Protein AF-A0A1L6TB14-F1 (afdb_monomer_lite)

Structure (mmCIF, N/CA/C/O backbone):
data_AF-A0A1L6TB14-F1
#
_entry.id   AF-A0A1L6TB14-F1
#
loop_
_atom_site.group_PDB
_atom_site.id
_atom_site.type_symbol
_atom_site.label_atom_id
_atom_site.label_alt_id
_atom_site.label_comp_id
_atom_site.label_asym_id
_atom_site.label_entity_id
_atom_site.label_seq_id
_atom_site.pdbx_PDB_ins_code
_atom_site.Cartn_x
_atom_site.Cartn_y
_atom_site.Cartn_z
_atom_site.occupancy
_atom_site.B_iso_or_equiv
_atom_site.auth_seq_id
_atom_site.auth_comp_id
_atom_site.auth_asym_id
_atom_site.auth_atom_id
_atom_site.pdbx_PDB_model_num
ATOM 1 N N . MET A 1 1 ? 2.881 3.444 49.995 1.00 65.38 1 MET A N 1
ATOM 2 C CA . MET A 1 1 ? 2.809 1.960 49.900 1.00 65.38 1 MET A CA 1
ATOM 3 C C . MET A 1 1 ? 4.145 1.421 49.376 1.00 65.38 1 MET A C 1
ATOM 5 O O . MET A 1 1 ? 4.765 2.136 48.607 1.00 65.38 1 MET A O 1
ATOM 9 N N . LYS A 1 2 ? 4.619 0.229 49.791 1.00 73.81 2 LYS A N 1
ATOM 10 C CA . LYS A 1 2 ? 5.858 -0.377 49.241 1.00 73.81 2 LYS A CA 1
ATOM 11 C C . LYS A 1 2 ? 5.620 -0.924 47.826 1.00 73.81 2 LYS A C 1
ATOM 13 O O . LYS A 1 2 ? 4.546 -1.474 47.579 1.00 73.81 2 LYS A O 1
ATOM 18 N N . PHE A 1 3 ? 6.618 -0.850 46.944 1.00 70.94 3 PHE A N 1
ATOM 19 C CA . PHE A 1 3 ? 6.507 -1.281 45.542 1.00 70.94 3 PHE A CA 1
ATOM 20 C C . PHE A 1 3 ? 6.114 -2.765 45.387 1.00 70.94 3 PHE A C 1
ATOM 22 O O . PHE A 1 3 ? 5.211 -3.090 44.623 1.00 70.94 3 PHE A O 1
ATOM 29 N N . ILE A 1 4 ? 6.669 -3.662 46.214 1.00 74.88 4 ILE A N 1
ATOM 30 C CA . ILE A 1 4 ? 6.297 -5.095 46.236 1.00 74.88 4 ILE A CA 1
ATOM 31 C C . ILE A 1 4 ? 4.784 -5.290 46.461 1.00 74.88 4 ILE A C 1
ATOM 33 O O . ILE A 1 4 ? 4.154 -6.141 45.834 1.00 74.88 4 ILE A O 1
ATOM 37 N N . LYS A 1 5 ? 4.174 -4.460 47.318 1.00 75.50 5 LYS A N 1
ATOM 38 C CA . LYS A 1 5 ? 2.733 -4.508 47.599 1.00 75.50 5 LYS A CA 1
ATOM 39 C C . LYS A 1 5 ? 1.904 -3.957 46.431 1.00 75.50 5 LYS A C 1
ATOM 41 O O . LYS A 1 5 ? 0.820 -4.475 46.185 1.00 75.50 5 LYS A O 1
ATOM 46 N N . LEU A 1 6 ? 2.408 -2.952 45.701 1.00 76.25 6 LEU A N 1
ATOM 47 C CA . LEU A 1 6 ? 1.787 -2.457 44.459 1.00 76.25 6 LEU A CA 1
ATOM 48 C C . LEU A 1 6 ? 1.705 -3.575 43.417 1.00 76.25 6 LEU A C 1
ATOM 50 O O . LEU A 1 6 ? 0.637 -3.854 42.880 1.00 76.25 6 LEU A O 1
ATOM 54 N N . LYS A 1 7 ? 2.836 -4.243 43.193 1.00 78.25 7 LYS A N 1
ATOM 55 C CA . LYS A 1 7 ? 2.983 -5.344 42.245 1.00 78.25 7 LYS A CA 1
ATOM 56 C C . LYS A 1 7 ? 2.022 -6.498 42.528 1.00 78.25 7 LYS A C 1
ATOM 58 O O . LYS A 1 7 ? 1.292 -6.922 41.637 1.00 78.25 7 LYS A O 1
ATOM 63 N N . GLN A 1 8 ? 1.972 -6.976 43.772 1.00 77.38 8 GLN A N 1
ATOM 64 C CA . GLN A 1 8 ? 1.064 -8.064 44.157 1.00 77.38 8 GLN A CA 1
ATOM 65 C C . GLN A 1 8 ? -0.407 -7.692 43.934 1.00 77.38 8 GLN A C 1
ATOM 67 O O . GLN A 1 8 ? -1.170 -8.489 43.393 1.00 77.38 8 GLN A O 1
ATOM 72 N N . LYS A 1 9 ? -0.796 -6.461 44.292 1.00 80.06 9 LYS A N 1
ATOM 73 C CA . LYS A 1 9 ? -2.147 -5.947 44.042 1.00 80.06 9 LYS A CA 1
ATOM 74 C C . LYS A 1 9 ? -2.476 -5.889 42.550 1.00 80.06 9 LYS A C 1
ATOM 76 O O . LYS A 1 9 ? -3.563 -6.304 42.167 1.00 80.06 9 LYS A O 1
ATOM 81 N N . PHE A 1 10 ? -1.546 -5.427 41.715 1.00 78.88 10 PHE A N 1
ATOM 82 C CA . PHE A 1 10 ? -1.749 -5.364 40.267 1.00 78.88 10 PHE A CA 1
ATOM 83 C C . PHE A 1 10 ? -1.995 -6.750 39.661 1.00 78.88 10 PHE A C 1
ATOM 85 O O . PHE A 1 10 ? -2.951 -6.949 38.919 1.00 78.88 10 PHE A O 1
ATOM 92 N N . ILE A 1 11 ? -1.181 -7.737 40.044 1.00 74.88 11 ILE A N 1
ATOM 93 C CA . ILE A 1 11 ? -1.331 -9.126 39.594 1.00 74.88 11 ILE A CA 1
ATOM 94 C C . ILE A 1 11 ? -2.706 -9.689 39.977 1.00 74.88 11 ILE A C 1
ATOM 96 O O . ILE A 1 11 ? -3.360 -10.319 39.148 1.00 74.88 11 ILE A O 1
ATOM 100 N N . LEU A 1 12 ? -3.156 -9.451 41.213 1.00 73.88 12 LEU A N 1
ATOM 101 C CA . LEU A 1 12 ? -4.466 -9.907 41.684 1.00 73.88 12 LEU A CA 1
ATOM 102 C C . LEU A 1 12 ? -5.612 -9.261 40.899 1.00 73.88 12 LEU A C 1
ATOM 104 O O . LEU A 1 12 ? -6.550 -9.949 40.507 1.00 73.88 12 LEU A O 1
ATOM 108 N N . VAL A 1 13 ? -5.522 -7.958 40.625 1.00 74.81 13 VAL A N 1
ATOM 109 C CA . VAL A 1 13 ? -6.502 -7.247 39.794 1.00 74.81 13 VAL A CA 1
ATOM 110 C C . VAL A 1 13 ? -6.588 -7.864 38.400 1.00 74.81 13 VAL A C 1
ATOM 112 O O . VAL A 1 13 ? -7.686 -8.153 37.931 1.00 74.81 13 VAL A O 1
ATOM 115 N N . LEU A 1 14 ? -5.449 -8.119 37.754 1.00 72.25 14 LEU A N 1
ATOM 116 C CA . LEU A 1 14 ? -5.418 -8.731 36.425 1.00 72.25 14 LEU A CA 1
ATOM 117 C C . LEU A 1 14 ? -6.070 -10.119 36.414 1.00 72.25 14 LEU A C 1
ATOM 119 O O . LEU A 1 14 ? -6.822 -10.433 35.496 1.00 72.25 14 LEU A O 1
ATOM 123 N N . GLN A 1 15 ? -5.828 -10.933 37.444 1.00 72.31 15 GLN A N 1
ATOM 124 C CA . GLN A 1 15 ? -6.454 -12.251 37.587 1.00 72.31 15 GLN A CA 1
ATOM 125 C C . GLN A 1 15 ? -7.972 -12.161 37.777 1.00 72.31 15 GLN A C 1
ATOM 127 O O . GLN A 1 15 ? -8.712 -12.952 37.194 1.00 72.31 15 GLN A O 1
ATOM 132 N N . LEU A 1 16 ? -8.445 -11.198 38.574 1.00 69.12 16 LEU A N 1
ATOM 133 C CA . LEU A 1 16 ? -9.876 -10.974 38.781 1.00 69.12 16 LEU A CA 1
ATOM 134 C C . LEU A 1 16 ? -10.562 -10.543 37.482 1.00 69.12 16 LEU A C 1
ATOM 136 O O . LEU A 1 16 ? -11.607 -11.088 37.143 1.00 69.12 16 LEU A O 1
ATOM 140 N N . VAL A 1 17 ? -9.945 -9.629 36.731 1.00 68.94 17 VAL A N 1
ATOM 141 C CA . VAL A 1 17 ? -10.445 -9.158 35.431 1.00 68.94 17 VAL A CA 1
ATOM 142 C C . VAL A 1 17 ? -10.472 -10.287 34.393 1.00 68.94 17 VAL A C 1
ATOM 144 O O . VAL A 1 17 ? -11.453 -10.420 33.666 1.00 68.94 17 VAL A O 1
ATOM 147 N N . ASP A 1 18 ? -9.454 -11.153 34.354 1.00 67.31 18 ASP A N 1
ATOM 148 C CA . ASP A 1 18 ? -9.436 -12.326 33.463 1.00 67.31 18 ASP A CA 1
ATOM 149 C C . ASP A 1 18 ? -10.591 -13.295 33.778 1.00 67.31 18 ASP A C 1
ATOM 151 O O . ASP A 1 18 ? -11.229 -13.847 32.879 1.00 67.31 18 ASP A O 1
ATOM 155 N N . GLY A 1 19 ? -10.930 -13.434 35.064 1.00 65.12 19 GLY A N 1
ATOM 156 C CA . GLY A 1 19 ? -12.082 -14.204 35.531 1.00 65.12 19 GLY A CA 1
ATOM 157 C C . GLY A 1 19 ? -13.446 -13.657 35.085 1.00 65.12 19 GLY A C 1
ATOM 158 O O . GLY A 1 19 ? -14.401 -14.436 35.040 1.00 65.12 19 GLY A O 1
ATOM 159 N N . LEU A 1 20 ? -13.530 -12.365 34.735 1.00 61.69 20 LEU A N 1
ATOM 160 C CA . LEU A 1 20 ? -14.721 -11.715 34.165 1.00 61.69 20 LEU A CA 1
ATOM 161 C C . LEU A 1 20 ? -14.805 -11.873 32.638 1.00 61.69 20 LEU A C 1
ATOM 163 O O . LEU A 1 20 ? -15.892 -11.887 32.066 1.00 61.69 20 LEU A O 1
ATOM 167 N N . SER A 1 21 ? -13.660 -12.033 31.967 1.00 57.56 21 SER A N 1
ATOM 168 C CA . SER A 1 21 ? -13.565 -12.110 30.500 1.00 57.56 21 SER A CA 1
AT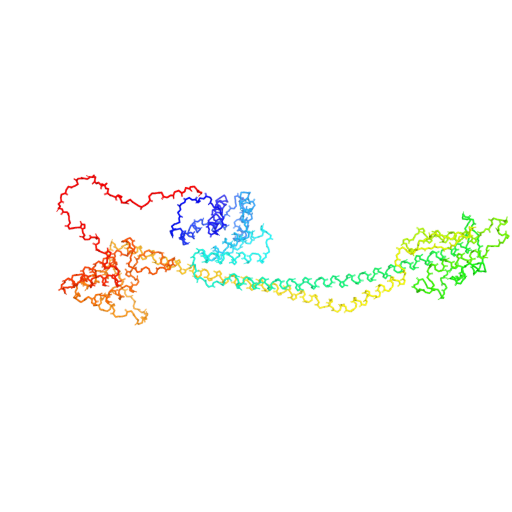OM 169 C C . SER A 1 21 ? -14.037 -13.440 29.900 1.00 57.56 21 SER A C 1
ATOM 171 O O . SER A 1 21 ? -14.177 -13.548 28.683 1.00 57.56 21 SER A O 1
ATOM 173 N N . GLY A 1 22 ? -14.292 -14.463 30.721 1.00 54.31 22 GLY A N 1
ATOM 174 C CA . GLY A 1 22 ? -15.141 -15.599 30.355 1.00 54.31 22 GLY A CA 1
ATOM 175 C C . GLY A 1 22 ? -14.805 -16.362 29.063 1.00 54.31 22 GLY A C 1
ATOM 176 O O . GLY A 1 22 ? -15.717 -16.932 28.474 1.00 54.31 22 GLY A O 1
ATOM 177 N N . ARG A 1 23 ? -13.541 -16.422 28.617 1.00 39.38 23 ARG A N 1
ATOM 178 C CA . ARG A 1 23 ? -13.020 -17.434 27.670 1.00 39.38 23 ARG A CA 1
ATOM 179 C C . ARG A 1 23 ? -11.524 -17.659 27.907 1.00 39.38 23 ARG A C 1
ATOM 181 O O . ARG A 1 23 ? -10.687 -17.042 27.260 1.00 39.38 23 ARG A O 1
ATOM 188 N N . GLY A 1 24 ? -11.180 -18.574 28.811 1.00 29.45 24 GLY A N 1
ATOM 189 C CA . GLY A 1 24 ? -9.786 -18.989 28.983 1.00 29.45 24 GLY A CA 1
ATOM 190 C C . GLY A 1 24 ? -9.519 -19.795 30.248 1.00 29.45 24 GLY A C 1
ATOM 191 O O . GLY A 1 24 ? -9.191 -19.232 31.277 1.00 29.45 24 GLY A O 1
ATOM 192 N N . ALA A 1 25 ? -9.636 -21.117 30.134 1.00 31.41 25 ALA A N 1
ATOM 193 C CA . ALA A 1 25 ? -8.889 -22.118 30.898 1.00 31.41 25 ALA A CA 1
ATOM 194 C C . ALA A 1 25 ? -8.675 -21.893 32.414 1.00 31.41 25 ALA A C 1
ATOM 196 O O . ALA A 1 25 ? -7.590 -21.531 32.857 1.00 31.41 25 ALA A O 1
ATOM 197 N N . THR A 1 26 ? -9.616 -22.370 33.228 1.00 28.86 26 THR A N 1
ATOM 198 C CA . THR A 1 26 ? -9.236 -23.132 34.426 1.00 28.86 26 THR A CA 1
ATOM 199 C C . THR A 1 26 ? -9.840 -24.530 34.328 1.00 28.86 26 THR A C 1
ATOM 201 O O . THR A 1 26 ? -11.049 -24.721 34.210 1.00 28.86 26 THR A O 1
ATOM 204 N N . LYS A 1 27 ? -8.955 -25.532 34.295 1.00 28.12 27 LYS A N 1
ATOM 205 C CA . LYS A 1 27 ? -9.246 -26.972 34.294 1.00 28.12 27 LYS A CA 1
ATOM 206 C C . LYS A 1 27 ? -9.858 -27.419 35.631 1.00 28.12 27 LYS A C 1
ATOM 208 O O . LYS A 1 27 ? -9.280 -28.242 36.327 1.00 28.12 27 LYS A O 1
ATOM 213 N N . HIS A 1 28 ? -11.041 -26.927 35.973 1.00 27.11 28 HIS A N 1
ATOM 214 C CA . HIS A 1 28 ? -11.892 -27.536 36.994 1.00 27.11 28 HIS A CA 1
ATOM 215 C C . HIS A 1 28 ? -13.314 -27.685 36.448 1.00 27.11 28 HIS A C 1
ATOM 217 O O . HIS A 1 28 ? -14.280 -27.157 36.982 1.00 27.11 28 HIS A O 1
ATOM 223 N N . GLN A 1 29 ? -13.441 -28.431 35.346 1.00 33.75 29 GLN A N 1
ATOM 224 C CA . GLN A 1 29 ? -14.707 -29.075 35.011 1.00 33.75 29 GLN A CA 1
ATOM 225 C C . GLN A 1 29 ? -14.806 -30.378 35.800 1.00 33.75 29 GLN A C 1
ATOM 227 O O . GLN A 1 29 ? -14.193 -31.385 35.461 1.00 33.75 29 GLN A O 1
ATOM 232 N N . GLY A 1 30 ? -15.601 -30.327 36.861 1.00 26.45 30 GLY A N 1
ATOM 233 C CA . GLY A 1 30 ? -16.017 -31.481 37.635 1.00 26.45 30 GLY A CA 1
ATOM 234 C C . GLY A 1 30 ? -17.237 -31.111 38.464 1.00 26.45 30 GLY A C 1
ATOM 235 O O . GLY A 1 30 ? -17.096 -30.802 39.635 1.00 26.45 30 GLY A O 1
ATOM 236 N N . LYS A 1 31 ? -18.416 -31.158 37.829 1.00 27.98 31 LYS A N 1
ATOM 237 C CA . LYS A 1 31 ? -19.756 -31.085 38.443 1.00 27.98 31 LYS A CA 1
ATOM 238 C C . LYS A 1 31 ? -20.125 -29.782 39.173 1.00 27.98 31 LYS A C 1
ATOM 240 O O . LYS A 1 31 ? -20.018 -29.692 40.385 1.00 27.98 31 LYS A O 1
ATOM 245 N N . ALA A 1 32 ? -20.742 -28.866 38.437 1.00 26.34 32 ALA A N 1
ATOM 246 C CA . ALA A 1 32 ? -22.063 -28.315 38.751 1.00 26.34 32 ALA A CA 1
ATOM 247 C C . ALA A 1 32 ? -22.487 -27.466 37.547 1.00 26.34 32 ALA A C 1
ATOM 249 O O . ALA A 1 32 ? -21.777 -26.565 37.130 1.00 26.34 32 ALA A O 1
ATOM 250 N N . ARG A 1 33 ? -23.605 -27.814 36.913 1.00 26.33 33 ARG A N 1
ATOM 251 C CA . ARG A 1 33 ? -24.391 -26.862 36.128 1.00 26.33 33 ARG A CA 1
ATOM 252 C C . ARG A 1 33 ? -25.601 -26.574 37.001 1.00 26.33 33 ARG A C 1
ATOM 254 O O . ARG A 1 33 ? -26.632 -27.216 36.822 1.00 26.33 33 ARG A O 1
ATOM 261 N N . SER A 1 34 ? -25.450 -25.701 37.993 1.00 30.11 34 SER A N 1
ATOM 262 C CA . SER A 1 34 ? -26.601 -25.072 38.637 1.00 30.11 34 SER A CA 1
ATOM 263 C C . SER A 1 34 ? -26.637 -23.613 38.197 1.00 30.11 34 SER A C 1
ATOM 265 O O . SER A 1 34 ? -25.622 -22.962 37.968 1.00 30.11 34 SER A O 1
ATOM 267 N N . THR A 1 35 ? -27.838 -23.082 38.030 1.00 32.47 35 THR A N 1
ATOM 268 C CA . THR A 1 35 ? -28.095 -21.670 37.725 1.00 32.47 35 THR A CA 1
ATOM 269 C C . THR A 1 35 ? -27.636 -20.702 38.832 1.00 32.47 35 THR A C 1
ATOM 271 O O . THR A 1 35 ? -27.817 -19.498 38.675 1.00 32.47 35 THR A O 1
ATOM 274 N N . GLU A 1 36 ? -27.030 -21.198 39.921 1.00 31.31 36 GLU A N 1
ATOM 275 C CA . GLU A 1 36 ? -26.343 -20.403 40.954 1.00 31.31 36 GLU A CA 1
ATOM 276 C C . GLU A 1 36 ? -24.936 -19.952 40.518 1.00 31.31 36 GLU A C 1
ATOM 278 O O . GLU A 1 36 ? -24.359 -19.076 41.155 1.00 31.31 36 GLU A O 1
ATOM 283 N N . ASP A 1 37 ? -24.418 -20.459 39.391 1.00 36.97 37 ASP A N 1
ATOM 284 C CA . ASP A 1 37 ? -23.128 -20.048 38.812 1.00 36.97 37 ASP A CA 1
ATOM 285 C C . ASP A 1 37 ? -23.171 -18.702 38.059 1.00 36.97 37 ASP A C 1
ATOM 287 O O . ASP A 1 37 ? -22.145 -18.242 37.546 1.00 36.97 37 ASP A O 1
ATOM 291 N N . LYS A 1 38 ? -24.329 -18.024 37.989 1.00 44.84 38 LYS A N 1
ATOM 292 C CA . LYS A 1 38 ? -24.370 -16.617 37.558 1.00 44.84 38 LYS A CA 1
ATOM 293 C C . LYS A 1 38 ? -23.786 -15.767 38.681 1.00 44.84 38 LYS A C 1
ATOM 295 O O . LYS A 1 38 ? -24.482 -15.373 39.615 1.00 44.84 38 LYS A O 1
ATOM 300 N N . LYS A 1 39 ? -22.474 -15.551 38.598 1.00 53.66 39 LYS A N 1
ATOM 301 C CA . LYS A 1 39 ? -21.708 -14.799 39.582 1.00 53.66 39 LYS A CA 1
ATOM 302 C C . LYS A 1 39 ? -22.324 -13.422 39.787 1.00 53.66 39 LYS A C 1
ATOM 304 O O . LYS A 1 39 ? -22.665 -12.700 38.853 1.00 53.66 39 LYS A O 1
ATOM 309 N N . ASP A 1 40 ? -22.483 -13.080 41.050 1.00 62.31 40 ASP A N 1
ATOM 310 C CA . ASP A 1 40 ? -22.993 -11.798 41.481 1.00 62.31 40 ASP A CA 1
ATOM 311 C C . ASP A 1 40 ? -22.023 -10.668 41.100 1.00 62.31 40 ASP A C 1
ATOM 313 O O . ASP A 1 40 ? -21.038 -10.402 41.792 1.00 62.31 40 ASP A O 1
ATOM 317 N N . LEU A 1 41 ? -22.352 -9.995 39.997 1.00 63.88 41 LEU A N 1
ATOM 318 C CA . LEU A 1 41 ? -21.627 -8.872 39.412 1.00 63.88 41 LEU A CA 1
ATOM 319 C C . LEU A 1 41 ? -21.176 -7.826 40.445 1.00 63.88 41 LEU A C 1
ATOM 321 O O . LEU A 1 41 ? -20.044 -7.349 40.394 1.00 63.88 41 LEU A O 1
ATOM 325 N N . VAL A 1 42 ? -22.047 -7.456 41.392 1.00 63.28 42 VAL A N 1
ATOM 326 C CA . VAL A 1 42 ? -21.709 -6.426 42.384 1.00 63.28 42 VAL A CA 1
ATOM 327 C C . VAL A 1 42 ? -20.692 -6.964 43.393 1.00 63.28 42 VAL A C 1
ATOM 329 O O . VAL A 1 42 ? -19.781 -6.230 43.756 1.00 63.28 42 VAL A O 1
ATOM 332 N N . SER A 1 43 ? -20.774 -8.242 43.785 1.00 65.56 43 SER A N 1
ATOM 333 C CA . SER A 1 43 ? -19.748 -8.865 44.638 1.00 65.56 43 SER A CA 1
ATOM 334 C C . SER A 1 43 ? -18.400 -8.991 43.924 1.00 65.56 43 SER A C 1
ATOM 336 O O . SER A 1 43 ? -17.356 -8.800 44.544 1.00 65.56 43 SER A O 1
ATOM 338 N N . GLU A 1 44 ? -18.384 -9.289 42.624 1.00 66.94 44 GLU A N 1
ATOM 339 C CA . GLU A 1 44 ? -17.135 -9.351 41.856 1.00 66.94 44 GLU A CA 1
ATOM 340 C C . GLU A 1 44 ? -16.477 -7.978 41.700 1.00 66.94 44 GLU A C 1
ATOM 342 O O . GLU A 1 44 ? -15.273 -7.840 41.920 1.00 66.94 44 GLU A O 1
ATOM 347 N N . VAL A 1 45 ? -17.273 -6.947 41.417 1.00 66.81 45 VAL A N 1
ATOM 348 C CA . VAL A 1 45 ? -16.827 -5.549 41.407 1.00 66.81 45 VAL A CA 1
ATOM 349 C C . VAL A 1 45 ? -16.296 -5.125 42.781 1.00 66.81 45 VAL A C 1
ATOM 351 O O . VAL A 1 45 ? -15.213 -4.545 42.868 1.00 66.81 45 VAL A O 1
ATOM 354 N N . GLU A 1 46 ? -16.996 -5.459 43.867 1.00 66.75 46 GLU A N 1
ATOM 355 C CA . GLU A 1 46 ? -16.546 -5.178 45.237 1.00 66.75 46 GLU A CA 1
ATOM 356 C C . GLU A 1 46 ? -15.222 -5.877 45.572 1.00 66.75 46 GLU A C 1
ATOM 358 O O . GLU A 1 46 ? -14.364 -5.273 46.216 1.00 66.75 46 GLU A O 1
ATOM 363 N N . LYS A 1 47 ? -14.995 -7.107 45.088 1.00 66.94 47 LYS A N 1
ATOM 364 C CA . LYS A 1 47 ? -13.701 -7.792 45.246 1.00 66.94 47 LYS A CA 1
ATOM 365 C C . LYS A 1 47 ? -12.576 -7.029 44.558 1.00 66.94 47 LYS A C 1
ATOM 367 O O . LYS A 1 47 ? -11.513 -6.884 45.155 1.00 66.94 47 LYS A O 1
ATOM 372 N N . ILE A 1 48 ? -12.799 -6.504 43.354 1.00 68.81 48 ILE A N 1
ATOM 373 C CA . ILE A 1 48 ? -11.787 -5.724 42.626 1.00 68.81 48 ILE A CA 1
ATOM 374 C C . ILE A 1 48 ? -11.503 -4.399 43.348 1.00 68.81 48 ILE A C 1
ATOM 376 O O . ILE A 1 48 ? -10.338 -4.065 43.575 1.00 68.81 48 ILE A O 1
ATOM 380 N N . LEU A 1 49 ? -12.548 -3.686 43.786 1.00 64.69 49 LEU A N 1
ATOM 381 C CA . LEU A 1 49 ? -12.409 -2.455 44.576 1.00 64.69 49 LEU A CA 1
ATOM 382 C C . LEU A 1 49 ? -11.653 -2.699 45.888 1.00 64.69 49 LEU A C 1
ATOM 384 O O . LEU A 1 49 ? -10.799 -1.896 46.261 1.00 64.69 49 LEU A O 1
ATOM 388 N N . SER A 1 50 ? -11.894 -3.836 46.552 1.00 61.34 50 SER A N 1
ATOM 389 C CA . SER A 1 50 ? -11.244 -4.187 47.823 1.00 61.34 50 SER A CA 1
ATOM 390 C C . SER A 1 50 ? -9.717 -4.294 47.721 1.00 61.34 50 SER A C 1
ATOM 392 O O . SER A 1 50 ? -9.009 -4.127 48.716 1.00 61.34 50 SER A O 1
ATOM 394 N N . VAL A 1 51 ? -9.182 -4.527 46.515 1.00 67.12 51 VAL A N 1
ATOM 395 C CA . VAL A 1 51 ? -7.734 -4.577 46.285 1.00 67.12 51 VAL A CA 1
ATOM 396 C C . VAL A 1 51 ? -7.093 -3.190 46.433 1.00 67.12 51 VAL A C 1
ATOM 398 O O . VAL A 1 51 ? -5.924 -3.111 46.823 1.00 67.12 51 VAL A O 1
ATOM 401 N N . GLY A 1 52 ? -7.820 -2.089 46.181 1.00 67.88 52 GLY A N 1
ATOM 402 C CA . GLY A 1 52 ? -7.319 -0.714 46.347 1.00 67.88 52 GLY A CA 1
ATOM 403 C C . GLY A 1 52 ? -5.997 -0.478 45.606 1.00 67.88 52 GLY A C 1
ATOM 404 O O . GLY A 1 52 ? -5.006 -0.048 46.205 1.00 67.88 52 GLY A O 1
ATOM 405 N N . PHE A 1 53 ? -5.922 -0.925 44.348 1.00 76.12 53 PHE A N 1
ATOM 406 C CA . PHE A 1 53 ? -4.707 -0.862 43.528 1.00 76.12 53 PHE A CA 1
ATOM 407 C C . PHE A 1 53 ? -4.436 0.554 43.002 1.00 76.12 53 PHE A C 1
ATOM 409 O O . PHE A 1 53 ? -3.303 1.018 43.118 1.00 76.12 53 PHE A O 1
ATOM 416 N N . LEU A 1 54 ? -5.461 1.248 42.488 1.00 71.62 54 LEU A N 1
ATOM 417 C CA . LEU A 1 54 ? -5.315 2.587 41.900 1.00 71.62 54 LEU A CA 1
ATOM 418 C C . LEU A 1 54 ? -4.853 3.632 42.925 1.00 71.62 54 LEU A C 1
ATOM 420 O O . LEU A 1 54 ? -3.900 4.355 42.659 1.00 71.62 54 LEU A O 1
ATOM 424 N N . GLU A 1 55 ? -5.408 3.617 44.141 1.00 71.31 55 GLU A N 1
ATOM 425 C CA . GLU A 1 55 ? -4.924 4.436 45.272 1.00 71.31 55 GLU A CA 1
ATOM 426 C C . GLU A 1 55 ? -3.437 4.192 45.577 1.00 71.31 55 GLU A C 1
ATOM 428 O O . GLU A 1 55 ? -2.717 5.044 46.095 1.00 71.31 55 GLU A O 1
ATOM 433 N N . GLY A 1 56 ? -2.958 2.991 45.259 1.00 70.06 56 GLY A N 1
ATOM 434 C CA . GLY A 1 56 ? -1.575 2.602 45.410 1.00 70.06 56 GLY A CA 1
ATOM 435 C C . GLY A 1 56 ? -0.632 3.188 44.360 1.00 70.06 56 GLY A C 1
ATOM 436 O O . GLY A 1 56 ? 0.532 3.403 44.683 1.00 70.06 56 GLY A O 1
ATOM 437 N N . LEU A 1 57 ? -1.098 3.448 43.134 1.00 71.88 57 LEU A N 1
ATOM 438 C CA . LEU A 1 57 ? -0.262 3.940 42.028 1.00 71.88 57 LEU A CA 1
ATOM 439 C C . LEU A 1 57 ? 0.285 5.346 42.291 1.00 71.88 57 LEU A C 1
ATOM 441 O O . LEU A 1 57 ? 1.463 5.604 42.040 1.00 71.88 57 LEU A O 1
ATOM 445 N N . SER A 1 58 ? -0.543 6.225 42.853 1.00 68.06 58 SER A N 1
ATOM 446 C CA . SER A 1 58 ? -0.180 7.604 43.198 1.00 68.06 58 SER A CA 1
ATOM 447 C C . SER A 1 58 ? 0.519 7.723 44.564 1.00 68.06 58 SER A C 1
ATOM 449 O O . SER A 1 58 ? 1.245 8.687 44.814 1.00 68.06 58 SER A O 1
ATOM 451 N N . ALA A 1 59 ? 0.358 6.727 45.447 1.00 63.38 59 ALA A N 1
ATOM 452 C CA . ALA A 1 59 ? 0.856 6.741 46.829 1.00 63.38 59 ALA A CA 1
ATOM 453 C C . ALA A 1 59 ? 2.135 5.907 47.080 1.00 63.38 59 ALA A C 1
ATOM 455 O O . ALA A 1 59 ? 2.560 5.736 48.236 1.00 63.38 59 ALA A O 1
ATOM 456 N N . VAL A 1 60 ? 2.745 5.317 46.047 1.00 61.59 60 VAL A N 1
ATOM 457 C CA . VAL A 1 60 ? 4.029 4.606 46.180 1.00 61.59 60 VAL A CA 1
ATOM 458 C C . VAL A 1 60 ? 5.170 5.617 46.172 1.00 61.59 60 VAL A C 1
ATOM 460 O O . VAL A 1 60 ? 5.397 6.332 45.201 1.00 61.59 60 VAL A O 1
ATOM 463 N N . VAL A 1 61 ? 5.871 5.673 47.305 1.00 54.06 61 VAL A N 1
ATOM 464 C CA . VAL A 1 61 ? 7.176 6.317 47.439 1.00 54.06 61 VAL A CA 1
ATOM 465 C C . VAL A 1 61 ? 8.169 5.268 46.968 1.00 54.06 61 VAL A C 1
ATOM 467 O O . VAL A 1 61 ? 8.214 4.182 47.547 1.00 54.06 61 VAL A O 1
ATOM 470 N N . THR A 1 62 ? 8.902 5.548 45.894 1.00 51.03 62 THR A N 1
ATOM 471 C CA . THR A 1 62 ? 9.984 4.675 45.447 1.00 51.03 62 THR A CA 1
ATOM 472 C C . THR A 1 62 ? 10.948 4.461 46.616 1.00 51.03 62 THR A C 1
ATOM 474 O O . THR A 1 62 ? 11.304 5.413 47.315 1.00 51.03 62 THR A O 1
ATOM 477 N N . ASP A 1 63 ? 11.416 3.229 46.829 1.00 45.88 63 ASP A N 1
ATOM 478 C CA . ASP A 1 63 ? 12.412 2.901 47.868 1.00 45.88 63 ASP A CA 1
ATOM 479 C C . ASP A 1 63 ? 13.760 3.657 47.666 1.00 45.88 63 ASP A C 1
ATOM 481 O O . ASP A 1 63 ? 14.702 3.486 48.432 1.00 45.88 63 ASP A O 1
ATOM 485 N N . SER A 1 64 ? 13.854 4.529 46.649 1.00 45.38 64 SER A N 1
ATOM 486 C CA . SER A 1 64 ? 15.015 5.328 46.248 1.00 45.38 64 SER A CA 1
ATOM 487 C C . SER A 1 64 ? 15.133 6.719 46.894 1.00 45.38 64 SER A C 1
ATOM 489 O O . SER A 1 64 ? 16.082 7.437 46.588 1.00 45.38 64 SER A O 1
ATOM 491 N N . GLY A 1 65 ? 14.208 7.140 47.765 1.00 46.44 65 GLY A N 1
ATOM 492 C CA . GLY A 1 65 ? 14.374 8.375 48.551 1.00 46.44 65 GLY A CA 1
ATOM 493 C C . GLY A 1 65 ? 14.471 9.684 47.742 1.00 46.44 65 GLY A C 1
ATOM 494 O O . GLY A 1 65 ? 15.035 10.660 48.237 1.00 46.44 65 GLY A O 1
ATOM 495 N N . ARG A 1 66 ? 13.939 9.741 46.510 1.00 45.78 66 ARG A N 1
ATOM 496 C CA . ARG A 1 66 ? 13.875 10.987 45.715 1.00 45.78 66 ARG A CA 1
ATOM 497 C C . ARG A 1 66 ? 12.663 11.860 46.073 1.00 45.78 66 ARG A C 1
ATOM 499 O O . ARG A 1 66 ? 11.673 11.390 46.628 1.00 45.78 66 ARG A O 1
ATOM 506 N N . SER A 1 67 ? 12.821 13.167 45.842 1.00 42.16 67 SER A N 1
ATOM 507 C CA . SER A 1 67 ? 12.146 14.246 46.576 1.00 42.16 67 SER A CA 1
ATOM 508 C C . SER A 1 67 ? 10.622 14.322 46.394 1.00 42.16 67 SER A C 1
ATOM 510 O O . SER A 1 67 ? 10.056 14.063 45.335 1.00 42.16 67 SER A O 1
ATOM 512 N N . LYS A 1 68 ? 9.957 14.777 47.462 1.00 49.75 68 LYS A N 1
ATOM 513 C CA . LYS A 1 68 ? 8.506 14.987 47.612 1.00 49.75 68 LYS A CA 1
ATOM 514 C C . LYS A 1 68 ? 7.902 16.088 46.705 1.00 49.75 68 LYS A C 1
ATOM 516 O O . LYS A 1 68 ? 6.792 16.530 46.992 1.00 49.75 68 LYS A O 1
ATOM 521 N N . GLN A 1 69 ? 8.587 16.539 45.649 1.00 46.38 69 GLN A N 1
ATOM 522 C CA . GLN A 1 69 ? 8.215 17.727 44.854 1.00 46.38 69 GLN A CA 1
ATOM 523 C C . GLN A 1 69 ? 7.666 17.455 43.442 1.00 46.38 69 GLN A C 1
ATOM 525 O O . GLN A 1 69 ? 7.197 18.393 42.810 1.00 46.38 69 GLN A O 1
ATOM 530 N N . ALA A 1 70 ? 7.663 16.216 42.940 1.00 52.91 70 ALA A N 1
ATOM 531 C CA . ALA A 1 70 ? 7.058 15.924 41.634 1.00 52.91 70 ALA A CA 1
ATOM 532 C C . ALA A 1 70 ? 5.518 15.986 41.698 1.00 52.91 70 ALA A C 1
ATOM 534 O O . ALA A 1 70 ? 4.940 15.512 42.680 1.00 52.91 70 ALA A O 1
ATOM 535 N N . GLU A 1 71 ? 4.855 16.524 40.670 1.00 67.69 71 GLU A N 1
ATOM 536 C CA . GLU A 1 71 ? 3.395 16.439 40.512 1.00 67.69 71 GLU A CA 1
ATOM 537 C C . GLU A 1 71 ? 2.920 14.975 40.572 1.00 67.69 71 GLU A C 1
ATOM 539 O O . GLU A 1 71 ? 3.640 14.055 40.173 1.00 67.69 71 GLU A O 1
ATOM 544 N N . VAL A 1 72 ? 1.713 14.748 41.101 1.00 69.88 72 VAL A N 1
ATOM 545 C CA . VAL A 1 72 ? 1.151 13.408 41.368 1.00 69.88 72 VAL A CA 1
ATOM 546 C C . VAL A 1 72 ? 1.193 12.511 40.122 1.00 69.88 72 VAL A C 1
ATOM 548 O O . VAL A 1 72 ? 1.615 11.361 40.211 1.00 69.88 72 VAL A O 1
ATOM 551 N N . LEU A 1 73 ? 0.873 13.059 38.948 1.00 71.88 73 LEU A N 1
ATOM 552 C CA . LEU A 1 73 ? 0.927 12.363 37.658 1.00 71.88 73 LEU A CA 1
ATOM 553 C C . LEU A 1 73 ? 2.322 11.896 37.253 1.00 71.88 73 LEU A C 1
ATOM 555 O O . LEU A 1 73 ? 2.476 10.792 36.731 1.00 71.88 73 LEU A O 1
ATOM 559 N N . THR A 1 74 ? 3.345 12.711 37.501 1.00 76.25 74 THR A N 1
ATOM 560 C CA . THR A 1 74 ? 4.734 12.356 37.192 1.00 76.25 74 THR A CA 1
ATOM 561 C C . THR A 1 74 ? 5.166 11.153 38.023 1.00 76.25 74 THR A C 1
ATOM 563 O O . THR A 1 74 ? 5.711 10.197 37.476 1.00 76.25 74 THR A O 1
ATOM 566 N N . ARG A 1 75 ? 4.813 11.131 39.316 1.00 75.12 75 ARG A N 1
ATOM 567 C CA . ARG A 1 75 ? 5.075 9.972 40.189 1.00 75.12 75 ARG A CA 1
ATOM 568 C C . ARG A 1 75 ? 4.298 8.740 39.748 1.00 75.12 75 ARG A C 1
ATOM 570 O O . ARG A 1 75 ? 4.853 7.647 39.724 1.00 75.12 75 ARG A O 1
ATOM 577 N N . THR A 1 76 ? 3.032 8.905 39.366 1.00 78.38 76 THR A N 1
ATOM 578 C CA . THR A 1 76 ? 2.227 7.800 38.836 1.00 78.38 76 THR A CA 1
ATOM 579 C C . THR A 1 76 ? 2.876 7.198 37.589 1.00 78.38 76 THR A C 1
ATOM 581 O O . THR A 1 76 ? 3.014 5.981 37.509 1.00 78.38 76 THR A O 1
ATOM 584 N N . ARG A 1 77 ? 3.363 8.020 36.650 1.00 82.38 77 ARG A N 1
ATOM 585 C CA . ARG A 1 77 ? 4.073 7.546 35.448 1.00 82.38 77 ARG A CA 1
ATOM 586 C C . ARG A 1 77 ? 5.382 6.824 35.775 1.00 82.38 77 ARG A C 1
ATOM 588 O O . ARG A 1 77 ? 5.641 5.774 35.195 1.00 82.38 77 ARG A O 1
ATOM 595 N N . GLU A 1 78 ? 6.176 7.331 36.716 1.00 81.62 78 GLU A N 1
ATOM 596 C CA . GLU A 1 78 ? 7.408 6.672 37.184 1.00 81.62 78 GLU A CA 1
ATOM 597 C C . GLU A 1 78 ? 7.126 5.319 37.854 1.00 81.62 78 GLU A C 1
ATOM 599 O O . GLU A 1 78 ? 7.827 4.332 37.606 1.00 81.62 78 GLU A O 1
ATOM 604 N N . ASN A 1 79 ? 6.066 5.246 38.663 1.00 81.75 79 ASN A N 1
ATOM 605 C CA . ASN A 1 79 ? 5.619 4.009 39.294 1.00 81.75 79 ASN A CA 1
ATOM 606 C C . ASN A 1 79 ? 5.099 3.002 38.259 1.00 81.75 79 ASN A C 1
ATOM 608 O O . ASN A 1 79 ? 5.416 1.820 38.370 1.00 81.75 79 ASN A O 1
ATOM 612 N N . ILE A 1 80 ? 4.357 3.455 37.240 1.00 85.19 80 ILE A N 1
ATOM 613 C CA . ILE A 1 80 ? 3.923 2.616 36.112 1.00 85.19 80 ILE A CA 1
ATOM 614 C C . ILE A 1 80 ? 5.145 2.080 35.365 1.00 85.19 80 ILE A C 1
ATOM 616 O O . ILE A 1 80 ? 5.254 0.873 35.192 1.00 85.19 80 ILE A O 1
ATOM 620 N N . ALA A 1 81 ? 6.093 2.935 34.976 1.00 84.94 81 ALA A N 1
ATOM 621 C CA . ALA A 1 81 ? 7.298 2.502 34.268 1.00 84.94 81 ALA A CA 1
ATOM 622 C C . ALA A 1 81 ? 8.087 1.459 35.076 1.00 84.94 81 ALA A C 1
ATOM 624 O O . ALA A 1 81 ? 8.454 0.411 34.551 1.00 84.94 81 ALA A O 1
ATOM 625 N N . SER A 1 82 ? 8.259 1.702 36.378 1.00 83.38 82 SER A N 1
ATOM 626 C CA . SER A 1 82 ? 8.923 0.761 37.285 1.00 83.38 82 SER A CA 1
ATOM 627 C C . SER A 1 82 ? 8.169 -0.571 37.381 1.00 83.38 82 SER A C 1
ATOM 629 O O . SER A 1 82 ? 8.786 -1.632 37.378 1.00 83.38 82 SER A O 1
ATOM 631 N N . LEU A 1 83 ? 6.831 -0.529 37.441 1.00 83.88 83 LEU A N 1
ATOM 632 C CA . LEU A 1 83 ? 5.965 -1.710 37.475 1.00 83.88 83 LEU A CA 1
ATOM 633 C C . LEU A 1 83 ? 6.075 -2.537 36.190 1.00 83.88 83 LEU A C 1
ATOM 635 O O . LEU A 1 83 ? 6.120 -3.759 36.273 1.00 83.88 83 LEU A O 1
ATOM 639 N N . LEU A 1 84 ? 6.128 -1.890 35.024 1.00 84.56 84 LEU A N 1
ATOM 640 C CA . L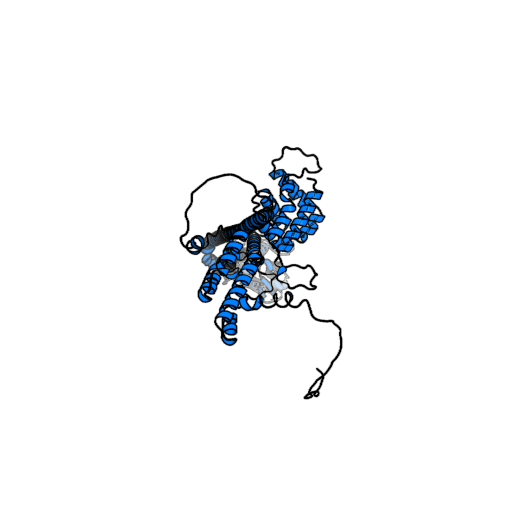EU A 1 84 ? 6.204 -2.569 33.728 1.00 84.56 84 LEU A CA 1
ATOM 641 C C . LEU A 1 84 ? 7.596 -3.167 33.436 1.00 84.56 84 LEU A C 1
ATOM 643 O O . LEU A 1 84 ? 7.683 -4.120 32.662 1.00 84.56 84 LEU A O 1
ATOM 647 N N . GLU A 1 85 ? 8.666 -2.654 34.056 1.00 84.81 85 GLU A N 1
ATOM 648 C CA . GLU A 1 85 ? 10.030 -3.201 33.921 1.00 84.81 85 GLU A CA 1
ATOM 649 C C . GLU A 1 85 ? 10.374 -4.309 34.932 1.00 84.81 85 GLU A C 1
ATOM 651 O O . GLU A 1 85 ? 11.368 -5.015 34.753 1.00 84.81 85 GLU A O 1
ATOM 656 N N . ASP A 1 86 ? 9.563 -4.509 35.976 1.00 85.62 86 ASP A N 1
ATOM 657 C CA . ASP A 1 86 ? 9.742 -5.626 36.911 1.00 85.62 86 ASP A CA 1
ATOM 658 C C . ASP A 1 86 ? 9.599 -6.971 36.180 1.00 85.62 86 ASP A C 1
ATOM 660 O O . ASP A 1 86 ? 8.619 -7.206 35.476 1.00 85.62 86 ASP A O 1
ATOM 664 N N . SER A 1 87 ? 10.561 -7.878 36.360 1.00 80.88 87 SER A N 1
ATOM 665 C CA . SER A 1 87 ? 10.655 -9.126 35.592 1.00 80.88 87 SER A CA 1
ATOM 666 C C . SER A 1 87 ? 9.448 -10.059 35.752 1.00 80.88 87 SER A C 1
ATOM 668 O O . SER A 1 87 ? 8.995 -10.639 34.768 1.00 80.88 87 SER A O 1
ATOM 670 N N . GLU A 1 88 ? 8.885 -10.174 36.956 1.00 78.56 88 GLU A N 1
ATOM 671 C CA . GLU A 1 88 ? 7.716 -11.027 37.223 1.00 78.56 88 GLU A CA 1
ATOM 672 C C . GLU A 1 88 ? 6.433 -10.391 36.671 1.00 78.56 88 GLU A C 1
ATOM 674 O O . GLU A 1 88 ? 5.531 -11.084 36.193 1.00 78.56 88 GLU A O 1
ATOM 679 N N . VAL A 1 89 ? 6.340 -9.057 36.716 1.00 77.69 89 VAL A N 1
ATOM 680 C CA . VAL A 1 89 ? 5.239 -8.334 36.072 1.00 77.69 89 VAL A CA 1
ATOM 681 C C . VAL A 1 89 ? 5.352 -8.471 34.559 1.00 77.69 89 VAL A C 1
ATOM 683 O O . VAL A 1 89 ? 4.360 -8.800 33.922 1.00 77.69 89 VAL A O 1
ATOM 686 N N . LYS A 1 90 ? 6.544 -8.309 33.983 1.00 78.69 90 LYS A N 1
ATOM 687 C CA . LYS A 1 90 ? 6.818 -8.434 32.546 1.00 78.69 90 LYS A CA 1
ATOM 688 C C . LYS A 1 90 ? 6.472 -9.822 32.008 1.00 78.69 90 LYS A C 1
ATOM 690 O O . LYS A 1 90 ? 5.844 -9.923 30.956 1.00 78.69 90 LYS A O 1
ATOM 695 N N . GLU A 1 91 ? 6.782 -10.881 32.757 1.00 77.62 91 GLU A N 1
ATOM 696 C CA . GLU A 1 91 ? 6.369 -12.253 32.434 1.00 77.62 91 GLU A CA 1
ATOM 697 C C . GLU A 1 91 ? 4.836 -12.380 32.366 1.00 77.62 91 GLU A C 1
ATOM 699 O O . GLU A 1 91 ? 4.286 -12.881 31.383 1.00 77.62 91 GLU A O 1
ATOM 704 N N . LYS A 1 92 ? 4.118 -11.837 33.359 1.00 72.38 92 LYS A N 1
ATOM 705 C CA . LYS A 1 92 ? 2.643 -11.849 33.381 1.00 72.38 92 LYS A CA 1
ATOM 706 C C . LYS A 1 92 ? 2.012 -10.913 32.348 1.00 72.38 92 LYS A C 1
ATOM 708 O O . LYS A 1 92 ? 0.967 -11.239 31.788 1.00 72.38 92 LYS A O 1
ATOM 713 N N . LEU A 1 93 ? 2.651 -9.787 32.041 1.00 70.94 93 LEU A N 1
ATOM 714 C CA . LEU A 1 93 ? 2.274 -8.874 30.960 1.00 70.94 93 LEU A CA 1
ATOM 715 C C . LEU A 1 93 ? 2.467 -9.515 29.586 1.00 70.94 93 LEU A C 1
ATOM 717 O O . LEU A 1 93 ? 1.703 -9.216 28.668 1.00 70.94 93 LEU A O 1
ATOM 721 N N . GLY A 1 94 ? 3.430 -10.428 29.434 1.00 67.50 94 GLY A N 1
ATOM 722 C CA . GLY A 1 94 ? 3.580 -11.255 28.236 1.00 67.50 94 GLY A CA 1
ATOM 723 C C . GLY A 1 94 ? 2.287 -11.993 27.869 1.00 67.50 94 GLY A C 1
ATOM 724 O O . GLY A 1 94 ? 1.962 -12.109 26.691 1.00 67.50 94 GLY A O 1
ATOM 725 N N . LEU A 1 95 ? 1.491 -12.376 28.873 1.00 70.56 95 LEU A N 1
ATOM 726 C CA . LEU A 1 95 ? 0.217 -13.089 28.721 1.00 70.56 95 LEU A CA 1
ATOM 727 C C . LEU A 1 95 ? -1.007 -12.170 28.524 1.00 70.56 95 LEU A C 1
ATOM 729 O O . LEU A 1 95 ? -2.102 -12.658 28.234 1.00 70.56 95 LEU A O 1
ATOM 733 N N . LEU A 1 96 ? -0.857 -10.849 28.679 1.00 76.00 96 LEU A N 1
ATOM 734 C CA . LEU A 1 96 ? -1.926 -9.876 28.437 1.00 76.00 96 LEU A CA 1
ATOM 735 C C . LEU A 1 96 ? -2.053 -9.579 26.941 1.00 76.00 96 LEU A C 1
ATOM 737 O O . LEU A 1 96 ? -1.143 -9.030 26.326 1.00 76.00 96 LEU A O 1
ATOM 741 N N . THR A 1 97 ? -3.186 -9.930 26.342 1.00 85.25 97 THR A N 1
ATOM 742 C CA . THR A 1 97 ? -3.526 -9.539 24.966 1.00 85.25 97 THR A CA 1
ATOM 743 C C . THR A 1 97 ? -4.143 -8.137 24.941 1.00 85.25 97 THR A C 1
ATOM 745 O O . THR A 1 97 ? -4.620 -7.656 25.973 1.00 85.25 97 THR A O 1
ATOM 748 N N . THR A 1 98 ? -4.208 -7.500 23.764 1.00 87.31 98 THR A N 1
ATOM 749 C CA . THR A 1 98 ? -4.954 -6.241 23.550 1.00 87.31 98 THR A CA 1
ATOM 750 C C . THR A 1 98 ? -6.372 -6.330 24.124 1.00 87.31 98 THR A C 1
ATOM 752 O O . THR A 1 98 ? -6.823 -5.429 24.828 1.00 87.31 98 THR A O 1
ATOM 755 N N . ALA A 1 99 ? -7.043 -7.465 23.903 1.00 86.50 99 ALA A N 1
ATOM 756 C CA . ALA A 1 99 ? -8.388 -7.728 24.404 1.00 86.50 99 ALA A CA 1
ATOM 757 C C . ALA A 1 99 ? -8.470 -7.699 25.937 1.00 86.50 99 ALA A C 1
ATOM 759 O O . ALA A 1 99 ? -9.381 -7.088 26.488 1.00 86.50 99 ALA A O 1
ATOM 760 N N . LYS A 1 100 ? -7.502 -8.305 26.638 1.00 85.06 100 LYS A N 1
ATOM 761 C CA . LYS A 1 100 ? -7.467 -8.300 28.109 1.00 85.06 100 LYS A CA 1
ATOM 762 C C . LYS A 1 100 ? -7.207 -6.901 28.675 1.00 85.06 100 LYS A C 1
ATOM 764 O O . LYS A 1 100 ? -7.798 -6.541 29.689 1.00 85.06 100 LYS A O 1
ATOM 769 N N . ILE A 1 101 ? -6.366 -6.101 28.014 1.00 87.69 101 ILE A N 1
ATOM 770 C CA . ILE A 1 101 ? -6.103 -4.706 28.408 1.00 87.69 101 ILE A CA 1
ATOM 771 C C . ILE A 1 101 ? -7.361 -3.850 28.208 1.00 87.69 101 ILE A C 1
ATOM 773 O O . ILE A 1 101 ? -7.743 -3.106 29.107 1.00 87.69 101 ILE A O 1
ATOM 777 N N . ALA A 1 102 ? -8.050 -3.999 27.074 1.00 89.94 102 ALA A N 1
ATOM 778 C CA . ALA A 1 102 ? -9.311 -3.306 26.824 1.00 89.94 102 ALA A CA 1
ATOM 779 C C . ALA A 1 102 ? -10.405 -3.722 27.821 1.00 89.94 102 ALA A C 1
ATOM 781 O O . ALA A 1 102 ? -11.160 -2.885 28.305 1.00 89.94 102 ALA A O 1
ATOM 782 N N . HIS A 1 103 ? -10.468 -5.005 28.184 1.00 86.06 103 HIS A N 1
ATOM 783 C CA . HIS A 1 103 ? -11.399 -5.485 29.202 1.00 86.06 103 HIS A CA 1
ATOM 784 C C . HIS A 1 103 ? -11.098 -4.889 30.582 1.00 86.06 103 HIS A C 1
ATOM 786 O O . HIS A 1 103 ? -12.011 -4.422 31.260 1.00 86.06 103 HIS A O 1
ATOM 792 N N . PHE A 1 104 ? -9.819 -4.834 30.966 1.00 86.06 104 PHE A N 1
ATOM 793 C CA . PHE A 1 104 ? -9.362 -4.138 32.168 1.00 86.06 104 PHE A CA 1
ATOM 794 C C . PHE A 1 104 ? -9.802 -2.666 32.174 1.00 86.06 104 PHE A C 1
ATOM 796 O O . PHE A 1 104 ? -10.420 -2.224 33.142 1.00 86.06 104 PHE A O 1
ATOM 803 N N . GLU A 1 105 ? -9.552 -1.932 31.086 1.00 89.38 105 GLU A N 1
ATOM 804 C CA . GLU A 1 105 ? -9.968 -0.531 30.931 1.00 89.38 105 GLU A CA 1
ATOM 805 C C . GLU A 1 105 ? -11.483 -0.375 31.116 1.00 89.38 105 GLU A C 1
ATOM 807 O O . GLU A 1 105 ? -11.926 0.444 31.920 1.00 89.38 105 GLU A O 1
ATOM 812 N N . VAL A 1 106 ? -12.287 -1.183 30.418 1.00 88.88 106 VAL A N 1
ATOM 813 C CA . VAL A 1 106 ? -13.753 -1.077 30.435 1.00 88.88 106 VAL A CA 1
ATOM 814 C C . VAL A 1 106 ? -14.331 -1.395 31.818 1.00 88.88 106 VAL A C 1
ATOM 816 O O . VAL A 1 106 ? -15.227 -0.681 32.273 1.00 88.88 106 VAL A O 1
ATOM 819 N N . VAL A 1 107 ? -13.815 -2.412 32.520 1.00 84.56 107 VAL A N 1
ATOM 820 C CA . VAL A 1 107 ? -14.250 -2.740 33.890 1.00 84.56 107 VAL A CA 1
ATOM 821 C C . VAL A 1 107 ? -13.992 -1.562 34.827 1.00 84.56 107 VAL A C 1
ATOM 823 O O . VAL A 1 107 ? -14.910 -1.109 35.511 1.00 84.56 107 VAL A O 1
ATOM 826 N N . TYR A 1 108 ? -12.769 -1.032 34.838 1.00 83.06 108 TYR A N 1
ATOM 827 C CA . TYR A 1 108 ? -12.411 0.073 35.724 1.00 83.06 108 TYR A CA 1
ATOM 828 C C . TYR A 1 108 ? -13.185 1.354 35.396 1.00 83.06 108 TYR A C 1
ATOM 830 O O . TYR A 1 108 ? -13.783 1.972 36.278 1.00 83.06 108 TYR A O 1
ATOM 838 N N . LYS A 1 109 ? -13.258 1.712 34.116 1.00 86.62 109 LYS A N 1
ATOM 839 C CA . LYS A 1 109 ? -13.877 2.965 33.680 1.00 86.62 109 LYS A CA 1
ATOM 840 C C . LYS A 1 109 ? -15.395 2.960 33.846 1.00 86.62 109 LYS A C 1
ATOM 842 O O . LYS A 1 109 ? -15.979 3.932 34.329 1.00 86.62 109 LYS A O 1
ATOM 847 N N . TYR A 1 110 ? -16.052 1.858 33.480 1.00 85.19 110 TYR A N 1
ATOM 848 C CA . TYR A 1 110 ? -17.512 1.817 33.379 1.00 85.19 110 TYR A CA 1
ATOM 849 C C . TYR A 1 110 ? -18.207 1.047 34.501 1.00 85.19 110 TYR A C 1
ATOM 851 O O . TYR A 1 110 ? -19.287 1.466 34.909 1.00 85.19 110 TYR A O 1
ATOM 859 N N . LEU A 1 111 ? -17.620 -0.024 35.044 1.00 78.50 111 LEU A N 1
ATOM 860 C CA . LEU A 1 111 ? -18.226 -0.744 36.175 1.00 78.50 111 LEU A CA 1
ATOM 861 C C . LEU A 1 111 ? -17.777 -0.167 37.519 1.00 78.50 111 LEU A C 1
ATOM 863 O O . LEU A 1 111 ? -18.596 0.025 38.413 1.00 78.50 111 LEU A O 1
ATOM 867 N N . LEU A 1 112 ? -16.490 0.151 37.672 1.00 73.81 112 LEU A N 1
ATOM 868 C CA . LEU A 1 112 ? -15.993 0.740 38.923 1.00 73.81 112 LEU A CA 1
ATOM 869 C C . LEU A 1 112 ? -16.246 2.249 38.992 1.00 73.81 112 LEU A C 1
ATOM 871 O O . LEU A 1 112 ? -16.414 2.789 40.083 1.00 73.81 112 LEU A O 1
ATOM 875 N N . GLY A 1 113 ? -16.367 2.902 37.833 1.00 70.88 113 GLY A N 1
ATOM 876 C CA . GLY A 1 113 ? -16.607 4.338 37.733 1.00 70.88 113 GLY A CA 1
ATOM 877 C C . GLY A 1 113 ? -15.352 5.182 37.953 1.00 70.88 113 GLY A C 1
ATOM 878 O O . GLY A 1 113 ? -15.484 6.364 38.256 1.00 70.88 113 GLY A O 1
ATOM 879 N N . GLU A 1 114 ? -14.172 4.584 37.793 1.00 73.75 114 GLU A N 1
ATOM 880 C CA . GLU A 1 114 ? -12.872 5.239 37.920 1.00 73.75 114 GLU A CA 1
ATOM 881 C C . GLU A 1 114 ? -12.579 6.046 36.648 1.00 73.75 114 GLU A C 1
ATOM 883 O O . GLU A 1 114 ? -12.371 5.484 35.574 1.00 73.75 114 GLU A O 1
ATOM 888 N N . GLU A 1 115 ? -12.583 7.374 36.758 1.00 66.69 115 GLU A N 1
ATOM 889 C CA . GLU A 1 115 ? -12.321 8.305 35.644 1.00 66.69 115 GLU A CA 1
ATOM 890 C C . GLU A 1 115 ? -11.036 9.128 35.870 1.00 66.69 115 GLU A C 1
ATOM 892 O O . GLU A 1 115 ? -10.861 10.192 35.284 1.00 66.69 115 GLU A O 1
ATOM 897 N N . GLY A 1 116 ? -10.140 8.648 36.742 1.00 74.38 116 GLY A N 1
ATOM 898 C CA . GLY A 1 116 ? -8.881 9.318 37.074 1.00 74.38 116 GLY A CA 1
ATOM 899 C C . GLY A 1 116 ? -7.816 9.209 35.978 1.00 74.38 116 GLY A C 1
ATOM 900 O O . GLY A 1 116 ? -7.709 8.191 35.286 1.00 74.38 116 GLY A O 1
ATOM 901 N N . GLU A 1 117 ? -6.977 10.241 35.862 1.00 78.19 117 GLU A N 1
ATOM 902 C CA . GLU A 1 117 ? -5.874 10.297 34.892 1.00 78.19 117 GLU A CA 1
ATOM 903 C C . GLU A 1 117 ? -4.825 9.189 35.119 1.00 78.19 117 GLU A C 1
ATOM 905 O O . GLU A 1 117 ? -4.096 8.808 34.201 1.00 78.19 117 GLU A O 1
ATOM 910 N N . GLU A 1 118 ? -4.760 8.621 36.328 1.00 78.94 118 GLU A N 1
ATOM 911 C CA . GLU A 1 118 ? -3.897 7.490 36.666 1.00 78.94 118 GLU A CA 1
ATOM 912 C C . GLU A 1 118 ? -4.274 6.209 35.911 1.00 78.94 118 GLU A C 1
ATOM 914 O O . GLU A 1 118 ? -3.387 5.474 35.465 1.00 78.94 118 GLU A O 1
ATOM 919 N N . LEU A 1 119 ? -5.576 5.940 35.754 1.00 82.69 119 LEU A N 1
ATOM 920 C CA . LEU A 1 119 ? -6.067 4.781 35.008 1.00 82.69 119 LEU A CA 1
ATOM 921 C C . LEU A 1 119 ? -5.757 4.942 33.520 1.00 82.69 119 LEU A C 1
ATOM 923 O O . LEU A 1 119 ? -5.227 4.016 32.906 1.00 82.69 119 LEU A O 1
ATOM 927 N N . ASP A 1 120 ? -6.039 6.120 32.961 1.00 84.62 120 ASP A N 1
ATOM 928 C CA . ASP A 1 120 ? -5.770 6.409 31.553 1.00 84.62 120 ASP A CA 1
ATOM 929 C C . ASP A 1 120 ? -4.259 6.304 31.256 1.00 84.62 120 ASP A C 1
ATOM 931 O O . ASP A 1 120 ? -3.869 5.678 30.268 1.00 84.62 120 ASP A O 1
ATOM 935 N N . ALA A 1 121 ? -3.390 6.811 32.144 1.00 84.38 121 ALA A N 1
ATOM 936 C CA . ALA A 1 121 ? -1.937 6.677 32.011 1.00 84.38 121 ALA A CA 1
ATOM 937 C C . ALA A 1 121 ? -1.464 5.211 32.054 1.00 84.38 121 ALA A C 1
ATOM 939 O O . ALA A 1 121 ? -0.605 4.816 31.260 1.00 84.38 121 ALA A O 1
ATOM 940 N N . LEU A 1 122 ? -2.022 4.390 32.952 1.00 86.75 122 LEU A N 1
ATOM 941 C CA . LEU A 1 122 ? -1.700 2.963 33.031 1.00 86.75 122 LEU A CA 1
ATOM 942 C C . LEU A 1 122 ? -2.149 2.220 31.769 1.00 86.75 122 LEU A C 1
ATOM 944 O O . LEU A 1 122 ? -1.365 1.471 31.190 1.00 86.75 122 LEU A O 1
ATOM 948 N N . VAL A 1 123 ? -3.392 2.424 31.333 1.00 89.06 123 VAL A N 1
ATOM 949 C CA . VAL A 1 123 ? -3.955 1.765 30.147 1.00 89.06 123 VAL A CA 1
ATOM 950 C C . VAL A 1 123 ? -3.162 2.134 28.892 1.00 89.06 123 VAL A C 1
ATOM 952 O O . VAL A 1 123 ? -2.810 1.251 28.109 1.00 89.06 123 VAL A O 1
ATOM 955 N N . GLN A 1 124 ? -2.805 3.412 28.725 1.00 88.69 124 GLN A N 1
ATOM 956 C CA . GLN A 1 124 ? -1.943 3.860 27.628 1.00 88.69 124 GLN A CA 1
ATOM 957 C C . GLN A 1 124 ? -0.578 3.165 27.654 1.00 88.69 124 GLN A C 1
ATOM 959 O O . GLN A 1 124 ? -0.120 2.674 26.621 1.00 88.69 124 GLN A O 1
ATOM 964 N N . ALA A 1 125 ? 0.055 3.070 28.826 1.00 87.81 125 ALA A N 1
ATOM 965 C CA . ALA A 1 125 ? 1.335 2.385 28.967 1.00 87.81 125 ALA A CA 1
ATOM 966 C C . ALA A 1 125 ? 1.227 0.880 28.653 1.00 87.81 125 ALA A C 1
ATOM 968 O O . ALA A 1 125 ? 2.117 0.320 28.016 1.00 87.81 125 ALA A O 1
ATOM 969 N N . LEU A 1 126 ? 0.122 0.230 29.033 1.00 87.94 126 LEU A N 1
ATOM 970 C CA . LEU A 1 126 ? -0.139 -1.177 28.718 1.00 87.94 126 LEU A CA 1
ATOM 971 C C . LEU A 1 126 ? -0.343 -1.413 27.214 1.00 87.94 126 LEU A C 1
ATOM 973 O O . LEU A 1 126 ? 0.224 -2.363 26.674 1.00 87.94 126 LEU A O 1
ATOM 977 N N . PHE A 1 127 ? -1.099 -0.559 26.516 1.00 89.06 127 PHE A N 1
ATOM 978 C CA . PHE A 1 127 ? -1.252 -0.669 25.059 1.00 89.06 127 PHE A CA 1
ATOM 979 C C . PHE A 1 127 ? 0.057 -0.390 24.313 1.00 89.06 127 PHE A C 1
ATOM 981 O O . PHE A 1 127 ? 0.367 -1.085 23.343 1.00 89.06 127 PHE A O 1
ATOM 988 N N . ALA A 1 128 ? 0.868 0.560 24.790 1.00 87.00 128 ALA A N 1
ATOM 989 C CA . ALA A 1 128 ? 2.174 0.857 24.201 1.00 87.00 128 ALA A CA 1
ATOM 990 C C . ALA A 1 128 ? 3.111 -0.367 24.205 1.00 87.00 128 ALA A C 1
ATOM 992 O O . ALA A 1 128 ? 3.822 -0.595 23.227 1.00 87.00 128 ALA A O 1
ATOM 993 N N . GLN A 1 129 ? 3.046 -1.213 25.242 1.00 84.50 129 GLN A N 1
ATOM 994 C CA . GLN A 1 129 ? 3.814 -2.467 25.331 1.00 84.50 129 GLN A CA 1
ATOM 995 C C . GLN A 1 129 ? 3.431 -3.509 24.265 1.00 84.50 129 GLN A C 1
ATOM 997 O O . GLN A 1 129 ? 4.168 -4.471 24.059 1.00 84.50 129 GLN A O 1
ATOM 1002 N N . LYS A 1 130 ? 2.277 -3.361 23.602 1.00 83.38 130 LYS A N 1
ATOM 1003 C CA . LYS A 1 130 ? 1.778 -4.319 22.601 1.00 83.38 130 LYS A CA 1
ATOM 1004 C C . LYS A 1 130 ? 1.964 -3.859 21.159 1.00 83.38 130 LYS A C 1
ATOM 1006 O O . LYS A 1 130 ? 1.721 -4.647 20.251 1.00 83.38 130 LYS A O 1
ATOM 1011 N N . SER A 1 131 ? 2.421 -2.620 20.943 1.00 76.75 131 SER A N 1
ATOM 1012 C CA . SER A 1 131 ? 2.578 -2.018 19.605 1.00 76.75 131 SER A CA 1
ATOM 1013 C C . SER A 1 131 ? 1.311 -2.120 18.742 1.00 76.75 131 SER A C 1
ATOM 1015 O O . SER A 1 131 ? 1.375 -2.208 17.516 1.00 76.75 131 SER A O 1
ATOM 1017 N N . THR A 1 132 ? 0.148 -2.126 19.390 1.00 78.38 132 THR A N 1
ATOM 1018 C CA . THR A 1 132 ? -1.143 -2.326 18.742 1.00 78.38 132 THR A CA 1
ATOM 1019 C C . THR A 1 132 ? -1.644 -1.030 18.112 1.00 78.38 132 THR A C 1
ATOM 1021 O O . THR A 1 132 ? -1.518 0.044 18.699 1.00 78.38 132 THR A O 1
ATOM 1024 N N . ASN A 1 133 ? -2.234 -1.115 16.918 1.00 83.38 133 ASN A N 1
ATOM 1025 C CA . ASN A 1 133 ? -2.829 0.053 16.268 1.00 83.38 133 ASN A CA 1
ATOM 1026 C C . ASN A 1 133 ? -4.168 0.452 16.925 1.00 83.38 133 ASN A C 1
ATOM 1028 O O . ASN A 1 133 ? -4.839 -0.361 17.561 1.00 83.38 133 ASN A O 1
ATOM 1032 N N . SER A 1 134 ? -4.577 1.710 16.745 1.00 80.50 134 SER A N 1
ATOM 1033 C CA . SER A 1 134 ? -5.806 2.257 17.340 1.00 80.50 134 SER A CA 1
ATOM 1034 C C . SER A 1 134 ? -7.073 1.497 16.935 1.00 80.50 134 SER A C 1
ATOM 1036 O O . SER A 1 134 ? -7.950 1.290 17.767 1.00 80.50 134 SER A O 1
ATOM 1038 N N . GLN A 1 135 ? -7.146 1.008 15.694 1.00 82.88 135 GLN A N 1
ATOM 1039 C CA . GLN A 1 135 ? -8.300 0.257 15.194 1.00 82.88 135 GLN A CA 1
ATOM 1040 C C . GLN A 1 135 ? -8.535 -1.043 15.975 1.00 82.88 135 GLN A C 1
ATOM 1042 O O . GLN A 1 135 ? -9.673 -1.369 16.313 1.00 82.88 135 GLN A O 1
ATOM 1047 N N . GLU A 1 136 ? -7.473 -1.803 16.244 1.00 85.12 136 GLU A N 1
ATOM 1048 C CA . GLU A 1 136 ? -7.556 -3.039 17.023 1.00 85.12 136 GLU A CA 1
ATOM 1049 C C . GLU A 1 136 ? -7.898 -2.741 18.488 1.00 85.12 136 GLU A C 1
ATOM 1051 O O . GLU A 1 136 ? -8.733 -3.433 19.070 1.00 85.12 136 GLU A O 1
ATOM 1056 N N . ILE A 1 137 ? -7.329 -1.675 19.062 1.00 88.62 137 ILE A N 1
ATOM 1057 C CA . ILE A 1 137 ? -7.652 -1.232 20.426 1.00 88.62 137 ILE A CA 1
ATOM 1058 C C . ILE A 1 137 ? -9.149 -0.924 20.554 1.00 88.62 137 ILE A C 1
ATOM 1060 O O . ILE A 1 137 ? -9.815 -1.459 21.443 1.00 88.62 137 ILE A O 1
ATOM 1064 N N . ASP A 1 138 ? -9.702 -0.107 19.658 1.00 86.50 138 ASP A N 1
ATOM 1065 C CA . ASP A 1 138 ? -11.113 0.284 19.723 1.00 86.50 138 ASP A CA 1
ATOM 1066 C C . ASP A 1 138 ? -12.051 -0.896 19.474 1.00 86.50 138 ASP A C 1
ATOM 1068 O O . ASP A 1 138 ? -13.119 -0.995 20.084 1.00 86.50 138 ASP A O 1
ATOM 1072 N N . PHE A 1 139 ? -11.641 -1.836 18.624 1.00 86.50 139 PHE A N 1
ATOM 1073 C CA . PHE A 1 139 ? -12.368 -3.082 18.442 1.00 86.50 139 PHE A CA 1
ATOM 1074 C C . PHE A 1 139 ? -12.398 -3.924 19.723 1.00 86.50 139 PHE A C 1
ATOM 1076 O O . PHE A 1 139 ? -13.468 -4.362 20.146 1.00 86.50 139 PHE A O 1
ATOM 1083 N N . CYS A 1 140 ? -11.252 -4.105 20.380 1.00 89.06 140 CYS A N 1
ATOM 1084 C CA . CYS A 1 140 ? -11.175 -4.816 21.651 1.00 89.06 140 CYS A CA 1
ATOM 1085 C C . CYS A 1 140 ? -12.003 -4.132 22.750 1.00 89.06 140 CYS A C 1
ATOM 1087 O O . CYS A 1 140 ? -12.641 -4.817 23.549 1.00 89.06 140 CYS A O 1
ATOM 1089 N N . ARG A 1 141 ? -12.051 -2.794 22.777 1.00 90.75 141 ARG A N 1
ATOM 1090 C CA . ARG A 1 141 ? -12.923 -2.034 23.692 1.00 90.75 141 ARG A CA 1
ATOM 1091 C C . ARG A 1 141 ? -14.397 -2.316 23.434 1.00 90.75 141 ARG A C 1
ATOM 1093 O O . ARG A 1 141 ? -15.145 -2.550 24.379 1.00 90.75 141 ARG A O 1
ATOM 1100 N N . TYR A 1 142 ? -14.811 -2.337 22.168 1.00 90.31 142 TYR A N 1
ATOM 1101 C CA . TYR A 1 142 ? -16.177 -2.699 21.800 1.00 90.31 142 TYR A CA 1
ATOM 1102 C C . TYR A 1 142 ? -16.528 -4.127 22.241 1.00 90.31 142 TYR A C 1
ATOM 1104 O O . TYR A 1 142 ? -17.558 -4.322 22.886 1.00 90.31 142 TYR A O 1
ATOM 1112 N N . GLU A 1 143 ? -15.666 -5.111 21.953 1.00 88.44 143 GLU A N 1
ATOM 1113 C CA . GLU A 1 143 ? -15.882 -6.503 22.375 1.00 88.44 143 GLU A CA 1
ATOM 1114 C C . GLU A 1 143 ? -15.948 -6.638 23.901 1.00 88.44 143 GLU A C 1
ATOM 1116 O O . GLU A 1 143 ? -16.757 -7.409 24.414 1.00 88.44 143 GLU A O 1
ATOM 1121 N N . ALA A 1 144 ? -15.143 -5.870 24.639 1.00 88.94 144 ALA A N 1
ATOM 1122 C CA . ALA A 1 144 ? -15.213 -5.838 26.094 1.00 88.94 144 ALA A CA 1
ATOM 1123 C C . ALA A 1 144 ? -16.552 -5.273 26.594 1.00 88.94 144 ALA A C 1
ATOM 1125 O O . ALA A 1 144 ? -17.170 -5.874 27.471 1.00 88.94 144 ALA A O 1
ATOM 1126 N N . VAL A 1 145 ? -17.032 -4.164 26.021 1.00 90.00 145 VAL A N 1
ATOM 1127 C CA . VAL A 1 145 ? -18.328 -3.560 26.375 1.00 90.00 145 VAL A CA 1
ATOM 1128 C C . VAL A 1 145 ? -19.493 -4.508 26.060 1.00 90.00 145 VAL A C 1
ATOM 1130 O O . VAL A 1 145 ? -20.321 -4.769 26.932 1.00 90.00 145 VAL A O 1
ATOM 1133 N N . GLU A 1 146 ? -19.546 -5.071 24.849 1.00 87.12 146 GLU A N 1
ATOM 1134 C CA . GLU A 1 146 ? -20.579 -6.037 24.431 1.00 87.12 146 GLU A CA 1
ATOM 1135 C C . GLU A 1 146 ? -20.520 -7.326 25.271 1.00 87.12 146 GLU A C 1
ATOM 1137 O O . GLU A 1 146 ? -21.553 -7.851 25.705 1.00 87.12 146 GLU A O 1
ATOM 1142 N N . GLY A 1 147 ? -19.307 -7.815 25.541 1.00 83.81 147 GLY A N 1
ATOM 1143 C CA . GLY A 1 147 ? -19.047 -9.013 26.329 1.00 83.81 147 GLY A CA 1
ATOM 1144 C C . GLY A 1 147 ? -19.493 -8.870 27.779 1.00 83.81 147 GLY A C 1
ATOM 1145 O O . GLY A 1 147 ? -20.201 -9.742 28.271 1.00 83.81 147 GLY A O 1
ATOM 1146 N N . LEU A 1 148 ? -19.156 -7.760 28.443 1.00 81.88 148 LEU A N 1
ATOM 1147 C CA . LEU A 1 148 ? -19.600 -7.474 29.813 1.00 81.88 148 LEU A CA 1
ATOM 1148 C C . LEU A 1 148 ? -21.115 -7.286 29.881 1.00 81.88 148 LEU A C 1
ATOM 1150 O O . LEU A 1 148 ? -21.757 -7.826 30.780 1.00 81.88 148 LEU A O 1
ATOM 1154 N N . ASN A 1 149 ? -21.699 -6.580 28.909 1.00 83.94 149 ASN A N 1
ATOM 1155 C CA . ASN A 1 149 ? -23.147 -6.418 28.828 1.00 83.94 149 ASN A CA 1
ATOM 1156 C C . ASN A 1 149 ? -23.865 -7.771 28.762 1.00 83.94 149 ASN A C 1
ATOM 1158 O O . ASN A 1 149 ? -24.826 -8.009 29.487 1.00 83.94 149 ASN A O 1
ATOM 1162 N N . SER A 1 150 ? -23.354 -8.676 27.926 1.00 79.62 150 SER A N 1
ATOM 1163 C CA . SER A 1 150 ? -23.919 -10.014 27.738 1.00 79.62 150 SER A CA 1
ATOM 1164 C C . SER A 1 150 ? -23.660 -10.930 28.936 1.00 79.62 150 SER A C 1
ATOM 1166 O O . SER A 1 150 ? -24.575 -11.609 29.389 1.00 79.62 150 SER A O 1
ATOM 1168 N N . HIS A 1 151 ? -22.430 -10.942 29.463 1.00 75.69 151 HIS A N 1
ATOM 1169 C CA . HIS A 1 151 ? -22.016 -11.796 30.581 1.00 75.69 151 HIS A CA 1
ATOM 1170 C C . HIS A 1 151 ? -22.863 -11.550 31.831 1.00 75.69 151 HIS A C 1
ATOM 1172 O O . HIS A 1 151 ? -23.252 -12.490 32.519 1.00 75.69 151 HIS A O 1
ATOM 1178 N N . PHE A 1 152 ? -23.186 -10.283 32.081 1.00 71.00 152 PHE A N 1
ATOM 1179 C CA . PHE A 1 152 ? -23.966 -9.855 33.234 1.00 71.00 152 PHE A CA 1
ATOM 1180 C C . PHE A 1 152 ? -25.454 -9.624 32.932 1.00 71.00 152 PHE A C 1
ATOM 1182 O O . PHE A 1 152 ? -26.184 -9.159 33.806 1.00 71.00 152 PHE A O 1
ATOM 1189 N N . GLU A 1 153 ? -25.901 -9.934 31.710 1.00 70.94 153 GLU A N 1
ATOM 1190 C CA . GLU A 1 153 ? -27.262 -9.684 31.201 1.00 70.94 153 GLU A CA 1
ATOM 1191 C C . GLU A 1 153 ? -27.762 -8.260 31.488 1.00 70.94 153 GLU A C 1
ATOM 1193 O O . GLU A 1 153 ? -28.926 -8.009 31.818 1.00 70.94 153 GLU A O 1
ATOM 1198 N N . LEU A 1 154 ? -26.849 -7.302 31.350 1.00 69.62 154 LEU A N 1
ATOM 1199 C CA . LEU A 1 154 ? -27.149 -5.888 31.441 1.00 69.62 154 LEU A CA 1
ATOM 1200 C C . LEU A 1 154 ? -27.993 -5.534 30.210 1.00 69.62 154 LEU A C 1
ATOM 1202 O O . LEU A 1 154 ? -27.648 -5.830 29.068 1.00 69.62 154 LEU A O 1
ATOM 1206 N N . LYS A 1 155 ? -29.155 -4.920 30.422 1.00 77.19 155 LYS A N 1
ATOM 1207 C CA . LYS A 1 155 ? -30.044 -4.494 29.328 1.00 77.19 155 LYS A CA 1
ATOM 1208 C C . LYS A 1 155 ? -29.590 -3.157 28.726 1.00 77.19 155 LYS A C 1
ATOM 1210 O O . LYS A 1 155 ? -30.433 -2.332 28.383 1.00 77.19 155 LYS A O 1
ATOM 1215 N N . ALA A 1 156 ? -28.278 -2.906 28.655 1.00 82.06 156 ALA A N 1
ATOM 1216 C CA . ALA A 1 156 ? -27.765 -1.678 28.059 1.00 82.06 156 ALA A CA 1
ATOM 1217 C C . ALA A 1 156 ? -28.001 -1.699 26.544 1.00 82.06 156 ALA A C 1
ATOM 1219 O O . ALA A 1 156 ? -27.906 -2.745 25.895 1.00 82.06 156 ALA A O 1
ATOM 1220 N N . ASN A 1 157 ? -28.314 -0.535 25.976 1.00 86.06 157 ASN A N 1
ATOM 1221 C CA . ASN A 1 157 ? -28.651 -0.397 24.563 1.00 86.06 157 ASN A CA 1
ATOM 1222 C C . ASN A 1 157 ? -27.389 -0.371 23.682 1.00 86.06 157 ASN A C 1
ATOM 1224 O O . ASN A 1 157 ? -27.008 0.658 23.119 1.00 86.06 157 ASN A O 1
ATOM 1228 N N . ILE A 1 158 ? -26.714 -1.514 23.591 1.00 85.69 158 ILE A N 1
ATOM 1229 C CA . ILE A 1 158 ? -25.500 -1.697 22.796 1.00 85.69 158 ILE A CA 1
ATOM 1230 C C . ILE A 1 158 ? -25.887 -2.398 21.500 1.00 85.69 158 ILE A C 1
ATOM 1232 O O . ILE A 1 158 ? -26.453 -3.491 21.520 1.00 85.69 158 ILE A O 1
ATOM 1236 N N . ARG A 1 159 ? -25.598 -1.770 20.353 1.00 83.50 159 ARG A N 1
ATOM 1237 C CA . ARG A 1 159 ? -25.908 -2.396 19.062 1.00 83.50 159 ARG A CA 1
ATOM 1238 C C . ARG A 1 159 ? -25.110 -3.687 18.882 1.00 83.50 159 ARG A C 1
ATOM 1240 O O . ARG A 1 159 ? -23.922 -3.678 19.212 1.00 83.50 159 ARG A O 1
ATOM 1247 N N . PRO A 1 160 ? -25.697 -4.727 18.266 1.00 77.56 160 PRO A N 1
ATOM 1248 C CA . PRO A 1 160 ? -24.995 -5.971 17.977 1.00 77.56 160 PRO A CA 1
ATOM 1249 C C . PRO A 1 160 ? -23.796 -5.777 17.047 1.00 77.56 160 PRO A C 1
ATOM 1251 O O . PRO A 1 160 ? -23.842 -4.988 16.092 1.00 77.56 160 PRO A O 1
ATOM 1254 N N . ARG A 1 161 ? -22.760 -6.600 17.243 1.00 77.25 161 ARG A N 1
ATOM 1255 C CA . ARG A 1 161 ? -21.529 -6.579 16.435 1.00 77.25 161 ARG A CA 1
ATOM 1256 C C . ARG A 1 161 ? -21.774 -6.595 14.930 1.00 77.25 161 ARG A C 1
ATOM 1258 O O . ARG A 1 161 ? -21.112 -5.872 14.184 1.00 77.25 161 ARG A O 1
ATOM 1265 N N . LYS A 1 162 ? -22.731 -7.408 14.472 1.00 73.88 162 LYS A N 1
ATOM 1266 C CA . LYS A 1 162 ? -23.056 -7.562 13.044 1.00 73.88 162 LYS A CA 1
ATOM 1267 C C . LYS A 1 162 ? -23.543 -6.270 12.387 1.00 73.88 162 LYS A C 1
ATOM 1269 O O . LYS A 1 162 ? -23.371 -6.120 11.187 1.00 73.88 162 LYS A O 1
ATOM 1274 N N . GLU A 1 163 ? -24.128 -5.349 13.143 1.00 77.00 163 GLU A N 1
ATOM 1275 C CA . GLU A 1 163 ? -24.681 -4.107 12.595 1.00 77.00 163 GLU A CA 1
ATOM 1276 C C . GLU A 1 163 ? -23.688 -2.951 12.681 1.00 77.00 163 GLU A C 1
ATOM 1278 O O . GLU A 1 163 ? -23.583 -2.137 11.764 1.00 77.00 163 GLU A O 1
ATOM 1283 N N . PHE A 1 164 ? -22.951 -2.870 13.788 1.00 79.88 164 PHE A N 1
ATOM 1284 C CA . PHE A 1 164 ? -22.058 -1.749 14.055 1.00 79.88 164 PHE A CA 1
ATOM 1285 C C . PHE A 1 164 ? -20.646 -1.984 13.503 1.00 79.88 164 PHE A C 1
ATOM 1287 O O . PHE A 1 164 ? -20.140 -1.180 12.719 1.00 79.88 164 PHE A O 1
ATOM 1294 N N . PHE A 1 165 ? -20.028 -3.116 13.849 1.00 78.62 165 PHE A N 1
ATOM 1295 C CA . PHE A 1 165 ? -18.638 -3.389 13.486 1.00 78.62 165 PHE A CA 1
ATOM 1296 C C . PHE A 1 165 ? -18.470 -3.730 12.004 1.00 78.62 165 PHE A C 1
ATOM 1298 O O . PHE A 1 165 ? -17.544 -3.248 11.359 1.00 78.62 165 PHE A O 1
ATOM 1305 N N . VAL A 1 166 ? -19.378 -4.531 11.439 1.00 82.25 166 VAL A N 1
ATOM 1306 C CA . VAL A 1 166 ? -19.307 -4.939 10.023 1.00 82.25 166 VAL A CA 1
ATOM 1307 C C . VAL A 1 166 ? -19.371 -3.721 9.101 1.00 82.25 166 VAL A C 1
ATOM 1309 O O . VAL A 1 166 ? -18.599 -3.630 8.148 1.00 82.25 166 VAL A O 1
ATOM 1312 N N . LYS A 1 167 ? -20.233 -2.747 9.418 1.00 85.50 167 LYS A N 1
ATOM 1313 C CA . LYS A 1 167 ? -20.332 -1.495 8.664 1.00 85.50 167 LYS A CA 1
ATOM 1314 C C . LYS A 1 167 ? -19.023 -0.701 8.715 1.00 85.50 167 LYS A C 1
ATOM 1316 O O . LYS A 1 167 ? -18.494 -0.355 7.662 1.00 85.50 167 LYS A O 1
ATOM 1321 N N . PHE A 1 168 ? -18.484 -0.478 9.915 1.00 88.12 168 PHE A N 1
ATOM 1322 C CA . PHE A 1 168 ? -17.197 0.197 10.099 1.00 88.12 168 PHE A CA 1
ATOM 1323 C C . PHE A 1 168 ? -16.072 -0.509 9.327 1.00 88.12 168 PHE A C 1
ATOM 1325 O O . PHE A 1 168 ? -15.345 0.127 8.567 1.00 88.12 168 PHE A O 1
ATOM 1332 N N . TYR A 1 169 ? -15.975 -1.836 9.446 1.00 87.56 169 TYR A N 1
ATOM 1333 C CA . TYR A 1 169 ? -14.958 -2.626 8.756 1.00 87.56 169 TYR A CA 1
ATOM 1334 C C . TYR A 1 169 ? -15.062 -2.505 7.231 1.00 87.56 169 TYR A C 1
ATOM 1336 O O . TYR A 1 169 ? -14.048 -2.326 6.558 1.00 87.56 169 TYR A O 1
ATOM 1344 N N . HIS A 1 170 ? -16.273 -2.564 6.667 1.00 90.12 170 HIS A N 1
ATOM 1345 C CA . HIS A 1 170 ? -16.472 -2.389 5.229 1.00 90.12 170 HIS A CA 1
ATOM 1346 C C . HIS A 1 170 ? -16.093 -0.988 4.746 1.00 90.12 170 HIS A C 1
ATOM 1348 O O . HIS A 1 170 ? -15.460 -0.863 3.697 1.00 90.12 170 HIS A O 1
ATOM 1354 N N . GLU A 1 171 ? -16.452 0.056 5.493 1.00 91.69 171 GLU A N 1
ATOM 1355 C CA . GLU A 1 171 ? -16.099 1.437 5.150 1.00 91.69 171 GLU A CA 1
ATOM 1356 C C . GLU A 1 171 ? -14.586 1.673 5.246 1.00 91.69 171 GLU A C 1
ATOM 1358 O O . GLU A 1 171 ? -14.000 2.258 4.332 1.00 91.69 171 GLU A O 1
ATOM 1363 N N . MET A 1 172 ? -13.938 1.135 6.283 1.00 91.69 172 MET A N 1
ATOM 1364 C CA . MET A 1 172 ? -12.486 1.193 6.458 1.00 91.69 172 MET A CA 1
ATOM 1365 C C . MET A 1 172 ? -11.752 0.424 5.351 1.00 91.69 172 MET A C 1
ATOM 1367 O O . MET A 1 172 ? -10.797 0.932 4.764 1.00 91.69 172 MET A O 1
ATOM 1371 N N . LYS A 1 173 ? -12.221 -0.785 5.009 1.00 92.06 173 LYS A N 1
ATOM 1372 C CA . LYS A 1 173 ? -11.668 -1.591 3.911 1.00 92.06 173 LYS A CA 1
ATOM 1373 C C . LYS A 1 173 ? -11.780 -0.860 2.575 1.00 92.06 173 LYS A C 1
ATOM 1375 O O . LYS A 1 173 ? -10.814 -0.860 1.820 1.00 92.06 173 LYS A O 1
ATOM 1380 N N . ARG A 1 174 ? -12.922 -0.219 2.307 1.00 93.31 174 ARG A N 1
ATOM 1381 C CA . ARG A 1 174 ? -13.136 0.574 1.090 1.00 93.31 174 ARG A CA 1
ATOM 1382 C C . ARG A 1 174 ? -12.186 1.771 1.020 1.00 93.31 174 ARG A C 1
ATOM 1384 O O . ARG A 1 174 ? -11.578 1.996 -0.016 1.00 93.31 174 ARG A O 1
ATOM 1391 N N . ALA A 1 175 ? -12.019 2.511 2.116 1.00 93.62 175 ALA A N 1
ATOM 1392 C CA . ALA A 1 175 ? -11.075 3.627 2.144 1.00 93.62 175 ALA A CA 1
ATOM 1393 C C . ALA A 1 175 ? -9.625 3.150 1.930 1.00 93.62 175 ALA A C 1
ATOM 1395 O O . ALA A 1 175 ? -8.868 3.775 1.195 1.00 93.62 175 ALA A O 1
ATOM 1396 N N . ASN A 1 176 ? -9.243 2.011 2.518 1.00 93.56 176 ASN A N 1
ATOM 1397 C CA . ASN A 1 176 ? -7.920 1.424 2.305 1.00 93.56 176 ASN A CA 1
ATOM 1398 C C . ASN A 1 176 ? -7.696 0.970 0.855 1.00 93.56 176 ASN A C 1
ATOM 1400 O O . ASN A 1 176 ? -6.606 1.200 0.335 1.00 93.56 176 ASN A O 1
ATOM 1404 N N . SER A 1 177 ? -8.690 0.357 0.198 1.00 94.38 177 SER A N 1
ATOM 1405 C CA . SER A 1 177 ? -8.563 -0.022 -1.215 1.00 94.38 177 SER A CA 1
ATOM 1406 C C . SER A 1 177 ? -8.445 1.209 -2.111 1.00 94.38 177 SER A C 1
ATOM 1408 O O . SER A 1 177 ? -7.507 1.284 -2.888 1.00 94.38 177 SER A O 1
ATOM 1410 N N . GLU A 1 178 ? -9.293 2.227 -1.912 1.00 93.75 178 GLU A N 1
ATOM 1411 C CA . GLU A 1 178 ? -9.230 3.496 -2.663 1.00 93.75 178 GLU A CA 1
ATOM 1412 C C . GLU A 1 178 ? -7.830 4.144 -2.583 1.00 93.75 178 GLU A C 1
ATOM 1414 O O . GLU A 1 178 ? -7.297 4.625 -3.582 1.00 93.75 178 GLU A O 1
ATOM 1419 N N . ILE A 1 179 ? -7.207 4.129 -1.398 1.00 97.06 179 ILE A N 1
ATOM 1420 C CA . ILE A 1 179 ? -5.849 4.652 -1.187 1.00 97.06 179 ILE A CA 1
ATOM 1421 C C . ILE A 1 179 ? -4.790 3.770 -1.857 1.00 97.06 179 ILE A C 1
ATOM 1423 O O . ILE A 1 179 ? -3.839 4.296 -2.436 1.00 97.06 179 ILE A O 1
ATOM 1427 N N . SER A 1 180 ? -4.919 2.446 -1.744 1.00 97.06 180 SER A N 1
ATOM 1428 C CA . SER A 1 180 ? -3.975 1.491 -2.333 1.00 97.06 180 SER A CA 1
ATOM 1429 C C . SER A 1 180 ? -3.969 1.593 -3.854 1.00 97.06 180 SER A C 1
ATOM 1431 O O . SER A 1 180 ? -2.907 1.792 -4.439 1.00 97.06 180 SER A O 1
ATOM 1433 N N . ASP A 1 181 ? -5.149 1.564 -4.472 1.00 96.69 181 ASP A N 1
ATOM 1434 C CA . ASP A 1 181 ? -5.329 1.649 -5.922 1.00 96.69 181 ASP A CA 1
ATOM 1435 C C . ASP A 1 181 ? -4.751 2.970 -6.459 1.00 96.69 181 ASP A C 1
ATOM 1437 O O . ASP A 1 181 ? -4.062 3.006 -7.482 1.00 96.69 181 ASP A O 1
ATOM 1441 N N . ALA A 1 182 ? -4.955 4.075 -5.730 1.00 96.75 182 ALA A N 1
ATOM 1442 C CA . ALA A 1 182 ? -4.380 5.370 -6.080 1.00 96.75 182 ALA A CA 1
ATOM 1443 C C . ALA A 1 182 ? -2.843 5.376 -6.004 1.00 96.75 182 ALA A C 1
ATOM 1445 O O . ALA A 1 182 ? -2.190 5.937 -6.887 1.00 96.75 182 ALA A O 1
ATOM 1446 N N . LYS A 1 183 ? -2.251 4.757 -4.972 1.00 97.56 183 LYS A N 1
ATOM 1447 C CA . LYS A 1 183 ? -0.788 4.641 -4.830 1.00 97.56 183 LYS A CA 1
ATOM 1448 C C . LYS A 1 183 ? -0.182 3.783 -5.939 1.00 97.56 183 LYS A C 1
ATOM 1450 O O . LYS A 1 183 ? 0.807 4.199 -6.537 1.00 97.56 183 LYS A O 1
ATOM 1455 N N . GLU A 1 184 ? -0.795 2.641 -6.232 1.00 97.50 184 GLU A N 1
ATOM 1456 C CA . GLU A 1 184 ? -0.362 1.735 -7.298 1.00 97.50 184 GLU A CA 1
ATOM 1457 C C . GLU A 1 184 ? -0.412 2.428 -8.665 1.00 97.50 184 GLU A C 1
ATOM 1459 O O . GLU A 1 184 ? 0.568 2.410 -9.407 1.00 97.50 184 GLU A O 1
ATOM 1464 N N . THR A 1 185 ? -1.494 3.160 -8.944 1.00 96.62 185 THR A N 1
ATOM 1465 C CA . THR A 1 185 ? -1.628 3.938 -10.184 1.00 96.62 185 THR A CA 1
ATOM 1466 C C . THR A 1 185 ? -0.535 5.010 -10.305 1.00 96.62 185 THR A C 1
ATOM 1468 O O . THR A 1 185 ? 0.065 5.173 -11.368 1.00 96.62 185 THR A O 1
ATOM 1471 N N . ILE A 1 186 ? -0.224 5.742 -9.224 1.00 97.44 186 ILE A N 1
ATOM 1472 C CA . ILE A 1 186 ? 0.883 6.717 -9.220 1.00 97.44 186 ILE A CA 1
ATOM 1473 C C . ILE A 1 186 ? 2.218 6.024 -9.528 1.00 97.44 186 ILE A C 1
ATOM 1475 O O . ILE A 1 186 ? 3.019 6.544 -10.311 1.00 97.44 186 ILE A O 1
ATOM 1479 N N . GLU A 1 187 ? 2.475 4.870 -8.914 1.00 97.25 187 GLU A N 1
ATOM 1480 C CA . GLU A 1 187 ? 3.703 4.106 -9.128 1.00 97.25 187 GLU A CA 1
ATOM 1481 C C . GLU A 1 187 ? 3.827 3.633 -10.581 1.00 97.25 187 GLU A C 1
ATOM 1483 O O . GLU A 1 187 ? 4.887 3.793 -11.187 1.00 97.25 187 GLU A O 1
ATOM 1488 N N . GLU A 1 188 ? 2.747 3.119 -11.171 1.00 96.81 188 GLU A N 1
ATOM 1489 C CA . GLU A 1 188 ? 2.716 2.677 -12.565 1.00 96.81 188 GLU A CA 1
ATOM 1490 C C . GLU A 1 188 ? 3.011 3.831 -13.536 1.00 96.81 188 GLU A C 1
ATOM 1492 O O . GLU A 1 188 ? 3.868 3.707 -14.417 1.00 96.81 188 GLU A O 1
ATOM 1497 N N . ILE A 1 189 ? 2.382 4.995 -13.339 1.00 96.44 189 ILE A N 1
ATOM 1498 C CA . ILE A 1 189 ? 2.630 6.187 -14.164 1.00 96.44 189 ILE A CA 1
ATOM 1499 C C . ILE A 1 189 ? 4.101 6.626 -14.056 1.00 96.44 189 ILE A C 1
ATOM 1501 O O . ILE A 1 189 ? 4.745 6.945 -15.061 1.00 96.44 189 ILE A O 1
ATOM 1505 N N . ASN A 1 190 ? 4.668 6.616 -12.848 1.00 95.88 190 ASN A N 1
ATOM 1506 C CA . ASN A 1 190 ? 6.070 6.979 -12.632 1.00 95.88 190 ASN A CA 1
ATOM 1507 C C . ASN A 1 190 ? 7.047 5.955 -13.234 1.00 95.88 190 ASN A C 1
ATOM 1509 O O . ASN A 1 190 ? 8.102 6.344 -13.752 1.00 95.88 190 ASN A O 1
ATOM 1513 N N . LYS A 1 191 ? 6.698 4.661 -13.221 1.00 96.56 191 LYS A N 1
ATOM 1514 C CA . LYS A 1 191 ? 7.446 3.602 -13.915 1.00 96.56 191 LYS A CA 1
ATOM 1515 C C . LYS A 1 191 ? 7.470 3.845 -15.421 1.00 96.56 191 LYS A C 1
ATOM 1517 O O . LYS A 1 191 ? 8.556 3.816 -15.995 1.00 96.56 191 LYS A O 1
ATOM 1522 N N . LYS A 1 192 ? 6.330 4.182 -16.042 1.00 95.25 192 LYS A N 1
ATOM 1523 C CA . LYS A 1 192 ? 6.257 4.539 -17.476 1.00 95.25 192 LYS A CA 1
ATOM 1524 C C . LYS A 1 192 ? 7.200 5.693 -17.815 1.00 95.25 192 LYS A C 1
ATOM 1526 O O . LYS A 1 192 ? 7.977 5.599 -18.762 1.00 95.25 192 LYS A O 1
ATOM 1531 N N . LYS A 1 193 ? 7.209 6.754 -16.997 1.00 96.62 193 LYS A N 1
ATOM 1532 C CA . LYS A 1 193 ? 8.110 7.900 -17.204 1.00 96.62 193 LYS A CA 1
ATOM 1533 C C . LYS A 1 193 ? 9.586 7.512 -17.096 1.00 96.62 193 LYS A C 1
ATOM 1535 O O . LYS A 1 193 ? 10.390 7.896 -17.942 1.00 96.62 193 LYS A O 1
ATOM 1540 N N . SER A 1 194 ? 9.931 6.734 -16.076 1.00 97.12 194 SER A N 1
ATOM 1541 C CA . SER A 1 194 ? 11.305 6.295 -15.831 1.00 97.12 194 SER A CA 1
ATOM 1542 C C . SER A 1 194 ? 11.802 5.335 -16.921 1.00 97.12 194 SER A C 1
ATOM 1544 O O . SER A 1 194 ? 12.949 5.440 -17.353 1.00 97.12 194 SER A O 1
ATOM 1546 N N . ALA A 1 195 ? 10.936 4.447 -17.419 1.00 96.75 195 ALA A N 1
ATOM 1547 C CA . ALA A 1 195 ? 11.216 3.585 -18.563 1.00 96.75 195 ALA A CA 1
ATOM 1548 C C . ALA A 1 195 ? 11.422 4.406 -19.848 1.00 96.75 195 ALA A C 1
ATOM 1550 O O . ALA A 1 195 ? 12.423 4.207 -20.534 1.00 96.75 195 ALA A O 1
ATOM 1551 N N . ALA A 1 196 ? 10.565 5.401 -20.115 1.00 97.06 196 ALA A N 1
ATOM 1552 C CA . ALA A 1 196 ? 10.731 6.308 -21.253 1.00 97.06 196 ALA A CA 1
ATOM 1553 C C . ALA A 1 196 ? 12.084 7.041 -21.212 1.00 97.06 196 ALA A C 1
ATOM 1555 O O . ALA A 1 196 ? 12.805 7.089 -22.210 1.00 97.06 196 ALA A O 1
ATOM 1556 N N . ASP A 1 197 ? 12.460 7.575 -20.045 1.00 96.69 197 ASP A N 1
ATOM 1557 C CA . ASP A 1 197 ? 13.736 8.271 -19.858 1.00 96.69 197 ASP A CA 1
ATOM 1558 C C . ASP A 1 197 ? 14.932 7.314 -19.999 1.00 96.69 197 ASP A C 1
ATOM 1560 O O . ASP A 1 197 ? 15.962 7.691 -20.561 1.00 96.69 197 ASP A O 1
ATOM 1564 N N . SER A 1 198 ? 14.799 6.067 -19.535 1.00 96.56 198 SER A N 1
ATOM 1565 C CA . SER A 1 198 ? 15.812 5.020 -19.701 1.00 96.56 198 SER A CA 1
ATOM 1566 C C . SER A 1 198 ? 16.029 4.667 -21.175 1.00 96.56 198 SER A C 1
ATOM 1568 O O . SER A 1 198 ? 17.167 4.713 -21.650 1.00 96.56 198 SER A O 1
ATOM 1570 N N . SER A 1 199 ? 14.959 4.407 -21.935 1.00 95.00 199 SER A N 1
ATOM 1571 C CA . SER A 1 199 ? 15.049 4.108 -23.371 1.00 95.00 199 SER A CA 1
ATOM 1572 C C . SER A 1 199 ? 15.594 5.300 -24.165 1.00 95.00 199 SER A C 1
ATOM 1574 O O . SER A 1 199 ? 16.440 5.122 -25.045 1.00 95.00 199 SER A O 1
ATOM 1576 N N . ALA A 1 200 ? 15.223 6.534 -23.799 1.00 94.25 200 ALA A N 1
ATOM 1577 C CA . ALA A 1 200 ? 15.786 7.743 -24.400 1.00 94.25 200 ALA A CA 1
ATOM 1578 C C . ALA A 1 200 ? 17.298 7.884 -24.136 1.00 94.25 200 ALA A C 1
ATOM 1580 O O . ALA A 1 200 ? 18.054 8.192 -25.059 1.00 94.25 200 ALA A O 1
ATOM 1581 N N . ARG A 1 201 ? 17.763 7.618 -22.906 1.00 95.31 201 ARG A N 1
ATOM 1582 C CA . ARG A 1 201 ? 19.202 7.610 -22.574 1.00 95.31 201 ARG A CA 1
ATOM 1583 C C . ARG A 1 201 ? 19.945 6.499 -23.305 1.00 95.31 201 ARG A C 1
ATOM 1585 O O . ARG A 1 201 ? 21.025 6.747 -23.835 1.00 95.31 201 ARG A O 1
ATOM 1592 N N . ARG A 1 202 ? 19.367 5.295 -23.365 1.00 92.69 202 ARG A N 1
ATOM 1593 C CA . ARG A 1 202 ? 19.941 4.163 -24.100 1.00 92.69 202 ARG A CA 1
ATOM 1594 C C . ARG A 1 202 ? 20.150 4.527 -25.565 1.00 92.69 202 ARG A C 1
ATOM 1596 O O . ARG A 1 202 ? 21.254 4.337 -26.060 1.00 92.69 202 ARG A O 1
ATOM 1603 N N . LYS A 1 203 ? 19.151 5.134 -26.217 1.00 92.69 203 LYS A N 1
ATOM 1604 C CA . LYS A 1 203 ? 19.280 5.652 -27.586 1.00 92.69 203 LYS A CA 1
ATOM 1605 C C . LYS A 1 203 ? 20.493 6.574 -27.727 1.00 92.69 203 LYS A C 1
ATOM 1607 O O . LYS A 1 203 ? 21.323 6.341 -28.598 1.00 92.69 203 LYS A O 1
ATOM 1612 N N . THR A 1 204 ? 20.602 7.601 -26.882 1.00 93.06 204 THR A N 1
ATOM 1613 C CA . THR A 1 204 ? 21.722 8.555 -26.936 1.00 93.06 204 THR A CA 1
ATOM 1614 C C . THR A 1 204 ? 23.065 7.844 -26.788 1.00 93.06 204 THR A C 1
ATOM 1616 O O . THR A 1 204 ? 23.954 8.059 -27.603 1.00 93.06 204 THR A O 1
ATOM 1619 N N . ASN A 1 205 ? 23.193 6.937 -25.817 1.00 93.31 205 ASN A N 1
ATOM 1620 C CA . ASN A 1 205 ? 24.432 6.193 -25.589 1.00 93.31 205 ASN A CA 1
ATOM 1621 C C . ASN A 1 205 ? 24.819 5.305 -26.781 1.00 93.31 205 ASN A C 1
ATOM 1623 O O . ASN A 1 205 ? 25.998 5.252 -27.132 1.00 93.31 205 ASN A O 1
ATOM 1627 N N . LEU A 1 206 ? 23.844 4.627 -27.402 1.00 92.56 206 LEU A N 1
ATOM 1628 C CA . LEU A 1 206 ? 24.076 3.810 -28.596 1.00 92.56 206 LEU A CA 1
ATOM 1629 C C . LEU A 1 206 ? 24.572 4.677 -29.757 1.00 92.56 206 LEU A C 1
ATOM 1631 O O . LEU A 1 206 ? 25.606 4.375 -30.341 1.00 92.56 206 LEU A O 1
ATOM 1635 N N . VAL A 1 207 ? 23.874 5.778 -30.051 1.00 92.06 207 VAL A N 1
ATOM 1636 C CA . VAL A 1 207 ? 24.217 6.682 -31.162 1.00 92.06 207 VAL A CA 1
ATOM 1637 C C . VAL A 1 207 ? 25.603 7.290 -30.970 1.00 92.06 207 VAL A C 1
ATOM 1639 O O . VAL A 1 207 ? 26.400 7.285 -31.906 1.00 92.06 207 VAL A O 1
ATOM 1642 N N . THR A 1 208 ? 25.916 7.763 -29.760 1.00 92.88 208 THR A N 1
ATOM 1643 C CA . THR A 1 208 ? 27.245 8.295 -29.437 1.00 92.88 208 THR A CA 1
ATOM 1644 C C . THR A 1 208 ? 28.317 7.228 -29.635 1.00 92.88 208 THR A C 1
ATOM 1646 O O . THR A 1 208 ? 29.265 7.457 -30.374 1.00 92.88 208 THR A O 1
ATOM 1649 N N . SER A 1 209 ? 28.133 6.029 -29.075 1.00 93.25 209 SER A N 1
ATOM 1650 C CA . SER A 1 209 ? 29.133 4.955 -29.175 1.00 93.25 209 SER A CA 1
ATOM 1651 C C . SER A 1 209 ? 29.354 4.492 -30.620 1.00 93.25 209 SER A C 1
ATOM 1653 O O . SER A 1 209 ? 30.484 4.255 -31.037 1.00 93.25 209 SER A O 1
ATOM 1655 N N . GLN A 1 210 ? 28.280 4.376 -31.404 1.00 93.00 210 GLN A N 1
ATOM 1656 C CA . GLN A 1 210 ? 28.342 4.021 -32.824 1.00 93.00 210 GLN A CA 1
ATOM 1657 C C . GLN A 1 210 ? 29.056 5.102 -33.646 1.00 93.00 210 GLN A C 1
ATOM 1659 O O . GLN A 1 210 ? 29.912 4.786 -34.474 1.00 93.00 210 GLN A O 1
ATOM 1664 N N . SER A 1 211 ? 28.742 6.375 -33.390 1.00 92.62 211 SER A N 1
ATOM 1665 C CA . SER A 1 211 ? 29.420 7.512 -34.014 1.00 92.62 211 SER A CA 1
ATOM 1666 C C . SER A 1 211 ? 30.908 7.518 -33.671 1.00 92.62 211 SER A C 1
ATOM 1668 O O . SER A 1 211 ? 31.732 7.626 -34.574 1.00 92.62 211 SER A O 1
ATOM 1670 N N . ASP A 1 212 ? 31.258 7.334 -32.396 1.00 93.56 212 ASP A N 1
ATOM 1671 C CA . ASP A 1 212 ? 32.641 7.332 -31.916 1.00 93.56 212 ASP A CA 1
ATOM 1672 C C . ASP A 1 212 ? 33.474 6.229 -32.576 1.00 93.56 212 ASP A C 1
ATOM 1674 O O . ASP A 1 212 ? 34.620 6.471 -32.955 1.00 93.56 212 ASP A O 1
ATOM 1678 N N . VAL A 1 213 ? 32.909 5.031 -32.774 1.00 94.62 213 VAL A N 1
ATOM 1679 C CA . VAL A 1 213 ? 33.581 3.946 -33.510 1.00 94.62 213 VAL A CA 1
ATOM 1680 C C . VAL A 1 213 ? 33.885 4.369 -34.948 1.00 94.62 213 VAL A C 1
ATOM 1682 O O . VAL A 1 213 ? 35.021 4.221 -35.408 1.00 94.62 213 VAL A O 1
ATOM 1685 N N . LEU A 1 214 ? 32.895 4.920 -35.659 1.00 94.69 214 LEU A N 1
ATOM 1686 C CA . LEU A 1 214 ? 33.054 5.335 -37.055 1.00 94.69 214 LEU A CA 1
ATOM 1687 C C . LEU A 1 214 ? 34.085 6.459 -37.195 1.00 94.69 214 LEU A C 1
ATOM 1689 O O . LEU A 1 214 ? 35.012 6.347 -38.001 1.00 94.69 214 LEU A O 1
ATOM 1693 N N . THR A 1 215 ? 33.959 7.521 -36.398 1.00 94.50 215 THR A N 1
ATOM 1694 C CA . THR A 1 215 ? 34.821 8.706 -36.485 1.00 94.50 215 THR A CA 1
ATOM 1695 C C . THR A 1 215 ? 36.233 8.427 -35.976 1.00 94.50 215 THR A C 1
ATOM 1697 O O . THR A 1 215 ? 37.194 8.889 -36.593 1.00 94.50 215 THR A O 1
ATOM 1700 N N . SER A 1 216 ? 36.408 7.613 -34.930 1.00 94.38 216 SER A N 1
ATOM 1701 C CA . SER A 1 216 ? 37.740 7.262 -34.411 1.00 94.38 216 SER A CA 1
ATOM 1702 C C . SER A 1 216 ? 38.542 6.443 -35.418 1.00 94.38 216 SER A C 1
ATOM 1704 O O . SER A 1 216 ? 39.719 6.719 -35.652 1.00 94.38 216 SER A O 1
ATOM 1706 N N . ILE A 1 217 ? 37.913 5.461 -36.069 1.00 94.69 217 ILE A N 1
ATOM 1707 C CA . ILE A 1 217 ? 38.590 4.628 -37.070 1.00 94.69 217 ILE A CA 1
ATOM 1708 C C . ILE A 1 217 ? 38.871 5.419 -38.350 1.00 94.69 217 ILE A C 1
ATOM 1710 O O . ILE A 1 217 ? 39.951 5.303 -38.931 1.00 94.69 217 ILE A O 1
ATOM 1714 N N . ALA A 1 218 ? 37.939 6.271 -38.766 1.00 94.81 218 ALA A N 1
ATOM 1715 C CA . ALA A 1 218 ? 38.152 7.219 -39.849 1.00 94.81 218 ALA A CA 1
ATOM 1716 C C . ALA A 1 218 ? 39.330 8.166 -39.567 1.00 94.81 218 ALA A C 1
ATOM 1718 O O . ALA A 1 218 ? 40.200 8.341 -40.419 1.00 94.81 218 ALA A O 1
ATOM 1719 N N . THR A 1 219 ? 39.415 8.710 -38.353 1.00 95.38 219 THR A N 1
ATOM 1720 C CA . THR A 1 219 ? 40.516 9.581 -37.914 1.00 95.38 219 THR A CA 1
ATOM 1721 C C . THR A 1 219 ? 41.847 8.834 -37.943 1.00 95.38 219 THR A C 1
ATOM 1723 O O . THR A 1 219 ? 42.828 9.332 -38.497 1.00 95.38 219 THR A O 1
ATOM 1726 N N . LEU A 1 220 ? 41.865 7.596 -37.440 1.00 93.69 220 LEU A N 1
ATOM 1727 C CA . LEU A 1 220 ? 43.033 6.717 -37.482 1.00 93.69 220 LEU A CA 1
ATOM 1728 C C . LEU A 1 220 ? 43.500 6.449 -38.921 1.00 93.69 220 LEU A C 1
ATOM 1730 O O . LEU A 1 220 ? 44.699 6.381 -39.183 1.00 93.69 220 LEU A O 1
ATOM 1734 N N . TYR A 1 221 ? 42.573 6.326 -39.875 1.00 92.12 221 TYR A N 1
ATOM 1735 C CA . TYR A 1 221 ? 42.909 6.173 -41.292 1.00 92.12 221 TYR A CA 1
ATOM 1736 C C . TYR A 1 221 ? 43.549 7.434 -41.889 1.00 92.12 221 TYR A C 1
ATOM 1738 O O . TYR A 1 221 ? 44.481 7.333 -42.685 1.00 92.12 221 TYR A O 1
ATOM 1746 N N . ILE A 1 222 ? 43.068 8.618 -41.505 1.00 93.75 222 ILE A N 1
ATOM 1747 C CA . ILE A 1 222 ? 43.601 9.904 -41.975 1.00 93.75 222 ILE A CA 1
ATOM 1748 C C . ILE A 1 222 ? 45.013 10.124 -41.423 1.00 93.75 222 ILE A C 1
ATOM 1750 O O . ILE A 1 222 ? 45.946 10.399 -42.180 1.00 93.75 222 ILE A O 1
ATOM 1754 N N . GLN A 1 223 ? 45.179 9.963 -40.110 1.00 93.12 223 GLN A N 1
ATOM 1755 C CA . GLN A 1 223 ? 46.423 10.260 -39.395 1.00 93.12 223 GLN A CA 1
ATOM 1756 C C . GLN A 1 223 ? 47.481 9.161 -39.560 1.00 93.12 223 GLN A C 1
ATOM 1758 O O . GLN A 1 223 ? 48.680 9.443 -39.553 1.00 93.12 223 GLN A O 1
ATOM 1763 N N . GLY A 1 224 ? 47.049 7.916 -39.772 1.00 89.69 224 GLY A N 1
ATOM 1764 C CA . GLY A 1 224 ? 47.913 6.745 -39.705 1.00 89.69 224 GLY A CA 1
ATOM 1765 C C . GLY A 1 224 ? 48.320 6.405 -38.270 1.00 89.69 224 GLY A C 1
ATOM 1766 O O . GLY A 1 224 ? 48.038 7.127 -37.321 1.00 89.69 224 GLY A O 1
ATOM 1767 N N . ASP A 1 225 ? 49.009 5.279 -38.117 1.00 90.19 225 ASP A N 1
ATOM 1768 C CA . ASP A 1 225 ? 49.505 4.793 -36.830 1.00 90.19 225 ASP A CA 1
ATOM 1769 C C . ASP A 1 225 ? 50.676 3.844 -37.087 1.00 90.19 225 ASP A C 1
ATOM 1771 O O . ASP A 1 225 ? 50.521 2.772 -37.683 1.00 90.19 225 ASP A O 1
ATOM 1775 N N . ARG A 1 226 ? 51.873 4.247 -36.654 1.00 84.69 226 ARG A N 1
ATOM 1776 C CA . ARG A 1 226 ? 53.096 3.471 -36.880 1.00 84.69 226 ARG A CA 1
ATOM 1777 C C . ARG A 1 226 ? 53.080 2.143 -36.128 1.00 84.69 226 ARG A C 1
ATOM 1779 O O . ARG A 1 226 ? 53.568 1.164 -36.688 1.00 84.69 226 ARG A O 1
ATOM 1786 N N . GLU A 1 227 ? 52.484 2.083 -34.940 1.00 84.88 227 GLU A N 1
ATOM 1787 C CA . GLU A 1 227 ? 52.433 0.871 -34.112 1.00 84.88 227 GLU A CA 1
ATOM 1788 C C . GLU A 1 227 ? 51.548 -0.198 -34.759 1.00 84.88 227 GLU A C 1
ATOM 1790 O O . GLU A 1 227 ? 51.904 -1.375 -34.816 1.00 84.88 227 GLU A O 1
ATOM 1795 N N . ARG A 1 228 ? 50.436 0.221 -35.372 1.00 81.38 228 ARG A N 1
ATOM 1796 C CA . ARG A 1 228 ? 49.536 -0.666 -36.136 1.00 81.38 228 ARG A CA 1
ATOM 1797 C C . ARG A 1 228 ? 49.973 -0.861 -37.598 1.00 81.38 228 ARG A C 1
ATOM 1799 O O . ARG A 1 228 ? 49.348 -1.596 -38.381 1.00 81.38 228 ARG A O 1
ATOM 1806 N N . GLY A 1 229 ? 51.066 -0.213 -38.009 1.00 83.19 229 GLY A N 1
ATOM 1807 C CA . GLY A 1 229 ? 51.568 -0.210 -39.384 1.00 83.19 229 GLY A CA 1
ATOM 1808 C C . GLY A 1 229 ? 50.553 0.356 -40.388 1.00 83.19 229 GLY A C 1
ATOM 1809 O O . GLY A 1 229 ? 50.418 -0.181 -41.502 1.00 83.19 229 GLY A O 1
ATOM 1810 N N . LEU A 1 230 ? 49.804 1.373 -39.960 1.00 86.38 230 LEU A N 1
ATOM 1811 C CA . LEU A 1 230 ? 48.866 2.165 -40.744 1.00 86.38 230 LEU A CA 1
ATOM 1812 C C . LEU A 1 230 ? 49.549 3.422 -41.289 1.00 86.38 230 LEU A C 1
ATOM 1814 O O . LEU A 1 230 ? 50.297 4.096 -40.582 1.00 86.38 230 LEU A O 1
ATOM 1818 N N . LYS A 1 231 ? 49.295 3.741 -42.557 1.00 87.50 231 LYS A N 1
ATOM 1819 C CA . LYS A 1 231 ? 49.797 4.968 -43.191 1.00 87.50 231 LYS A CA 1
ATOM 1820 C C . LYS A 1 231 ? 48.759 6.079 -43.086 1.00 87.50 231 LYS A C 1
ATOM 1822 O O . LYS A 1 231 ? 47.572 5.784 -43.054 1.00 87.50 231 LYS A O 1
ATOM 1827 N N . SER A 1 232 ? 49.219 7.327 -43.095 1.00 89.50 232 SER A N 1
ATOM 1828 C CA . SER A 1 232 ? 48.337 8.478 -43.261 1.00 89.50 232 SER A CA 1
ATOM 1829 C C . SER A 1 232 ? 47.783 8.542 -44.684 1.00 89.50 232 SER A C 1
ATOM 1831 O O . SER A 1 232 ? 48.438 8.128 -45.652 1.00 89.50 232 SER A O 1
ATOM 1833 N N . HIS A 1 233 ? 46.567 9.064 -44.811 1.00 89.44 233 HIS A N 1
ATOM 1834 C CA . HIS A 1 233 ? 45.833 9.117 -46.068 1.00 89.44 233 HIS A CA 1
ATOM 1835 C C . HIS A 1 233 ? 45.205 10.496 -46.285 1.00 89.44 233 HIS A C 1
ATOM 1837 O O . HIS A 1 233 ? 44.636 11.090 -45.375 1.00 89.44 233 HIS A O 1
ATOM 1843 N N . SER A 1 234 ? 45.300 10.999 -47.520 1.00 91.00 234 SER A N 1
ATOM 1844 C CA . SER A 1 234 ? 44.646 12.248 -47.915 1.00 91.00 234 SER A CA 1
ATOM 1845 C C . SER A 1 234 ? 43.141 12.061 -48.107 1.00 91.00 234 SER A C 1
ATOM 1847 O O . SER A 1 234 ? 42.652 10.940 -48.278 1.00 91.00 234 SER A O 1
ATOM 1849 N N . GLU A 1 235 ? 42.423 13.178 -48.179 1.00 92.94 235 GLU A N 1
ATOM 1850 C CA . GLU A 1 235 ? 40.985 13.237 -48.453 1.00 92.94 235 GLU A CA 1
ATOM 1851 C C . GLU A 1 235 ? 40.558 12.375 -49.658 1.00 92.94 235 GLU A C 1
ATOM 1853 O O . GLU A 1 235 ? 39.589 11.624 -49.584 1.00 92.94 235 GLU A O 1
ATOM 1858 N N . SER A 1 236 ? 41.334 12.372 -50.750 1.00 89.62 236 SER A N 1
ATOM 1859 C CA . SER A 1 236 ? 41.038 11.546 -51.934 1.00 89.62 236 SER A CA 1
ATOM 1860 C C . SER A 1 236 ? 41.018 10.038 -51.640 1.00 89.62 236 SER A C 1
ATOM 1862 O O . SER A 1 236 ? 40.251 9.290 -52.250 1.00 89.62 236 SER A O 1
ATOM 1864 N N . TYR A 1 237 ? 41.870 9.561 -50.727 1.00 88.19 237 TYR A N 1
ATOM 1865 C CA . TYR A 1 237 ? 41.882 8.156 -50.310 1.00 88.19 237 TYR A CA 1
ATOM 1866 C C . TYR A 1 237 ? 40.808 7.867 -49.267 1.00 88.19 237 TYR A C 1
ATOM 1868 O O . TYR A 1 237 ? 40.165 6.823 -49.345 1.00 88.19 237 TYR A O 1
ATOM 1876 N N . PHE A 1 238 ? 40.578 8.800 -48.346 1.00 92.38 238 PHE A N 1
ATOM 1877 C CA . PHE A 1 238 ? 39.490 8.732 -47.379 1.00 92.38 238 PHE A CA 1
ATOM 1878 C C . PHE A 1 238 ? 38.126 8.572 -48.070 1.00 92.38 238 PHE A C 1
ATOM 1880 O O . PHE A 1 238 ? 37.425 7.589 -47.828 1.00 92.38 238 PHE A O 1
ATOM 1887 N N . ASN A 1 239 ? 37.812 9.448 -49.030 1.00 91.69 239 ASN A N 1
ATOM 1888 C CA . ASN A 1 239 ? 36.540 9.455 -49.761 1.00 91.69 239 ASN A CA 1
ATOM 1889 C C . ASN A 1 239 ? 36.288 8.162 -50.556 1.00 91.69 239 ASN A C 1
ATOM 1891 O O . ASN A 1 239 ? 35.149 7.841 -50.873 1.00 91.69 239 ASN A O 1
ATOM 1895 N N . LYS A 1 240 ? 37.334 7.386 -50.868 1.00 89.50 240 LYS A N 1
ATOM 1896 C CA . LYS A 1 240 ? 37.211 6.088 -51.555 1.00 89.50 240 LYS A CA 1
ATOM 1897 C C . LYS A 1 240 ? 36.752 4.949 -50.647 1.00 89.50 240 LYS A C 1
ATOM 1899 O O . LYS A 1 240 ? 36.338 3.922 -51.183 1.00 89.50 240 LYS A O 1
ATOM 1904 N N . ILE A 1 241 ? 36.929 5.086 -49.334 1.00 90.62 241 ILE A N 1
ATOM 1905 C CA . ILE A 1 241 ? 36.585 4.064 -48.338 1.00 90.62 241 ILE A CA 1
ATOM 1906 C C . ILE A 1 241 ? 35.365 4.498 -47.535 1.00 90.62 241 ILE A C 1
ATOM 1908 O O . ILE A 1 241 ? 34.410 3.737 -47.407 1.00 90.62 241 ILE A O 1
ATOM 1912 N N . PHE A 1 242 ? 35.410 5.718 -47.010 1.00 93.12 242 PHE A N 1
ATOM 1913 C CA . PHE A 1 242 ? 34.425 6.227 -46.068 1.00 93.12 242 PHE A CA 1
ATOM 1914 C C . PHE A 1 242 ? 33.356 7.095 -46.729 1.00 93.12 242 PHE A C 1
ATOM 1916 O O . PHE A 1 242 ? 32.258 7.179 -46.194 1.00 93.12 242 PHE A O 1
ATOM 1923 N N . GLY A 1 243 ? 33.618 7.663 -47.910 1.00 86.88 243 GLY A N 1
ATOM 1924 C CA . GLY A 1 243 ? 32.556 8.231 -48.742 1.00 86.88 243 GLY A CA 1
ATOM 1925 C C . GLY A 1 243 ? 31.688 7.094 -49.296 1.00 86.88 243 GLY A C 1
ATOM 1926 O O . GLY A 1 243 ? 32.248 6.113 -49.798 1.00 86.88 243 GLY A O 1
ATOM 1927 N N . PRO A 1 244 ? 30.346 7.150 -49.211 1.00 89.81 244 PRO A N 1
ATOM 1928 C CA . PRO A 1 244 ? 29.469 8.296 -48.904 1.00 89.81 244 PRO A CA 1
ATOM 1929 C C . PRO A 1 244 ? 29.087 8.517 -47.422 1.00 89.81 244 PRO A C 1
ATOM 1931 O O . PRO A 1 244 ? 28.338 9.442 -47.133 1.00 89.81 244 PRO A O 1
ATOM 1934 N N . TYR A 1 245 ? 29.542 7.676 -46.498 1.00 93.38 245 TYR A N 1
ATOM 1935 C CA . TYR A 1 245 ? 29.032 7.589 -45.122 1.00 93.38 245 TYR A CA 1
ATOM 1936 C C . TYR A 1 245 ? 29.594 8.645 -44.158 1.00 93.38 245 TYR A C 1
ATOM 1938 O O . TYR A 1 245 ? 28.916 9.049 -43.214 1.00 93.38 245 TYR A O 1
ATOM 1946 N N . LEU A 1 246 ? 30.838 9.076 -44.375 1.00 94.50 246 LEU A N 1
ATOM 1947 C CA . LEU A 1 246 ? 31.521 10.086 -43.564 1.00 94.50 246 LEU A CA 1
ATOM 1948 C C . LEU A 1 246 ? 32.119 11.174 -44.460 1.00 94.50 246 LEU A C 1
ATOM 1950 O O . LEU A 1 246 ? 32.629 10.888 -45.546 1.00 94.50 246 LEU A O 1
ATOM 1954 N N . GLU A 1 247 ? 32.122 12.406 -43.963 1.00 94.50 247 GLU A N 1
ATOM 1955 C CA . GLU A 1 247 ? 32.816 13.543 -44.567 1.00 94.50 247 GLU A CA 1
ATOM 1956 C C . GLU A 1 247 ? 34.200 13.721 -43.941 1.00 94.50 247 GLU A C 1
ATOM 1958 O O . GLU A 1 247 ? 34.378 13.496 -42.747 1.00 94.50 247 GLU A O 1
ATOM 1963 N N . PHE A 1 248 ? 35.189 14.143 -44.734 1.00 93.19 248 PHE A N 1
ATOM 1964 C CA . PHE A 1 248 ? 36.566 14.334 -44.260 1.00 93.19 248 PHE A CA 1
ATOM 1965 C C . PHE A 1 248 ? 36.701 15.506 -43.273 1.00 93.19 248 PHE A C 1
ATOM 1967 O O . PHE A 1 248 ? 37.550 15.455 -42.386 1.00 93.19 248 PHE A O 1
ATOM 1974 N N . ASN A 1 249 ? 35.882 16.556 -43.443 1.00 92.12 249 ASN A N 1
ATOM 1975 C CA . ASN A 1 249 ? 35.753 17.725 -42.562 1.00 92.12 249 ASN A CA 1
ATOM 1976 C C . ASN A 1 249 ? 37.096 18.238 -41.994 1.00 92.12 249 ASN A C 1
ATOM 1978 O O . ASN A 1 249 ? 37.356 18.213 -40.792 1.00 92.12 249 ASN A O 1
ATOM 1982 N N . GLY A 1 250 ? 38.003 18.643 -42.890 1.00 86.69 250 GLY A N 1
ATOM 1983 C CA . GLY A 1 250 ? 39.303 19.211 -42.509 1.00 86.69 250 GLY A CA 1
ATOM 1984 C C . GLY A 1 250 ? 40.234 18.260 -41.742 1.00 86.69 250 GLY A C 1
ATOM 1985 O O . GLY A 1 250 ? 41.167 18.727 -41.096 1.00 86.69 250 GLY A O 1
ATOM 1986 N N . GLY A 1 251 ? 39.996 16.945 -41.803 1.00 86.88 251 GLY A N 1
ATOM 1987 C CA . GLY A 1 251 ? 40.734 15.929 -41.047 1.00 86.88 251 GLY A CA 1
ATOM 1988 C C . GLY A 1 251 ? 40.040 15.472 -39.759 1.00 86.88 251 GLY A C 1
ATOM 1989 O O . GLY A 1 251 ? 40.587 14.617 -39.064 1.00 86.88 251 GLY A O 1
ATOM 1990 N N . SER A 1 252 ? 38.848 16.000 -39.469 1.00 92.19 252 SER A N 1
ATOM 1991 C CA . SER A 1 252 ? 38.014 15.670 -38.307 1.00 92.19 252 SER A CA 1
ATOM 1992 C C . SER A 1 252 ? 36.696 15.049 -38.777 1.00 92.19 252 SER A C 1
ATOM 1994 O O . SER A 1 252 ? 35.691 15.757 -38.875 1.00 92.19 252 SER A O 1
ATOM 1996 N N . PRO A 1 253 ? 36.686 13.750 -39.119 1.00 94.50 253 PRO A N 1
ATOM 1997 C CA . PRO A 1 253 ? 35.593 13.140 -39.855 1.00 94.50 253 PRO A CA 1
ATOM 1998 C C . PRO A 1 253 ? 34.276 13.153 -39.078 1.00 94.50 253 PRO A C 1
ATOM 2000 O O . PRO A 1 253 ? 34.250 12.914 -37.871 1.00 94.50 253 PRO A O 1
ATOM 2003 N N . VAL A 1 254 ? 33.177 13.383 -39.794 1.00 93.44 254 VAL A N 1
ATOM 2004 C CA . VAL A 1 254 ? 31.811 13.422 -39.246 1.00 93.44 254 VAL A CA 1
ATOM 2005 C C . VAL A 1 254 ? 30.874 12.561 -40.085 1.00 93.44 254 VAL A C 1
ATOM 2007 O O . VAL A 1 254 ? 31.136 12.329 -41.266 1.00 93.44 254 VAL A O 1
ATOM 2010 N N . ILE A 1 255 ? 29.786 12.077 -39.482 1.00 91.12 255 ILE A N 1
ATOM 2011 C CA . ILE A 1 255 ? 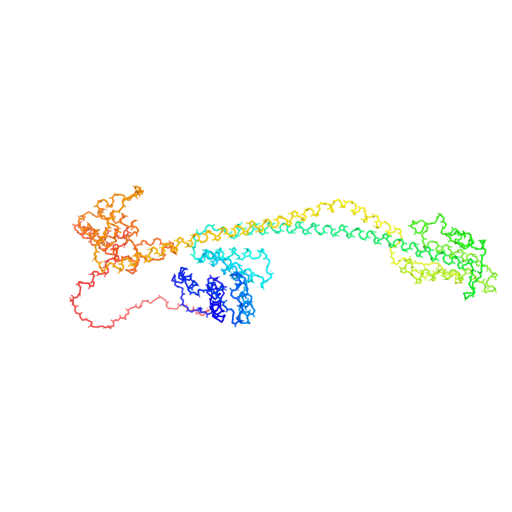28.710 11.378 -40.204 1.00 91.12 255 ILE A CA 1
ATOM 2012 C C . ILE A 1 255 ? 28.159 12.314 -41.281 1.00 91.12 255 ILE A C 1
ATOM 2014 O O . ILE A 1 255 ? 27.837 13.467 -40.993 1.00 91.12 255 ILE A O 1
ATOM 2018 N N . ALA A 1 256 ? 28.067 11.824 -42.516 1.00 90.00 256 ALA A N 1
ATOM 2019 C CA . ALA A 1 256 ? 27.567 12.624 -43.624 1.00 90.00 256 ALA A CA 1
ATOM 2020 C C . ALA A 1 256 ? 26.063 12.940 -43.441 1.00 90.00 256 ALA A C 1
ATOM 2022 O O . ALA A 1 256 ? 25.315 12.060 -43.011 1.00 90.00 256 ALA A O 1
ATOM 2023 N N . PRO A 1 257 ? 25.571 14.138 -43.821 1.00 82.50 257 PRO A N 1
ATOM 2024 C CA . PRO A 1 257 ? 24.186 14.571 -43.576 1.00 82.50 257 PRO A CA 1
ATOM 2025 C C . PRO A 1 257 ? 23.084 13.663 -44.151 1.00 82.50 257 PRO A C 1
ATOM 2027 O O . PRO A 1 257 ? 21.950 13.701 -43.683 1.00 82.50 257 PRO A O 1
ATOM 2030 N N . GLY A 1 258 ? 23.399 12.855 -45.169 1.00 80.44 258 GLY A N 1
ATOM 2031 C CA . GLY A 1 258 ? 22.479 11.873 -45.761 1.00 80.44 258 GLY A CA 1
ATOM 2032 C C . GLY A 1 258 ? 22.368 10.549 -44.991 1.00 80.44 258 GLY A C 1
ATOM 2033 O O . GLY A 1 258 ? 21.649 9.654 -45.430 1.00 80.44 258 GLY A O 1
ATOM 2034 N N . TYR A 1 259 ? 23.090 10.408 -43.877 1.00 85.06 259 TYR A N 1
ATOM 2035 C CA . TYR A 1 259 ? 23.150 9.203 -43.056 1.00 85.06 259 TYR A CA 1
ATOM 2036 C C . TYR A 1 259 ? 22.701 9.511 -41.631 1.00 85.06 259 TYR A C 1
ATOM 2038 O O . TYR A 1 259 ? 23.069 10.530 -41.051 1.00 85.06 259 TYR A O 1
ATOM 2046 N N . SER A 1 260 ? 21.906 8.610 -41.056 1.00 82.44 260 SER A N 1
ATOM 2047 C CA . SER A 1 260 ? 21.383 8.746 -39.700 1.00 82.44 260 SER A CA 1
ATOM 2048 C C . SER A 1 260 ? 21.626 7.452 -38.941 1.00 82.44 260 SER A C 1
ATOM 2050 O O . SER A 1 260 ? 21.149 6.393 -39.331 1.00 82.44 260 SER A O 1
ATOM 2052 N N . LEU A 1 261 ? 22.322 7.549 -37.808 1.00 85.69 261 LEU A N 1
ATOM 2053 C CA . LEU A 1 261 ? 22.429 6.447 -36.845 1.00 85.69 261 LEU A CA 1
ATOM 2054 C C . LEU A 1 261 ? 21.129 6.252 -36.042 1.00 85.69 261 LEU A C 1
ATOM 2056 O O . LEU A 1 261 ? 21.050 5.373 -35.188 1.00 85.69 261 LEU A O 1
ATOM 2060 N N . VAL A 1 262 ? 20.123 7.097 -36.285 1.00 77.88 262 VAL A N 1
ATOM 2061 C CA . VAL A 1 262 ? 18.842 7.109 -35.576 1.00 77.88 262 VAL A CA 1
ATOM 2062 C C . VAL A 1 262 ? 17.714 6.575 -36.460 1.00 77.88 262 VAL A C 1
ATOM 2064 O O . VAL A 1 262 ? 16.915 5.773 -35.985 1.00 77.88 262 VAL A O 1
ATOM 2067 N N . ASP A 1 263 ? 17.664 6.971 -37.734 1.00 66.50 263 ASP A N 1
ATOM 2068 C CA . ASP A 1 263 ? 16.554 6.675 -38.646 1.00 66.50 263 ASP A CA 1
ATOM 2069 C C . ASP A 1 263 ? 16.911 5.551 -39.633 1.00 66.50 263 ASP A C 1
ATOM 2071 O O . ASP A 1 263 ? 17.950 5.570 -40.291 1.00 66.50 263 ASP A O 1
ATOM 2075 N N . GLY A 1 264 ? 16.018 4.563 -39.750 1.00 58.09 264 GLY A N 1
ATOM 2076 C CA . GLY A 1 264 ? 16.266 3.235 -40.332 1.00 58.09 264 GLY A CA 1
ATOM 2077 C C . GLY A 1 264 ? 16.514 3.127 -41.844 1.00 58.09 264 GLY A C 1
ATOM 2078 O O . GLY A 1 264 ? 16.380 2.027 -42.372 1.00 58.09 264 GLY A O 1
ATOM 2079 N N . ASN A 1 265 ? 16.875 4.208 -42.539 1.00 55.09 265 ASN A N 1
ATOM 2080 C CA . ASN A 1 265 ? 17.258 4.136 -43.956 1.00 55.09 265 ASN A CA 1
ATOM 2081 C C . ASN A 1 265 ? 18.765 3.929 -44.178 1.00 55.09 265 ASN A C 1
ATOM 2083 O O . ASN A 1 265 ? 19.126 3.456 -45.252 1.00 55.09 265 ASN A O 1
ATOM 2087 N N . SER A 1 266 ? 19.614 4.253 -43.192 1.00 66.12 266 SER A N 1
ATOM 2088 C CA . SER A 1 266 ? 21.071 4.060 -43.268 1.00 66.12 266 SER A CA 1
ATOM 2089 C C . SER A 1 266 ? 21.685 3.798 -41.884 1.00 66.12 266 SER A C 1
ATOM 2091 O O . SER A 1 266 ? 22.468 4.608 -41.384 1.00 66.12 266 SER A O 1
ATOM 2093 N N . ASP A 1 267 ? 21.293 2.695 -41.237 1.00 81.62 267 ASP A N 1
ATOM 2094 C CA . ASP A 1 267 ? 21.706 2.386 -39.861 1.00 81.62 267 ASP A CA 1
ATOM 2095 C C . ASP A 1 267 ? 23.196 1.990 -39.737 1.00 81.62 267 ASP A C 1
ATOM 2097 O O . ASP A 1 267 ? 23.914 1.795 -40.722 1.00 81.62 267 ASP A O 1
ATOM 2101 N N . PHE A 1 268 ? 23.689 1.902 -38.497 1.00 91.56 268 PHE A N 1
ATOM 2102 C CA . PHE A 1 268 ? 25.091 1.585 -38.192 1.00 91.56 268 PHE A CA 1
ATOM 2103 C C . PHE A 1 268 ? 25.591 0.316 -38.902 1.00 91.56 268 PHE A C 1
ATOM 2105 O O . PHE A 1 268 ? 26.705 0.295 -39.422 1.00 91.56 268 PHE A O 1
ATOM 2112 N N . GLU A 1 269 ? 24.757 -0.722 -38.974 1.00 91.62 269 GLU A N 1
ATOM 2113 C CA . GLU A 1 269 ? 25.065 -1.979 -39.657 1.00 91.62 269 GLU A CA 1
ATOM 2114 C C . GLU A 1 269 ? 25.256 -1.774 -41.167 1.00 91.62 269 GLU A C 1
ATOM 2116 O O . GLU A 1 269 ? 26.243 -2.246 -41.735 1.00 91.62 269 GLU A O 1
ATOM 2121 N N . GLN A 1 270 ? 24.367 -1.015 -41.813 1.00 90.62 270 GLN A N 1
ATOM 2122 C CA . GLN A 1 270 ? 24.480 -0.694 -43.238 1.00 90.62 270 GLN A CA 1
ATOM 2123 C C . GLN A 1 270 ? 25.715 0.160 -43.550 1.00 90.62 270 GLN A C 1
ATOM 2125 O O . GLN A 1 270 ? 26.400 -0.088 -44.546 1.00 90.62 270 GLN A O 1
ATOM 2130 N N . ILE A 1 271 ? 26.045 1.125 -42.685 1.00 92.81 271 ILE A N 1
ATOM 2131 C CA . ILE A 1 271 ? 27.259 1.942 -42.816 1.00 92.81 271 ILE A CA 1
ATOM 2132 C C . ILE A 1 271 ? 28.510 1.057 -42.735 1.00 92.81 271 ILE A C 1
ATOM 2134 O O . ILE A 1 271 ? 29.400 1.159 -43.584 1.00 92.81 271 ILE A O 1
ATOM 2138 N N . LEU A 1 272 ? 28.578 0.152 -41.752 1.00 93.75 272 LEU A N 1
ATOM 2139 C CA . LEU A 1 272 ? 29.690 -0.790 -41.615 1.00 93.75 272 LEU A CA 1
ATOM 2140 C C . LEU A 1 272 ? 29.817 -1.696 -42.842 1.00 93.75 272 LEU A C 1
ATOM 2142 O O . LEU A 1 272 ? 30.907 -1.802 -43.409 1.00 93.75 272 LEU A O 1
ATOM 2146 N N . ALA A 1 273 ? 28.711 -2.297 -43.291 1.00 92.75 273 ALA A N 1
ATOM 2147 C CA . ALA A 1 273 ? 28.678 -3.145 -44.479 1.00 92.75 273 ALA A CA 1
ATOM 2148 C C . ALA A 1 273 ? 29.199 -2.399 -45.719 1.00 92.75 273 ALA A C 1
ATOM 2150 O O . ALA A 1 273 ? 30.034 -2.918 -46.465 1.00 92.75 273 ALA A O 1
ATOM 2151 N N . GLY A 1 274 ? 28.761 -1.152 -45.901 1.00 92.19 274 GLY A N 1
ATOM 2152 C CA . GLY A 1 274 ? 29.178 -0.287 -46.995 1.00 92.19 274 GLY A CA 1
ATOM 2153 C C . GLY A 1 274 ? 30.664 0.070 -46.970 1.00 92.19 274 GLY A C 1
ATOM 2154 O O . GLY A 1 274 ? 31.335 0.014 -48.003 1.00 92.19 274 GLY A O 1
ATOM 2155 N N . ILE A 1 275 ? 31.212 0.390 -45.794 1.00 92.88 275 ILE A N 1
ATOM 2156 C CA . ILE A 1 275 ? 32.650 0.657 -45.630 1.00 92.88 275 ILE A CA 1
ATOM 2157 C C . ILE A 1 275 ? 33.472 -0.615 -45.898 1.00 92.88 275 ILE A C 1
ATOM 2159 O O . ILE A 1 275 ? 34.520 -0.549 -46.552 1.00 92.88 275 ILE A O 1
ATOM 2163 N N . VAL A 1 276 ? 33.007 -1.781 -45.434 1.00 92.25 276 VAL A N 1
ATOM 2164 C CA . VAL A 1 276 ? 33.654 -3.076 -45.699 1.00 92.25 276 VAL A CA 1
ATOM 2165 C C . VAL A 1 276 ? 33.665 -3.373 -47.200 1.00 92.25 276 VAL A C 1
ATOM 2167 O O . VAL A 1 276 ? 34.728 -3.690 -47.738 1.00 92.25 276 VAL A O 1
ATOM 2170 N N . ASP A 1 277 ? 32.542 -3.207 -47.902 1.00 89.94 277 ASP A N 1
ATOM 2171 C CA . ASP A 1 277 ? 32.461 -3.395 -49.357 1.00 89.94 277 ASP A CA 1
ATOM 2172 C C . ASP A 1 277 ? 33.390 -2.426 -50.110 1.00 89.94 277 ASP A C 1
ATOM 2174 O O . ASP A 1 277 ? 34.178 -2.838 -50.968 1.00 89.94 277 ASP A O 1
ATOM 2178 N N . ASN A 1 278 ? 33.420 -1.149 -49.719 1.00 90.06 278 ASN A N 1
ATOM 2179 C CA . ASN A 1 278 ? 34.376 -0.185 -50.266 1.00 90.06 278 ASN A CA 1
ATOM 2180 C C . ASN A 1 278 ? 35.831 -0.653 -50.070 1.00 90.06 278 ASN A C 1
ATOM 2182 O O . ASN A 1 278 ? 36.638 -0.609 -51.007 1.00 90.06 278 ASN A O 1
ATOM 2186 N N . CYS A 1 279 ? 36.176 -1.175 -48.888 1.00 88.62 279 CYS A N 1
ATOM 2187 C CA . CYS A 1 279 ? 37.497 -1.748 -48.622 1.00 88.62 279 CYS A CA 1
ATOM 2188 C C . CYS A 1 279 ? 37.803 -2.966 -49.510 1.00 88.62 279 CYS A C 1
ATOM 2190 O O . CYS A 1 279 ? 38.942 -3.118 -49.968 1.00 88.62 279 CYS A O 1
ATOM 2192 N N . GLN A 1 280 ? 36.808 -3.816 -49.787 1.00 85.25 280 GLN A N 1
ATOM 2193 C CA . GLN A 1 280 ? 36.945 -4.958 -50.695 1.00 85.25 280 GLN A CA 1
ATOM 2194 C C . GLN A 1 280 ? 37.190 -4.506 -52.140 1.00 85.25 280 GLN A C 1
ATOM 2196 O O . GLN A 1 280 ? 38.122 -5.002 -52.781 1.00 85.25 280 GLN A O 1
ATOM 2201 N N . ARG A 1 281 ? 36.439 -3.514 -52.637 1.00 82.00 281 ARG A N 1
ATOM 2202 C CA . ARG A 1 281 ? 36.577 -2.968 -54.001 1.00 82.00 281 ARG A CA 1
ATOM 2203 C C . ARG A 1 281 ? 37.921 -2.285 -54.246 1.00 82.00 281 ARG A C 1
ATOM 2205 O O . ARG A 1 281 ? 38.454 -2.347 -55.352 1.00 82.00 281 ARG A O 1
ATOM 2212 N N . LYS A 1 282 ? 38.502 -1.631 -53.233 1.00 76.38 282 LYS A N 1
ATOM 2213 C CA . LYS A 1 282 ? 39.799 -0.929 -53.352 1.00 76.38 282 LYS A CA 1
ATOM 2214 C C . LYS A 1 282 ? 41.017 -1.845 -53.205 1.00 76.38 282 LYS A C 1
ATOM 2216 O O . LYS A 1 282 ? 42.157 -1.379 -53.268 1.00 76.38 282 LYS A O 1
ATOM 2221 N N . ARG A 1 283 ? 40.807 -3.155 -53.075 1.00 66.38 283 ARG A N 1
ATOM 2222 C CA . ARG A 1 283 ? 41.870 -4.160 -53.103 1.00 66.38 283 ARG A CA 1
ATOM 2223 C C . ARG A 1 283 ? 42.377 -4.364 -54.537 1.00 66.38 283 ARG A C 1
ATOM 2225 O O . ARG A 1 283 ? 41.861 -5.194 -55.277 1.00 66.38 283 ARG A O 1
ATOM 2232 N N . THR A 1 284 ? 43.415 -3.629 -54.935 1.00 57.12 284 THR A N 1
ATOM 2233 C CA . THR A 1 284 ? 44.053 -3.797 -56.253 1.00 57.12 284 THR A CA 1
ATOM 2234 C C . THR A 1 284 ? 44.903 -5.073 -56.329 1.00 57.12 284 THR A C 1
ATOM 2236 O O . THR A 1 284 ? 45.490 -5.512 -55.336 1.00 57.12 284 THR A O 1
ATOM 2239 N N . PHE A 1 285 ? 45.011 -5.661 -57.528 1.00 50.22 285 PHE A N 1
ATOM 2240 C CA . PHE A 1 285 ? 45.861 -6.829 -57.823 1.00 50.22 285 PHE A CA 1
ATOM 2241 C C . PHE A 1 285 ? 47.327 -6.613 -57.388 1.00 50.22 285 PHE A C 1
ATOM 2243 O O . PHE A 1 285 ? 47.930 -7.485 -56.767 1.00 50.22 285 PHE A O 1
ATOM 2250 N N . TRP A 1 286 ? 47.858 -5.402 -57.586 1.00 47.78 286 TRP A N 1
ATOM 2251 C CA . TRP A 1 286 ? 49.211 -5.004 -57.175 1.00 47.78 286 TRP A CA 1
ATOM 2252 C C . TRP A 1 286 ? 49.420 -4.943 -55.657 1.00 47.78 286 TRP A C 1
ATOM 2254 O O . TRP A 1 286 ? 50.505 -5.254 -55.169 1.00 47.78 286 TRP A O 1
ATOM 2264 N N . ALA A 1 287 ? 48.387 -4.625 -54.875 1.00 59.81 287 ALA A N 1
ATOM 2265 C CA . ALA A 1 287 ? 48.485 -4.639 -53.417 1.00 59.81 287 ALA A CA 1
ATOM 2266 C C . ALA A 1 287 ? 48.541 -6.069 -52.831 1.00 59.81 287 ALA A C 1
ATOM 2268 O O . ALA A 1 287 ? 48.942 -6.246 -51.680 1.00 59.81 287 ALA A O 1
ATOM 2269 N N . ARG A 1 288 ? 48.191 -7.087 -53.637 1.00 56.47 288 ARG A N 1
ATOM 2270 C CA . ARG A 1 288 ? 48.333 -8.524 -53.337 1.00 56.47 288 ARG A CA 1
ATOM 2271 C C . ARG A 1 288 ? 49.787 -8.990 -53.460 1.00 56.47 288 ARG A C 1
ATOM 2273 O O . ARG A 1 288 ? 50.240 -9.754 -52.619 1.00 56.47 288 ARG A O 1
ATOM 2280 N N . VAL A 1 289 ? 50.500 -8.484 -54.468 1.00 50.66 289 VAL A N 1
ATOM 2281 C CA . VAL A 1 289 ? 51.904 -8.828 -54.758 1.00 50.66 289 VAL A CA 1
ATOM 2282 C C . VAL A 1 289 ? 52.865 -8.209 -53.732 1.00 50.66 289 VAL A C 1
ATOM 2284 O O . VAL A 1 289 ? 53.881 -8.807 -53.408 1.00 50.66 289 VAL A O 1
ATOM 2287 N N . TRP A 1 290 ? 52.520 -7.051 -53.155 1.00 51.25 290 TRP A N 1
ATOM 2288 C CA . TRP A 1 290 ? 53.432 -6.270 -52.301 1.00 51.25 290 TRP A CA 1
ATOM 2289 C C . TRP A 1 290 ? 53.024 -6.155 -50.819 1.00 51.25 290 TRP A C 1
ATOM 2291 O O . TRP A 1 290 ? 53.544 -5.297 -50.105 1.00 51.25 290 TRP A O 1
ATOM 2301 N N . GLY A 1 291 ? 52.080 -6.973 -50.337 1.00 51.06 291 GLY A N 1
ATOM 2302 C CA . GLY A 1 291 ? 51.771 -7.119 -48.901 1.00 51.06 291 GLY A CA 1
ATOM 2303 C C . GLY A 1 291 ? 51.218 -5.879 -48.171 1.00 51.06 291 GLY A C 1
ATOM 2304 O O . GLY A 1 291 ? 51.116 -5.879 -46.946 1.00 51.06 291 GLY A O 1
ATOM 2305 N N . LYS A 1 292 ? 50.840 -4.805 -48.877 1.00 55.91 292 LYS A N 1
ATOM 2306 C CA . LYS A 1 292 ? 50.457 -3.508 -48.279 1.00 55.91 292 LYS A CA 1
ATOM 2307 C C . LYS A 1 292 ? 48.971 -3.194 -48.477 1.00 55.91 292 LYS A C 1
ATOM 2309 O O . LYS A 1 292 ? 48.615 -2.298 -49.235 1.00 55.91 292 LYS A O 1
ATOM 2314 N N . LEU A 1 293 ? 48.089 -3.902 -47.767 1.00 71.06 293 LEU A N 1
ATOM 2315 C CA . LEU A 1 293 ? 46.636 -3.675 -47.831 1.00 71.06 293 LEU A CA 1
ATOM 2316 C C . LEU A 1 293 ? 46.120 -2.858 -46.634 1.00 71.06 293 LEU A C 1
ATOM 2318 O O . LEU A 1 293 ? 45.601 -3.416 -45.670 1.00 71.06 293 LEU A O 1
ATOM 2322 N N . GLN A 1 294 ? 46.244 -1.528 -46.719 1.00 80.69 294 GLN A N 1
ATOM 2323 C CA . GLN A 1 294 ? 45.740 -0.576 -45.712 1.00 80.69 294 GLN A CA 1
ATOM 2324 C C . GLN A 1 294 ? 44.211 -0.669 -45.534 1.00 80.69 294 GLN A C 1
ATOM 2326 O O . GLN A 1 294 ? 43.734 -0.728 -44.407 1.00 80.69 294 GLN A O 1
ATOM 2331 N N . ALA A 1 295 ? 43.452 -0.827 -46.628 1.00 82.75 295 ALA A N 1
ATOM 2332 C CA . ALA A 1 295 ? 41.993 -1.003 -46.591 1.00 82.75 295 ALA A CA 1
ATOM 2333 C C . ALA A 1 295 ? 41.552 -2.270 -45.823 1.00 82.75 295 ALA A C 1
ATOM 2335 O O . ALA A 1 295 ? 40.590 -2.258 -45.066 1.00 82.75 295 ALA A O 1
ATOM 2336 N N . GLY A 1 296 ? 42.297 -3.373 -45.957 1.00 84.75 296 GLY A N 1
ATOM 2337 C CA . GLY A 1 296 ? 42.005 -4.595 -45.203 1.00 84.75 296 GLY A CA 1
ATOM 2338 C C . GLY A 1 296 ? 42.358 -4.487 -43.717 1.00 84.75 296 GLY A C 1
ATOM 2339 O O . GLY A 1 296 ? 41.728 -5.146 -42.901 1.00 84.75 296 GLY A O 1
ATOM 2340 N N . LYS A 1 297 ? 43.365 -3.678 -43.354 1.00 87.62 297 LYS A N 1
ATOM 2341 C CA . LYS A 1 297 ? 43.697 -3.397 -41.947 1.00 87.62 297 LYS A CA 1
ATOM 2342 C C . LYS A 1 297 ? 42.650 -2.497 -41.296 1.00 87.62 297 LYS A C 1
ATOM 2344 O O . LYS A 1 297 ? 42.219 -2.801 -40.193 1.00 87.62 297 LYS A O 1
ATOM 2349 N N . ILE A 1 298 ? 42.237 -1.426 -41.976 1.00 89.44 298 ILE A N 1
ATOM 2350 C CA . ILE A 1 298 ? 41.280 -0.478 -41.402 1.00 89.44 298 ILE A CA 1
ATOM 2351 C C . ILE A 1 298 ? 39.893 -1.102 -41.236 1.00 89.44 298 ILE A C 1
ATOM 2353 O O . ILE A 1 298 ? 39.272 -0.908 -40.203 1.00 89.44 298 ILE A O 1
ATOM 2357 N N . SER A 1 299 ? 39.451 -1.935 -42.187 1.00 91.38 299 SER A N 1
ATOM 2358 C CA . SER A 1 299 ? 38.206 -2.694 -42.039 1.00 91.38 299 SER A CA 1
ATOM 2359 C C . SER A 1 299 ? 38.269 -3.683 -40.873 1.00 91.38 299 SER A C 1
ATOM 2361 O O . SER A 1 299 ? 37.308 -3.768 -40.120 1.00 91.38 299 SER A O 1
ATOM 2363 N N . ALA A 1 300 ? 39.391 -4.385 -40.673 1.00 91.00 300 ALA A N 1
ATOM 2364 C CA . ALA A 1 300 ? 39.541 -5.275 -39.522 1.00 91.00 300 ALA A CA 1
ATOM 2365 C C . ALA A 1 300 ? 39.458 -4.503 -38.194 1.00 91.00 300 ALA A C 1
ATOM 2367 O O . ALA A 1 300 ? 38.733 -4.920 -37.302 1.00 91.00 300 ALA A O 1
ATOM 2368 N N . LEU A 1 301 ? 40.129 -3.350 -38.098 1.00 92.81 301 LEU A N 1
ATOM 2369 C CA . LEU A 1 301 ? 40.068 -2.488 -36.914 1.00 92.81 301 LEU A CA 1
ATOM 2370 C C . LEU A 1 301 ? 38.675 -1.892 -36.683 1.00 92.81 301 LEU A C 1
ATOM 2372 O O . LEU A 1 301 ? 38.271 -1.740 -35.538 1.00 92.81 301 LEU A O 1
ATOM 2376 N N . LEU A 1 302 ? 37.946 -1.565 -37.753 1.00 93.62 302 LEU A N 1
ATOM 2377 C CA . LEU A 1 302 ? 36.569 -1.084 -37.672 1.00 93.62 302 LEU A CA 1
ATOM 2378 C C . LEU A 1 302 ? 35.640 -2.147 -37.085 1.00 93.62 302 LEU A C 1
ATOM 2380 O O . LEU A 1 302 ? 34.890 -1.864 -36.157 1.00 93.62 302 LEU A O 1
ATOM 2384 N N . LEU A 1 303 ? 35.710 -3.367 -37.623 1.00 94.19 303 LEU A N 1
ATOM 2385 C CA . LEU A 1 303 ? 34.895 -4.488 -37.166 1.00 94.19 303 LEU A CA 1
ATOM 2386 C C . LEU A 1 303 ? 35.264 -4.909 -35.742 1.00 94.19 303 LEU A C 1
ATOM 2388 O O . LEU A 1 303 ? 34.376 -5.147 -34.934 1.00 94.19 303 LEU A O 1
ATOM 2392 N N . GLU A 1 304 ? 36.557 -4.923 -35.410 1.00 93.50 304 GLU A N 1
ATOM 2393 C CA . GLU A 1 304 ? 37.027 -5.173 -34.047 1.00 93.50 304 GLU A CA 1
ATOM 2394 C C . GLU A 1 304 ? 36.529 -4.092 -33.080 1.00 93.50 304 GLU A C 1
ATOM 2396 O O . GLU A 1 304 ? 36.031 -4.424 -32.014 1.00 93.50 304 GLU A O 1
ATOM 2401 N N . ALA A 1 305 ? 36.607 -2.807 -33.437 1.00 92.56 305 ALA A N 1
ATOM 2402 C CA . ALA A 1 305 ? 36.111 -1.724 -32.587 1.00 92.56 305 ALA A CA 1
ATOM 2403 C C . ALA A 1 305 ? 34.586 -1.775 -32.400 1.00 92.56 305 ALA A C 1
ATOM 2405 O O . ALA A 1 305 ? 34.099 -1.504 -31.303 1.00 92.56 305 ALA A O 1
ATOM 2406 N N . ALA A 1 306 ? 33.842 -2.151 -33.445 1.00 91.50 306 ALA A N 1
ATOM 2407 C CA . ALA A 1 306 ? 32.396 -2.326 -33.372 1.00 91.50 306 ALA A CA 1
ATOM 2408 C C . ALA A 1 306 ? 31.989 -3.513 -32.475 1.00 91.50 306 ALA A C 1
ATOM 2410 O O . ALA A 1 306 ? 31.007 -3.393 -31.742 1.00 91.50 306 ALA A O 1
ATOM 2411 N N . ASP A 1 307 ? 32.747 -4.618 -32.513 1.00 91.00 307 ASP A N 1
ATOM 2412 C CA . ASP A 1 307 ? 32.454 -5.860 -31.781 1.00 91.00 307 ASP A CA 1
ATOM 2413 C C . ASP A 1 307 ? 32.988 -5.866 -30.337 1.00 91.00 307 ASP A C 1
ATOM 2415 O O . ASP A 1 307 ? 32.333 -6.370 -29.422 1.00 91.00 307 ASP A O 1
ATOM 2419 N N . LYS A 1 308 ? 34.161 -5.260 -30.105 1.00 86.81 308 LYS A N 1
ATOM 2420 C CA . LYS A 1 308 ? 34.860 -5.247 -28.808 1.00 86.81 308 LYS A CA 1
ATOM 2421 C C . LYS A 1 308 ? 34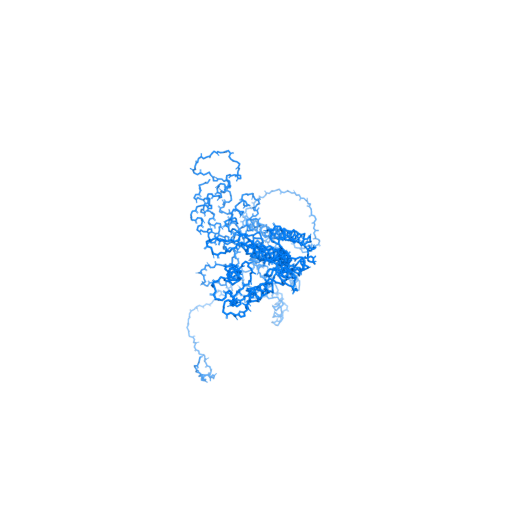.000 -4.673 -27.684 1.00 86.81 308 LYS A C 1
ATOM 2423 O O . LYS A 1 308 ? 34.017 -5.206 -26.579 1.00 86.81 308 LYS A O 1
ATOM 2428 N N . ASP A 1 309 ? 33.214 -3.644 -27.996 1.00 76.19 309 ASP A N 1
ATOM 2429 C CA . ASP A 1 309 ? 32.232 -3.037 -27.096 1.00 76.19 309 ASP A CA 1
ATOM 2430 C C . ASP A 1 309 ? 30.803 -3.235 -27.646 1.00 76.19 309 ASP A C 1
ATOM 2432 O O . ASP A 1 309 ? 29.987 -2.310 -27.643 1.00 76.19 309 ASP A O 1
ATOM 2436 N N . CYS A 1 310 ? 30.465 -4.450 -28.105 1.00 84.25 310 CYS A N 1
ATOM 2437 C CA . CYS A 1 310 ? 29.133 -4.771 -28.644 1.00 84.25 310 CYS A CA 1
ATOM 2438 C C . CYS A 1 310 ? 27.974 -4.462 -27.673 1.00 84.25 310 CYS A C 1
ATOM 2440 O O . CYS A 1 310 ? 26.845 -4.231 -28.099 1.00 84.25 310 CYS A O 1
ATOM 2442 N N . SER A 1 311 ? 28.239 -4.377 -26.364 1.00 80.94 311 SER A N 1
ATOM 2443 C CA . SER A 1 311 ? 27.276 -3.913 -25.355 1.00 80.94 311 SER A CA 1
ATOM 2444 C C . SER A 1 311 ? 26.939 -2.417 -25.462 1.00 80.94 311 SER A C 1
ATOM 2446 O O . SER A 1 311 ? 25.845 -2.013 -25.069 1.00 80.94 311 SER A O 1
ATOM 2448 N N . LYS A 1 312 ? 27.846 -1.597 -26.010 1.00 85.88 312 LYS A N 1
ATOM 2449 C CA . LYS A 1 312 ? 27.674 -0.152 -26.237 1.00 85.88 312 LYS A CA 1
ATOM 2450 C C . LYS A 1 312 ? 27.201 0.183 -27.648 1.00 85.88 312 LYS A C 1
ATOM 2452 O O . LYS A 1 312 ? 26.519 1.183 -27.827 1.00 85.88 312 LYS A O 1
ATOM 2457 N N . THR A 1 313 ? 27.554 -0.626 -28.645 1.00 88.75 313 THR A N 1
ATOM 2458 C CA . THR A 1 313 ? 27.107 -0.438 -30.039 1.00 88.75 313 THR A CA 1
ATOM 2459 C C . THR A 1 313 ? 25.822 -1.207 -30.357 1.00 88.75 313 THR A C 1
ATOM 2461 O O . THR A 1 313 ? 25.167 -0.903 -31.353 1.00 88.75 313 THR A O 1
ATOM 2464 N N . ALA A 1 314 ? 25.451 -2.173 -29.505 1.00 90.75 314 ALA A N 1
ATOM 2465 C CA . ALA A 1 314 ? 24.371 -3.150 -29.679 1.00 90.75 314 ALA A CA 1
ATOM 2466 C C . ALA A 1 314 ? 24.521 -4.077 -30.900 1.00 90.75 314 ALA A C 1
ATOM 2468 O O . ALA A 1 314 ? 23.590 -4.827 -31.200 1.00 90.75 314 ALA A O 1
ATOM 2469 N N . LEU A 1 315 ? 25.679 -4.074 -31.567 1.00 91.44 315 LEU A N 1
ATOM 2470 C CA . LEU A 1 315 ? 25.929 -4.855 -32.774 1.00 91.44 315 LEU A CA 1
ATOM 2471 C C . LEU A 1 315 ? 27.058 -5.865 -32.543 1.00 91.44 315 LEU A C 1
ATOM 2473 O O . LEU A 1 315 ? 28.173 -5.488 -32.192 1.00 91.44 315 LEU A O 1
ATOM 2477 N N . LYS A 1 316 ? 26.763 -7.147 -32.766 1.00 93.75 316 LYS A N 1
ATOM 2478 C CA . LYS A 1 316 ? 27.744 -8.234 -32.796 1.00 93.75 316 LYS A CA 1
ATOM 2479 C C . LYS A 1 316 ? 28.209 -8.469 -34.219 1.00 93.75 316 LYS A C 1
ATOM 2481 O O . LYS A 1 316 ? 27.367 -8.661 -35.097 1.00 93.75 316 LYS A O 1
ATOM 2486 N N . ILE A 1 317 ? 29.513 -8.536 -34.444 1.00 93.88 317 ILE A N 1
ATOM 2487 C CA . ILE A 1 317 ? 30.059 -8.871 -35.758 1.00 93.88 317 ILE A CA 1
ATOM 2488 C C . ILE A 1 317 ? 30.285 -10.384 -35.842 1.00 93.88 317 ILE A C 1
ATOM 2490 O O . ILE A 1 317 ? 30.968 -10.971 -35.009 1.00 93.88 317 ILE A O 1
ATOM 2494 N N . ASN A 1 318 ? 29.716 -11.029 -36.862 1.00 91.81 318 ASN A N 1
ATOM 2495 C CA . ASN A 1 318 ? 29.878 -12.466 -37.100 1.00 91.81 318 ASN A CA 1
ATOM 2496 C C . ASN A 1 318 ? 30.963 -12.753 -38.151 1.00 91.81 318 ASN A C 1
ATOM 2498 O O . ASN A 1 318 ? 31.711 -13.719 -38.018 1.00 91.81 318 ASN A O 1
ATOM 2502 N N . SER A 1 319 ? 31.041 -11.935 -39.208 1.00 89.50 319 SER A N 1
ATOM 2503 C CA . SER A 1 319 ? 32.025 -12.080 -40.291 1.00 89.50 319 SER A CA 1
ATOM 2504 C C . SER A 1 319 ? 32.239 -10.768 -41.054 1.00 89.50 319 SER A C 1
ATOM 2506 O O . SER A 1 319 ? 31.435 -9.841 -40.962 1.00 89.50 319 SER A O 1
ATOM 2508 N N . GLY A 1 320 ? 33.326 -10.676 -41.831 1.00 86.06 320 GLY A N 1
ATOM 2509 C CA . GLY A 1 320 ? 33.610 -9.493 -42.663 1.00 86.06 320 GLY A CA 1
ATOM 2510 C C . GLY A 1 320 ? 35.071 -9.314 -43.082 1.00 86.06 320 GLY A C 1
ATOM 2511 O O . GLY A 1 320 ? 35.510 -8.198 -43.366 1.00 86.06 320 GLY A O 1
ATOM 2512 N N . ASN A 1 321 ? 35.869 -10.386 -43.110 1.00 85.31 321 ASN A N 1
ATOM 2513 C CA . ASN A 1 321 ? 37.290 -10.292 -43.417 1.00 85.31 321 ASN A CA 1
ATOM 2514 C C . ASN A 1 321 ? 37.554 -9.954 -44.897 1.00 85.31 321 ASN A C 1
ATOM 2516 O O . ASN A 1 321 ? 37.573 -10.810 -45.787 1.00 85.31 321 ASN A O 1
ATOM 2520 N N . VAL A 1 322 ? 37.903 -8.691 -45.147 1.00 84.38 322 VAL A N 1
ATOM 2521 C CA . VAL A 1 322 ? 38.288 -8.165 -46.470 1.00 84.38 322 VAL A CA 1
ATOM 2522 C C . VAL A 1 322 ? 39.455 -8.934 -47.110 1.00 84.38 322 VAL A C 1
ATOM 2524 O O . VAL A 1 322 ? 39.544 -9.039 -48.340 1.00 84.38 322 VAL A O 1
ATOM 2527 N N . ARG A 1 323 ? 40.379 -9.493 -46.314 1.00 75.88 323 ARG A N 1
ATOM 2528 C CA . ARG A 1 323 ? 41.530 -10.256 -46.833 1.00 75.88 323 ARG A CA 1
ATOM 2529 C C . ARG A 1 323 ? 41.124 -11.644 -47.318 1.00 75.88 323 ARG A C 1
ATOM 2531 O O . ARG A 1 323 ? 41.671 -12.086 -48.334 1.00 75.88 323 ARG A O 1
ATOM 2538 N N . ALA A 1 324 ? 40.156 -12.265 -46.656 1.00 80.88 324 ALA A N 1
ATOM 2539 C CA . ALA A 1 324 ? 39.587 -13.552 -47.040 1.00 80.88 324 ALA A CA 1
ATOM 2540 C C . ALA A 1 324 ? 38.437 -13.431 -48.061 1.00 80.88 324 ALA A C 1
ATOM 2542 O O . ALA A 1 324 ? 38.059 -14.433 -48.652 1.00 80.88 324 ALA A O 1
ATOM 2543 N N . ARG A 1 325 ? 37.951 -12.206 -48.344 1.00 79.12 325 ARG A N 1
ATOM 2544 C CA . ARG A 1 325 ? 36.721 -11.944 -49.128 1.00 79.12 325 ARG A CA 1
ATOM 2545 C C . ARG A 1 325 ? 35.479 -12.561 -48.484 1.00 79.12 325 ARG A C 1
ATOM 2547 O O . ARG A 1 325 ? 34.555 -12.978 -49.172 1.00 79.12 325 ARG A O 1
ATOM 2554 N N . GLU A 1 326 ? 35.475 -12.613 -47.162 1.00 86.12 326 GLU A N 1
ATOM 2555 C CA . GLU A 1 326 ? 34.291 -13.005 -46.414 1.00 86.12 326 GLU A CA 1
ATOM 2556 C C . GLU A 1 326 ? 33.240 -11.901 -46.511 1.00 86.12 326 GLU A C 1
ATOM 2558 O O . GLU A 1 326 ? 33.559 -10.709 -46.419 1.00 86.12 326 GLU A O 1
ATOM 2563 N N . ALA A 1 327 ? 31.987 -12.306 -46.698 1.00 87.50 327 ALA A N 1
ATOM 2564 C CA . ALA A 1 327 ? 30.862 -11.390 -46.633 1.00 87.50 327 ALA A CA 1
ATOM 2565 C C . ALA A 1 327 ? 30.747 -10.801 -45.220 1.00 87.50 327 ALA A C 1
ATOM 2567 O O . ALA A 1 327 ? 31.024 -11.476 -44.223 1.00 87.50 327 ALA A O 1
ATOM 2568 N N . PHE A 1 328 ? 30.341 -9.536 -45.145 1.00 93.00 328 PHE A N 1
ATOM 2569 C CA . PHE A 1 328 ? 29.995 -8.918 -43.874 1.00 93.00 328 PHE A CA 1
ATOM 2570 C C . PHE A 1 328 ? 28.702 -9.537 -43.330 1.00 93.00 328 PHE A C 1
ATOM 2572 O O . PHE A 1 328 ? 27.734 -9.703 -44.071 1.00 93.00 328 PHE A O 1
ATOM 2579 N N . SER A 1 329 ? 28.699 -9.881 -42.046 1.00 92.69 329 SER A N 1
ATOM 2580 C CA . SER A 1 329 ? 27.518 -10.339 -41.320 1.00 92.69 329 SER A CA 1
ATOM 2581 C C . SER A 1 329 ? 27.592 -9.855 -39.880 1.00 92.69 329 SER A C 1
ATOM 2583 O O . SER A 1 329 ? 28.640 -9.958 -39.236 1.00 92.69 329 SER A O 1
ATOM 2585 N N . SER A 1 330 ? 26.462 -9.389 -39.364 1.00 93.06 330 SER A N 1
ATOM 2586 C CA . SER A 1 330 ? 26.285 -8.968 -37.980 1.00 93.06 330 SER A CA 1
ATOM 2587 C C . SER A 1 330 ? 24.904 -9.345 -37.461 1.00 93.06 330 SER A C 1
ATOM 2589 O O . SER A 1 330 ? 24.031 -9.730 -38.231 1.00 93.06 330 SER A O 1
ATOM 2591 N N . ASN A 1 331 ? 24.729 -9.259 -36.144 1.00 91.69 331 ASN A N 1
ATOM 2592 C CA . ASN A 1 331 ? 23.442 -9.400 -35.472 1.00 91.69 331 ASN A CA 1
ATOM 2593 C C . ASN A 1 331 ? 23.291 -8.313 -34.405 1.00 91.69 331 ASN A C 1
ATOM 2595 O O . ASN A 1 331 ? 24.235 -8.022 -33.668 1.00 91.69 331 ASN A O 1
ATOM 2599 N N . TRP A 1 332 ? 22.085 -7.776 -34.255 1.00 90.81 332 TRP A N 1
ATOM 2600 C CA . TRP A 1 332 ? 21.748 -6.904 -33.133 1.00 90.81 332 TRP A CA 1
ATOM 2601 C C . TRP A 1 332 ? 21.548 -7.730 -31.855 1.00 90.81 332 TRP A C 1
ATOM 2603 O O . TRP A 1 332 ? 20.842 -8.736 -31.868 1.00 90.81 332 TRP A O 1
ATOM 2613 N N . ILE A 1 333 ? 22.168 -7.317 -30.744 1.00 88.81 333 ILE A N 1
ATOM 2614 C CA . ILE A 1 333 ? 22.056 -7.986 -29.426 1.00 88.81 333 ILE A CA 1
ATOM 2615 C C . ILE A 1 333 ? 20.979 -7.310 -28.544 1.00 88.81 333 ILE A C 1
ATOM 2617 O O . ILE A 1 333 ? 20.813 -7.618 -27.366 1.00 88.81 333 ILE A O 1
ATOM 2621 N N . GLY A 1 334 ? 20.226 -6.361 -29.097 1.00 85.44 334 GLY A N 1
ATOM 2622 C CA . GLY A 1 334 ? 19.141 -5.662 -28.418 1.00 85.44 334 GLY A CA 1
ATOM 2623 C C . GLY A 1 334 ? 18.514 -4.603 -29.316 1.00 85.44 334 GLY A C 1
ATOM 2624 O O . GLY A 1 334 ? 18.775 -4.583 -30.517 1.00 85.44 334 GLY A O 1
ATOM 2625 N N . ASN A 1 335 ? 17.719 -3.716 -28.715 1.00 88.19 335 ASN A N 1
ATOM 2626 C CA . ASN A 1 335 ? 16.988 -2.695 -29.459 1.00 88.19 335 ASN A CA 1
ATOM 2627 C C . ASN A 1 335 ? 17.935 -1.763 -30.227 1.00 88.19 335 ASN A C 1
ATOM 2629 O O . ASN A 1 335 ? 18.896 -1.227 -29.659 1.00 88.19 335 ASN A O 1
ATOM 2633 N N . LYS A 1 336 ? 17.605 -1.511 -31.493 1.00 89.94 336 LYS A N 1
ATOM 2634 C CA . LYS A 1 336 ? 18.237 -0.476 -32.317 1.00 89.94 336 LYS A CA 1
ATOM 2635 C C . LYS A 1 336 ? 17.961 0.922 -31.744 1.00 89.94 336 LYS A C 1
ATOM 2637 O O . LYS A 1 336 ? 16.990 1.107 -31.003 1.00 89.94 336 LYS A O 1
ATOM 2642 N N . PRO A 1 337 ? 18.745 1.950 -32.116 1.00 91.19 337 PRO A N 1
ATOM 2643 C CA . PRO A 1 337 ? 18.430 3.334 -31.758 1.00 91.19 337 PRO A CA 1
ATOM 2644 C C . PRO A 1 337 ? 17.005 3.770 -32.149 1.00 91.19 337 PRO A C 1
ATOM 2646 O O . PRO A 1 337 ? 16.315 4.387 -31.336 1.00 91.19 337 PRO A O 1
ATOM 2649 N N . SER A 1 338 ? 16.534 3.392 -33.342 1.00 89.44 338 SER A N 1
ATOM 2650 C CA . SER A 1 338 ? 15.169 3.666 -33.822 1.00 89.44 338 SER A CA 1
ATOM 2651 C C . SER A 1 338 ? 14.093 2.997 -32.960 1.00 89.44 338 SER A C 1
ATOM 2653 O O . SER A 1 338 ? 13.081 3.611 -32.625 1.00 89.44 338 SER A O 1
ATOM 2655 N N . GLU A 1 339 ? 14.324 1.754 -32.544 1.00 91.19 339 GLU A N 1
ATOM 2656 C CA . GLU A 1 339 ? 13.422 0.995 -31.673 1.00 91.19 339 GLU A CA 1
ATOM 2657 C C . GLU A 1 339 ? 13.390 1.592 -30.261 1.00 91.19 339 GLU A C 1
ATOM 2659 O O . GLU A 1 339 ? 12.311 1.802 -29.713 1.00 91.19 339 GLU A O 1
ATOM 2664 N N . CYS A 1 340 ? 14.548 1.978 -29.709 1.00 91.94 340 CYS A N 1
ATOM 2665 C CA . CYS A 1 340 ? 14.627 2.707 -28.437 1.00 91.94 340 CYS A CA 1
ATOM 2666 C C . CYS A 1 340 ? 13.873 4.048 -28.500 1.00 91.94 340 CYS A C 1
ATOM 2668 O O . CYS A 1 340 ? 13.264 4.469 -27.518 1.00 91.94 340 CYS A O 1
ATOM 2670 N N . GLN A 1 341 ? 13.912 4.739 -29.645 1.00 92.00 341 GLN A N 1
ATOM 2671 C CA . GLN A 1 341 ? 13.168 5.981 -29.860 1.00 92.00 341 GLN A CA 1
ATOM 2672 C C . GLN A 1 341 ? 11.659 5.741 -29.935 1.00 92.00 341 GLN A C 1
ATOM 2674 O O . GLN A 1 341 ? 10.899 6.497 -29.328 1.00 92.00 341 GLN A O 1
ATOM 2679 N N . ALA A 1 342 ? 11.228 4.715 -30.672 1.00 92.81 342 ALA A N 1
ATOM 2680 C CA . ALA A 1 342 ? 9.823 4.345 -30.778 1.00 92.81 342 ALA A CA 1
ATOM 2681 C C . ALA A 1 342 ? 9.253 3.937 -29.411 1.00 92.81 342 ALA A C 1
ATOM 2683 O O . ALA A 1 342 ? 8.198 4.431 -29.021 1.00 92.81 342 ALA A O 1
ATOM 2684 N N . GLU A 1 343 ? 9.992 3.122 -28.653 1.00 94.69 343 GLU A N 1
ATOM 2685 C CA . GLU A 1 343 ? 9.648 2.714 -27.288 1.00 94.69 343 GLU A CA 1
ATOM 2686 C C . GLU A 1 343 ? 9.552 3.921 -26.345 1.00 94.69 343 GLU A C 1
ATOM 2688 O O . GLU A 1 343 ? 8.535 4.109 -25.678 1.00 94.69 343 GLU A O 1
ATOM 2693 N N . ALA A 1 344 ? 10.569 4.792 -26.331 1.00 95.94 344 ALA A N 1
ATOM 2694 C CA . ALA A 1 344 ? 10.561 5.991 -25.495 1.00 95.94 344 ALA A CA 1
ATOM 2695 C C . ALA A 1 344 ? 9.375 6.910 -25.822 1.00 95.94 344 ALA A C 1
ATOM 2697 O O . ALA A 1 344 ? 8.760 7.468 -24.913 1.00 95.94 344 ALA A O 1
ATOM 2698 N N . LYS A 1 345 ? 9.035 7.058 -27.110 1.00 96.00 345 LYS A N 1
ATOM 2699 C CA . LYS A 1 345 ? 7.886 7.852 -27.553 1.00 96.00 345 LYS A CA 1
ATOM 2700 C C . LYS A 1 345 ? 6.564 7.224 -27.107 1.00 96.00 345 LYS A C 1
ATOM 2702 O O . LYS A 1 345 ? 5.755 7.926 -26.514 1.00 96.00 345 LYS A O 1
ATOM 2707 N N . ALA A 1 346 ? 6.376 5.922 -27.320 1.00 96.88 346 ALA A N 1
ATOM 2708 C CA . ALA A 1 346 ? 5.163 5.211 -26.917 1.00 96.88 346 ALA A CA 1
ATOM 2709 C C . ALA A 1 346 ? 4.917 5.304 -25.400 1.00 96.88 346 ALA A C 1
ATOM 2711 O O . ALA A 1 346 ? 3.825 5.675 -24.969 1.00 96.88 346 ALA A O 1
ATOM 2712 N N . LEU A 1 347 ? 5.956 5.068 -24.591 1.00 97.38 347 LEU A N 1
ATOM 2713 C CA . LEU A 1 347 ? 5.888 5.189 -23.131 1.00 97.38 347 LEU A CA 1
ATOM 2714 C C . LEU A 1 347 ? 5.617 6.629 -22.677 1.00 97.38 347 LEU A C 1
ATOM 2716 O O . LEU A 1 347 ? 4.895 6.854 -21.704 1.00 97.38 347 LEU A O 1
ATOM 2720 N N . LEU A 1 348 ? 6.180 7.621 -23.371 1.00 97.00 348 LEU A N 1
ATOM 2721 C CA . LEU A 1 348 ? 5.928 9.027 -23.069 1.00 97.00 348 LEU A CA 1
ATOM 2722 C C . LEU A 1 348 ? 4.497 9.443 -23.438 1.00 97.00 348 LEU A C 1
ATOM 2724 O O . LEU A 1 348 ? 3.887 10.217 -22.702 1.00 97.00 348 LEU A O 1
ATOM 2728 N N . ASP A 1 349 ? 3.949 8.918 -24.532 1.00 96.81 349 ASP A N 1
ATOM 2729 C CA . ASP A 1 349 ? 2.563 9.145 -24.947 1.00 96.81 349 ASP A CA 1
ATOM 2730 C C . ASP A 1 349 ? 1.572 8.508 -23.957 1.00 96.81 349 ASP A C 1
ATOM 2732 O O . ASP A 1 349 ? 0.564 9.121 -23.602 1.00 96.81 349 ASP A O 1
ATOM 2736 N N . GLU A 1 350 ? 1.865 7.308 -23.444 1.00 95.50 350 GLU A N 1
ATOM 2737 C CA . GLU A 1 350 ? 1.137 6.705 -22.317 1.00 95.50 350 GLU A CA 1
ATOM 2738 C C . GLU A 1 350 ? 1.225 7.556 -21.049 1.00 95.50 350 GLU A C 1
ATOM 2740 O O . GLU A 1 350 ? 0.200 7.918 -20.474 1.00 95.50 350 GLU A O 1
ATOM 2745 N N . PHE A 1 351 ? 2.433 7.959 -20.650 1.00 97.00 351 PHE A N 1
ATOM 2746 C CA . PHE A 1 351 ? 2.619 8.838 -19.500 1.00 97.00 351 PHE A CA 1
ATOM 2747 C C . PHE A 1 351 ? 1.830 10.143 -19.647 1.00 97.00 351 PHE A C 1
ATOM 2749 O O . PHE A 1 351 ? 1.184 10.577 -18.700 1.00 97.00 351 PHE A O 1
ATOM 2756 N N . ASN A 1 352 ? 1.858 10.782 -20.817 1.00 95.25 352 ASN A N 1
ATOM 2757 C CA . ASN A 1 352 ? 1.175 12.054 -21.044 1.00 95.25 352 ASN A CA 1
ATOM 2758 C C . ASN A 1 352 ? -0.352 11.928 -20.977 1.00 95.25 352 ASN A C 1
ATOM 2760 O O . ASN A 1 352 ? -0.998 12.866 -20.505 1.00 95.25 352 ASN A O 1
ATOM 2764 N N . ARG A 1 353 ? -0.919 10.785 -21.391 1.00 95.44 353 ARG A N 1
ATOM 2765 C CA . ARG A 1 353 ? -2.347 10.484 -21.202 1.00 95.44 353 ARG A CA 1
ATOM 2766 C C . ARG A 1 353 ? -2.709 10.458 -19.717 1.00 95.44 353 ARG A C 1
ATOM 2768 O O . ARG A 1 353 ? -3.652 11.134 -19.305 1.00 95.44 353 ARG A O 1
ATOM 2775 N N . ASP A 1 354 ? -1.897 9.792 -18.902 1.00 94.88 354 ASP A N 1
ATOM 2776 C CA . ASP A 1 354 ? -2.214 9.542 -17.492 1.00 94.88 354 ASP A CA 1
ATOM 2777 C C . ASP A 1 354 ? -1.683 10.627 -16.535 1.00 94.88 354 ASP A C 1
ATOM 2779 O O . ASP A 1 354 ? -2.121 10.732 -15.393 1.00 94.88 354 ASP A O 1
ATOM 2783 N N . LYS A 1 355 ? -0.776 11.504 -16.985 1.00 95.06 355 LYS A N 1
ATOM 2784 C CA . LYS A 1 355 ? -0.084 12.514 -16.156 1.00 95.06 355 LYS A CA 1
ATOM 2785 C C . LYS A 1 355 ? -1.031 13.415 -15.365 1.00 95.06 355 LYS A C 1
ATOM 2787 O O . LYS A 1 355 ? -0.674 13.894 -14.288 1.00 95.06 355 LYS A O 1
ATOM 2792 N N . HIS A 1 356 ? -2.224 13.689 -15.888 1.00 94.19 356 HIS A N 1
ATOM 2793 C CA . HIS A 1 356 ? -3.220 14.494 -15.185 1.00 94.19 356 HIS A CA 1
ATOM 2794 C C . HIS A 1 356 ? -3.659 13.844 -13.857 1.00 94.19 356 HIS A C 1
ATOM 2796 O O . HIS A 1 356 ? -3.900 14.563 -12.885 1.00 94.19 356 HIS A O 1
ATOM 2802 N N . LEU A 1 357 ? -3.664 12.507 -13.777 1.00 95.19 357 LEU A N 1
ATOM 2803 C CA . LEU A 1 357 ? -3.987 11.746 -12.570 1.00 95.19 357 LEU A CA 1
ATOM 2804 C C . LEU A 1 357 ? -2.972 11.985 -11.450 1.00 95.19 357 LEU A C 1
ATOM 2806 O O . LEU A 1 357 ? -3.368 12.047 -10.291 1.00 95.19 357 LEU A O 1
ATOM 2810 N N . LEU A 1 358 ? -1.698 12.248 -11.765 1.00 94.81 358 LEU A N 1
ATOM 2811 C CA . LEU A 1 358 ? -0.682 12.587 -10.755 1.00 94.81 358 LEU A CA 1
ATOM 2812 C C . LEU A 1 358 ? -1.006 13.872 -9.975 1.00 94.81 358 LEU A C 1
ATOM 2814 O O . LEU A 1 358 ? -0.459 14.085 -8.898 1.00 94.81 358 LEU A O 1
ATOM 2818 N N . LYS A 1 359 ? -1.896 14.733 -10.488 1.00 94.19 359 LYS A N 1
ATOM 2819 C CA . LYS A 1 359 ? -2.392 15.914 -9.759 1.00 94.19 359 LYS A CA 1
ATOM 2820 C C . LYS A 1 359 ? -3.629 15.620 -8.905 1.00 94.19 359 LYS A C 1
ATOM 2822 O O . LYS A 1 359 ? -3.925 16.383 -7.987 1.00 94.19 359 LYS A O 1
ATOM 2827 N N . ILE A 1 360 ? -4.375 14.568 -9.241 1.00 95.75 360 ILE A N 1
ATOM 2828 C CA . ILE A 1 360 ? -5.673 14.231 -8.643 1.00 95.75 360 ILE A CA 1
ATOM 2829 C C . ILE A 1 360 ? -5.493 13.180 -7.545 1.00 95.75 360 ILE A C 1
ATOM 2831 O O . ILE A 1 360 ? -5.956 13.379 -6.427 1.00 95.75 360 ILE A O 1
ATOM 2835 N N . LEU A 1 361 ? -4.774 12.096 -7.841 1.00 95.81 361 LEU A N 1
ATOM 2836 C CA . LEU A 1 361 ? -4.609 10.941 -6.959 1.00 95.81 361 LEU A CA 1
ATOM 2837 C C . LEU A 1 361 ? -3.993 11.274 -5.589 1.00 95.81 361 LEU A C 1
ATOM 2839 O O . LEU A 1 361 ? -4.477 10.717 -4.606 1.00 95.81 361 LEU A O 1
ATOM 2843 N N . PRO A 1 362 ? -3.026 12.207 -5.448 1.00 96.50 362 PRO A N 1
ATOM 2844 C CA . PRO A 1 362 ? -2.565 12.625 -4.123 1.00 96.50 362 PRO A CA 1
ATOM 2845 C C . PRO A 1 362 ? -3.689 13.198 -3.252 1.00 96.50 362 PRO A C 1
ATOM 2847 O O . PRO A 1 362 ? -3.800 12.839 -2.084 1.00 96.50 362 PRO A O 1
ATOM 2850 N N . LYS A 1 363 ? -4.590 14.001 -3.834 1.00 94.94 363 LYS A N 1
ATOM 2851 C CA . LYS A 1 363 ? -5.760 14.534 -3.118 1.00 94.94 363 LYS A CA 1
ATOM 2852 C C . LYS A 1 363 ? -6.750 13.431 -2.755 1.00 94.94 363 LYS A C 1
ATOM 2854 O O . LYS A 1 363 ? -7.367 13.487 -1.697 1.00 94.94 363 LYS A O 1
ATOM 2859 N N . THR A 1 364 ? -6.896 12.417 -3.611 1.00 94.25 364 THR A N 1
ATOM 2860 C CA . THR A 1 364 ? -7.693 11.220 -3.305 1.00 94.25 364 THR A CA 1
ATOM 2861 C C . THR A 1 364 ? -7.117 10.464 -2.110 1.00 94.25 364 THR A C 1
ATOM 2863 O O . THR A 1 364 ? -7.869 10.071 -1.223 1.00 94.25 364 THR A O 1
ATOM 2866 N N . ILE A 1 365 ? -5.791 10.302 -2.050 1.00 96.50 365 ILE A N 1
ATOM 2867 C CA . ILE A 1 365 ? -5.104 9.666 -0.919 1.00 96.50 365 ILE A CA 1
ATOM 2868 C C . ILE A 1 365 ? -5.316 10.485 0.358 1.00 96.50 365 ILE A C 1
ATOM 2870 O O . ILE A 1 365 ? -5.723 9.921 1.369 1.00 96.50 365 ILE A O 1
ATOM 2874 N N . GLU A 1 366 ? -5.110 11.803 0.312 1.00 95.81 366 GLU A N 1
ATOM 2875 C CA . GLU A 1 366 ? -5.346 12.702 1.453 1.00 95.81 366 GLU A CA 1
ATOM 2876 C C . GLU A 1 366 ? -6.793 12.618 1.959 1.00 95.81 366 GLU A C 1
ATOM 2878 O O . GLU A 1 366 ? -7.028 12.453 3.157 1.00 95.81 366 GLU A O 1
ATOM 2883 N N . ALA A 1 367 ? -7.773 12.665 1.052 1.00 94.31 367 ALA A N 1
ATOM 2884 C CA . ALA A 1 367 ? -9.185 12.524 1.396 1.00 94.31 367 ALA A CA 1
ATOM 2885 C C . ALA A 1 367 ? -9.503 11.137 1.983 1.00 94.31 367 ALA A C 1
ATOM 2887 O O . ALA A 1 367 ? -10.284 11.034 2.931 1.00 94.31 367 ALA A O 1
ATOM 2888 N N . GLY A 1 368 ? -8.887 10.077 1.452 1.00 94.38 368 GLY A N 1
ATOM 2889 C CA . GLY A 1 368 ? -9.002 8.715 1.965 1.00 94.38 368 GLY A CA 1
ATOM 2890 C C . GLY A 1 368 ? -8.438 8.571 3.381 1.00 94.38 368 GLY A C 1
ATOM 2891 O O . GLY A 1 368 ? -9.107 8.008 4.248 1.00 94.38 368 GLY A O 1
ATOM 2892 N N . GLU A 1 369 ? -7.251 9.118 3.653 1.00 94.75 369 GLU A N 1
ATOM 2893 C CA . GLU A 1 369 ? -6.648 9.101 4.994 1.00 94.75 369 GLU A CA 1
ATOM 2894 C C . GLU A 1 369 ? -7.467 9.935 5.992 1.00 94.75 369 GLU A C 1
ATOM 2896 O O . GLU A 1 369 ? -7.736 9.477 7.104 1.00 94.75 369 GLU A O 1
ATOM 2901 N N . ALA A 1 370 ? -7.965 11.108 5.586 1.00 94.56 370 ALA A N 1
ATOM 2902 C CA . ALA A 1 370 ? -8.857 11.919 6.417 1.00 94.56 370 ALA A CA 1
ATOM 2903 C C . ALA A 1 370 ? -10.170 11.183 6.741 1.00 94.56 370 ALA A C 1
ATOM 2905 O O . ALA A 1 370 ? -10.647 11.206 7.877 1.00 94.56 370 ALA A O 1
ATOM 2906 N N . LYS A 1 371 ? -10.743 10.477 5.758 1.00 94.38 371 LYS A N 1
ATOM 2907 C CA . LYS A 1 371 ? -11.930 9.632 5.942 1.00 94.38 371 LYS A CA 1
ATOM 2908 C C . LYS A 1 371 ? -11.657 8.488 6.919 1.00 94.38 371 LYS A C 1
ATOM 2910 O O . LYS A 1 371 ? -12.494 8.245 7.781 1.00 94.38 371 LYS A O 1
ATOM 2915 N N . LYS A 1 372 ? -10.501 7.821 6.837 1.00 93.50 372 LYS A N 1
ATOM 2916 C CA . LYS A 1 372 ? -10.094 6.771 7.790 1.00 93.50 372 LYS A CA 1
ATOM 2917 C C . LYS A 1 372 ? -9.973 7.300 9.215 1.00 93.50 372 LYS A C 1
ATOM 2919 O O . LYS A 1 372 ? -10.523 6.689 10.125 1.00 93.50 372 LYS A O 1
ATOM 2924 N N . ALA A 1 373 ? -9.291 8.432 9.398 1.00 91.56 373 ALA A N 1
ATOM 2925 C CA . ALA A 1 373 ? -9.151 9.066 10.707 1.00 91.56 373 ALA A CA 1
ATOM 2926 C C . ALA A 1 373 ? -10.525 9.401 11.304 1.00 91.56 373 ALA A C 1
ATOM 2928 O O . ALA A 1 373 ? -10.830 8.999 12.422 1.00 91.56 373 ALA A O 1
ATOM 2929 N N . LYS A 1 374 ? -11.408 10.015 10.507 1.00 93.69 374 LYS A N 1
ATOM 2930 C CA . LYS A 1 374 ? -12.778 10.319 10.930 1.00 93.69 374 LYS A CA 1
ATOM 2931 C C . LYS A 1 374 ? -13.582 9.064 11.289 1.00 93.69 374 LYS A C 1
ATOM 2933 O O . LYS A 1 374 ? -14.288 9.069 12.290 1.00 93.69 374 LYS A O 1
ATOM 2938 N N . LEU A 1 375 ? -13.484 7.996 10.493 1.00 92.56 375 LEU A N 1
ATOM 2939 C CA . LEU A 1 375 ? -14.166 6.728 10.775 1.00 92.56 375 LEU A CA 1
ATOM 2940 C C . LEU A 1 375 ? -13.701 6.115 12.099 1.00 92.56 375 LEU A C 1
ATOM 2942 O O . LEU A 1 375 ? -14.534 5.609 12.848 1.00 92.56 375 LEU A O 1
ATOM 2946 N N . LEU A 1 376 ? -12.396 6.161 12.387 1.00 90.94 376 LEU A N 1
ATOM 2947 C CA . LEU A 1 376 ? -11.836 5.697 13.658 1.00 90.94 376 LEU A CA 1
ATOM 2948 C C . LEU A 1 376 ? -12.339 6.543 14.829 1.00 90.94 376 LEU A C 1
ATOM 2950 O O . LEU A 1 376 ? -12.846 5.984 15.797 1.00 90.94 376 LEU A O 1
ATOM 2954 N N . ASP A 1 377 ? -12.292 7.869 14.712 1.00 91.44 377 ASP A N 1
ATOM 2955 C CA . ASP A 1 377 ? -12.768 8.778 15.759 1.00 91.44 377 ASP A CA 1
ATOM 2956 C C . ASP A 1 377 ? -14.267 8.600 16.041 1.00 91.44 377 ASP A C 1
ATOM 2958 O O . ASP A 1 377 ? -14.694 8.554 17.198 1.00 91.44 377 ASP A O 1
ATOM 2962 N N . ASP A 1 378 ? -15.084 8.482 14.991 1.00 92.12 378 ASP A N 1
ATOM 2963 C CA . ASP A 1 378 ? -16.525 8.261 15.113 1.00 92.12 378 ASP A CA 1
ATOM 2964 C C . ASP A 1 378 ? -16.827 6.887 15.738 1.00 92.12 378 ASP A C 1
ATOM 2966 O O . ASP A 1 378 ? -17.733 6.770 16.571 1.00 92.12 378 ASP A O 1
ATOM 2970 N N . PHE A 1 379 ? -16.047 5.857 15.388 1.00 91.44 379 PHE A N 1
ATOM 2971 C CA . PHE A 1 379 ? -16.150 4.527 15.985 1.00 91.44 379 PHE A CA 1
ATOM 2972 C C . PHE A 1 379 ? -15.775 4.552 17.472 1.00 91.44 379 PHE A C 1
ATOM 2974 O O . PHE A 1 379 ? -16.586 4.141 18.304 1.00 91.44 379 PHE A O 1
ATOM 2981 N N . ALA A 1 380 ? -14.612 5.106 17.823 1.00 90.44 380 ALA A N 1
ATOM 2982 C CA . ALA A 1 380 ? -14.135 5.232 19.199 1.00 90.44 380 ALA A CA 1
ATOM 2983 C C . ALA A 1 380 ? -15.123 6.010 20.080 1.00 90.44 380 ALA A C 1
ATOM 2985 O O . ALA A 1 380 ? -15.468 5.568 21.180 1.00 90.44 380 ALA A O 1
ATOM 2986 N N . ARG A 1 381 ? -15.663 7.129 19.574 1.00 93.12 381 ARG A N 1
ATOM 2987 C CA . ARG A 1 381 ? -16.688 7.918 20.276 1.00 93.12 381 ARG A CA 1
ATOM 2988 C C . ARG A 1 381 ? -17.934 7.085 20.561 1.00 93.12 381 ARG A C 1
ATOM 2990 O O . ARG A 1 381 ? -18.458 7.118 21.671 1.00 93.12 381 ARG A O 1
ATOM 2997 N N . LYS A 1 382 ? -18.382 6.290 19.587 1.00 92.50 382 LYS A N 1
ATOM 2998 C CA . LYS A 1 382 ? -19.567 5.449 19.756 1.00 92.50 382 LYS A CA 1
ATOM 2999 C C . LYS A 1 382 ? -19.336 4.290 20.730 1.00 92.50 382 LYS A C 1
ATOM 3001 O O . LYS A 1 382 ? -20.241 3.960 21.492 1.00 92.50 382 LYS A O 1
ATOM 3006 N N . VAL A 1 383 ? -18.136 3.706 20.747 1.00 91.50 383 VAL A N 1
ATOM 3007 C CA . VAL A 1 383 ? -17.734 2.712 21.759 1.00 91.50 383 VAL A CA 1
ATOM 3008 C C . VAL A 1 383 ? -17.742 3.331 23.157 1.00 91.50 383 VAL A C 1
ATOM 3010 O O . VAL A 1 383 ? -18.265 2.722 24.089 1.00 91.50 383 VAL A O 1
ATOM 3013 N N . ALA A 1 384 ? -17.248 4.563 23.301 1.00 91.06 384 ALA A N 1
ATOM 3014 C CA . ALA A 1 384 ? -17.290 5.275 24.573 1.00 91.06 384 ALA A CA 1
ATOM 3015 C C . ALA A 1 384 ? -18.729 5.547 25.053 1.00 91.06 384 ALA A C 1
ATOM 3017 O O . ALA A 1 384 ? -19.008 5.403 26.245 1.00 91.06 384 ALA A O 1
ATOM 3018 N N . ASP A 1 385 ? -19.649 5.889 24.144 1.00 92.81 385 ASP A N 1
ATOM 3019 C CA . ASP A 1 385 ? -21.076 6.039 24.462 1.00 92.81 385 ASP A CA 1
ATOM 3020 C C . ASP A 1 385 ? -21.696 4.715 24.930 1.00 92.81 385 ASP A C 1
ATOM 3022 O O . ASP A 1 385 ? -22.405 4.692 25.934 1.00 92.81 385 ASP A O 1
ATOM 3026 N N . TYR A 1 386 ? -21.378 3.593 24.276 1.00 92.38 386 TYR A N 1
ATOM 3027 C CA . TYR A 1 386 ? -21.809 2.270 24.741 1.00 92.38 386 TYR A CA 1
ATOM 3028 C C . TYR A 1 386 ? -21.255 1.921 26.124 1.00 92.38 386 TYR A C 1
ATOM 3030 O O . TYR A 1 386 ? -21.962 1.330 26.936 1.00 92.38 386 TYR A O 1
ATOM 3038 N N . GLY A 1 387 ? -20.023 2.325 26.431 1.00 90.50 387 GLY A N 1
ATOM 3039 C CA . GLY A 1 387 ? -19.484 2.202 27.781 1.00 90.50 387 GLY A CA 1
ATOM 3040 C C . GLY A 1 387 ? -20.278 3.016 28.814 1.00 90.50 387 GLY A C 1
ATOM 3041 O O . GLY A 1 387 ? -20.552 2.529 29.910 1.00 90.50 387 GLY A O 1
ATOM 3042 N N . LYS A 1 388 ? -20.729 4.232 28.476 1.00 91.75 388 LYS A N 1
ATOM 3043 C CA . LYS A 1 388 ? -21.598 5.034 29.363 1.00 91.75 388 LYS A CA 1
ATOM 3044 C C . LYS A 1 388 ? -22.971 4.389 29.576 1.00 91.75 388 LYS A C 1
ATOM 3046 O O . LYS A 1 388 ? -23.488 4.419 30.693 1.00 91.75 388 LYS A O 1
ATOM 3051 N N . GLU A 1 389 ? -23.544 3.782 28.539 1.00 90.31 389 GLU A N 1
ATOM 3052 C CA . GLU A 1 389 ? -24.777 2.987 28.648 1.00 90.31 389 GLU A CA 1
ATOM 3053 C C . GLU A 1 389 ? -24.578 1.786 29.585 1.00 90.31 389 GLU A C 1
ATOM 3055 O O . GLU A 1 389 ? -25.389 1.552 30.483 1.00 90.31 389 GLU A O 1
ATOM 3060 N N . LEU A 1 390 ? -23.452 1.076 29.445 1.00 88.06 390 LEU A N 1
ATOM 3061 C CA . LEU A 1 390 ? -23.061 -0.022 30.331 1.00 88.06 390 LEU A CA 1
ATOM 3062 C C . LEU A 1 390 ? -22.953 0.444 31.793 1.00 88.06 390 LEU A C 1
ATOM 3064 O O . LEU A 1 390 ? -23.533 -0.181 32.682 1.00 88.06 390 LEU A O 1
ATOM 3068 N N . LYS A 1 391 ? -22.269 1.570 32.039 1.00 88.81 391 LYS A N 1
ATOM 3069 C CA . LYS A 1 391 ? -22.140 2.196 33.367 1.00 88.81 391 LYS A CA 1
ATOM 3070 C C . LYS A 1 391 ? -23.502 2.542 33.966 1.00 88.81 391 LYS A C 1
ATOM 3072 O O . LYS A 1 391 ? -23.751 2.247 35.133 1.00 88.81 391 LYS A O 1
ATOM 3077 N N . SER A 1 392 ? -24.401 3.131 33.178 1.00 84.31 392 SER A N 1
ATOM 3078 C CA . SER A 1 392 ? -25.758 3.477 33.620 1.00 84.31 392 SER A CA 1
ATOM 3079 C C . SER A 1 392 ? -26.571 2.237 34.002 1.00 84.31 392 SER A C 1
ATOM 3081 O O . SER A 1 392 ? -27.159 2.197 35.086 1.00 84.31 392 SER A O 1
ATOM 3083 N N . ALA A 1 393 ? -26.551 1.197 33.162 1.00 81.06 393 ALA A N 1
ATOM 3084 C CA . ALA A 1 393 ? -27.226 -0.071 33.438 1.00 81.06 393 ALA A CA 1
ATOM 3085 C C . ALA A 1 393 ? -26.672 -0.754 34.701 1.00 81.06 393 ALA A C 1
ATOM 3087 O O . ALA A 1 393 ? -27.435 -1.224 35.549 1.00 81.06 393 ALA A O 1
ATOM 3088 N N . PHE A 1 394 ? -25.349 -0.752 34.866 1.00 80.44 394 PHE A N 1
ATOM 3089 C CA . PHE A 1 394 ? -24.690 -1.278 36.056 1.00 80.44 394 PHE A CA 1
ATOM 3090 C C . PHE A 1 394 ? -25.059 -0.494 37.325 1.00 80.44 394 PHE A C 1
ATOM 3092 O O . PHE A 1 394 ? -25.446 -1.086 38.335 1.00 80.44 394 PHE A O 1
ATOM 3099 N N . ASN A 1 395 ? -24.999 0.840 37.282 1.00 77.62 395 ASN A N 1
ATOM 3100 C CA . ASN A 1 395 ? -25.324 1.698 38.421 1.00 77.62 395 ASN A CA 1
ATOM 3101 C C . ASN A 1 395 ? -26.776 1.544 38.876 1.00 77.62 395 ASN A C 1
ATOM 3103 O O . ASN A 1 395 ? -27.040 1.596 40.081 1.00 77.62 395 ASN A O 1
ATOM 3107 N N . ALA A 1 396 ? -27.709 1.315 37.948 1.00 70.56 396 ALA A N 1
ATOM 3108 C CA . ALA A 1 396 ? -29.098 1.018 38.280 1.00 70.56 396 ALA A CA 1
ATOM 3109 C C . ALA A 1 396 ? -29.207 -0.270 39.117 1.00 70.56 396 ALA A C 1
ATOM 3111 O O . ALA A 1 396 ? -29.835 -0.270 40.177 1.00 70.56 396 ALA A O 1
ATOM 3112 N N . ILE A 1 397 ? -28.518 -1.340 38.705 1.00 65.69 397 ILE A N 1
ATOM 3113 C CA . ILE A 1 397 ? -28.485 -2.618 39.433 1.00 65.69 397 ILE A CA 1
ATOM 3114 C C . ILE A 1 397 ? -27.791 -2.468 40.791 1.00 65.69 397 ILE A C 1
ATOM 3116 O O . ILE A 1 397 ? -28.302 -2.947 41.806 1.00 65.69 397 ILE A O 1
ATOM 3120 N N . ARG A 1 398 ? -26.653 -1.768 40.844 1.00 66.00 398 ARG A N 1
ATOM 3121 C CA . ARG A 1 398 ? -25.907 -1.531 42.087 1.00 66.00 398 ARG A CA 1
ATOM 3122 C C . ARG A 1 398 ? -26.721 -0.717 43.094 1.00 66.00 398 ARG A C 1
ATOM 3124 O O . ARG A 1 398 ? -26.795 -1.087 44.265 1.00 66.00 398 ARG A O 1
ATOM 3131 N N . SER A 1 399 ? -27.359 0.363 42.648 1.00 62.75 399 SER A N 1
ATOM 3132 C CA . SER A 1 399 ? -28.197 1.220 43.499 1.00 62.75 399 SER A CA 1
ATOM 3133 C C . SER A 1 399 ? -29.410 0.459 44.022 1.00 62.75 399 SER A C 1
ATOM 3135 O O . SER A 1 399 ? -29.709 0.516 45.215 1.00 62.75 399 SER A O 1
ATOM 3137 N N . PHE A 1 400 ? -30.057 -0.325 43.155 1.00 53.41 400 PHE A N 1
ATOM 3138 C CA . PHE A 1 400 ? -31.145 -1.213 43.545 1.00 53.41 400 PHE A CA 1
ATOM 3139 C C . PHE A 1 400 ? -30.696 -2.225 44.607 1.00 53.41 400 PHE A C 1
ATOM 3141 O O . PHE A 1 400 ? -31.352 -2.382 45.634 1.00 53.41 400 PHE A O 1
ATOM 3148 N N . ARG A 1 401 ? -29.531 -2.855 44.432 1.00 59.56 401 ARG A N 1
ATOM 3149 C CA . ARG A 1 401 ? -28.972 -3.778 45.426 1.00 59.56 401 ARG A CA 1
ATOM 3150 C C . ARG A 1 401 ? -28.700 -3.109 46.771 1.00 59.56 401 ARG A C 1
ATOM 3152 O O . ARG A 1 401 ? -29.042 -3.676 47.805 1.00 59.56 401 ARG A O 1
ATOM 3159 N N . LEU A 1 402 ? -28.093 -1.924 46.777 1.00 57.88 402 LEU A N 1
ATOM 3160 C CA . LEU A 1 402 ? -27.831 -1.186 48.015 1.00 57.88 402 LEU A CA 1
ATOM 3161 C C . LEU A 1 402 ? -29.136 -0.819 48.736 1.00 57.88 402 LEU A C 1
ATOM 3163 O O . LEU A 1 402 ? -29.194 -0.885 49.965 1.00 57.88 402 LEU A O 1
ATOM 3167 N N . LEU A 1 403 ? -30.193 -0.481 47.991 1.00 45.75 403 LEU A N 1
ATOM 3168 C CA . LEU A 1 403 ? -31.535 -0.285 48.546 1.00 45.75 403 LEU A CA 1
ATOM 3169 C C . LEU A 1 403 ? -32.082 -1.579 49.167 1.00 45.75 403 LEU A C 1
ATOM 3171 O O . LEU A 1 403 ? -32.568 -1.544 50.297 1.00 45.75 403 LEU A O 1
ATOM 3175 N N . VAL A 1 404 ? -31.938 -2.722 48.488 1.00 44.34 404 VAL A N 1
ATOM 3176 C CA . VAL A 1 404 ? -32.351 -4.041 49.003 1.00 44.34 404 VAL A CA 1
ATOM 3177 C C . VAL A 1 404 ? -31.597 -4.408 50.286 1.00 44.34 404 VAL A C 1
ATOM 3179 O O . VAL A 1 404 ? -32.234 -4.769 51.273 1.00 44.34 404 VAL A O 1
ATOM 3182 N N . GLN A 1 405 ? -30.273 -4.238 50.324 1.00 49.09 405 GLN A N 1
ATOM 3183 C CA . GLN A 1 405 ? -29.459 -4.508 51.516 1.00 49.09 405 GLN A CA 1
ATOM 3184 C C . GLN A 1 405 ? -29.814 -3.581 52.686 1.00 49.09 405 GLN A C 1
ATOM 3186 O O . GLN A 1 405 ? -29.851 -4.015 53.836 1.00 49.09 405 GLN A O 1
ATOM 3191 N N . LYS A 1 406 ? -30.094 -2.296 52.419 1.00 46.88 406 LYS A N 1
ATOM 3192 C CA . LYS A 1 406 ? -30.569 -1.357 53.448 1.00 46.88 406 LYS A CA 1
ATOM 3193 C C . LYS A 1 406 ? -31.940 -1.763 53.985 1.00 46.88 406 LYS A C 1
ATOM 3195 O O . LYS A 1 406 ? -32.148 -1.689 55.193 1.00 46.88 406 LYS A O 1
ATOM 3200 N N . ALA A 1 407 ? -32.852 -2.208 53.122 1.00 38.12 407 ALA A N 1
ATOM 3201 C CA . ALA A 1 407 ? -34.163 -2.705 53.531 1.00 38.12 407 ALA A CA 1
ATOM 3202 C C 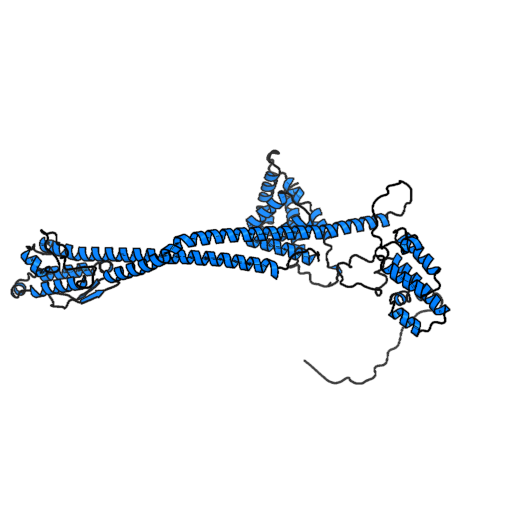. ALA A 1 407 ? -34.057 -4.000 54.358 1.00 38.12 407 ALA A C 1
ATOM 3204 O O . ALA A 1 407 ? -34.771 -4.155 55.342 1.00 38.12 407 ALA A O 1
ATOM 3205 N N . GLU A 1 408 ? -33.131 -4.898 54.017 1.00 40.06 408 GLU A N 1
ATOM 3206 C CA . GLU A 1 408 ? -32.863 -6.132 54.773 1.00 40.06 408 GLU A CA 1
ATOM 3207 C C . GLU A 1 408 ? -32.232 -5.855 56.138 1.00 40.06 408 GLU A C 1
ATOM 3209 O O . GLU A 1 408 ? -32.680 -6.407 57.139 1.00 40.06 408 GLU A O 1
ATOM 3214 N N . LYS A 1 409 ? -31.264 -4.934 56.211 1.00 41.38 409 LYS A N 1
ATOM 3215 C CA . LYS A 1 409 ? -30.674 -4.499 57.486 1.00 41.38 409 LYS A CA 1
ATOM 3216 C C . LYS A 1 409 ? -31.677 -3.768 58.375 1.00 41.38 409 LYS A C 1
ATOM 3218 O O . LYS A 1 409 ? -31.669 -3.986 59.579 1.00 41.38 409 LYS A O 1
ATOM 3223 N N . LYS A 1 410 ? -32.564 -2.943 57.806 1.00 40.56 410 LYS A N 1
ATOM 3224 C CA . LYS A 1 410 ? -33.656 -2.316 58.568 1.00 40.56 410 LYS A CA 1
ATOM 3225 C C . LYS A 1 410 ? -34.671 -3.353 59.047 1.00 40.56 410 LYS A C 1
ATOM 3227 O O . LYS A 1 410 ? -35.038 -3.308 60.208 1.00 40.56 410 LYS A O 1
ATOM 3232 N N . GLY A 1 411 ? -35.040 -4.334 58.222 1.00 33.19 411 GLY A N 1
ATOM 3233 C CA . GLY A 1 411 ? -35.916 -5.440 58.628 1.00 33.19 411 GLY A CA 1
ATOM 3234 C C . GLY A 1 411 ? -35.312 -6.382 59.682 1.00 33.19 411 GLY A C 1
ATOM 3235 O O . GLY A 1 411 ? -36.061 -6.979 60.449 1.00 33.19 411 GLY A O 1
ATOM 3236 N N . ALA A 1 412 ? -33.980 -6.489 59.752 1.00 29.56 412 ALA A N 1
ATOM 3237 C CA . ALA A 1 412 ? -33.257 -7.227 60.793 1.00 29.56 412 ALA A CA 1
ATOM 3238 C C . ALA A 1 412 ? -33.008 -6.406 62.077 1.00 29.56 412 ALA A C 1
ATOM 3240 O O . ALA A 1 412 ? -32.742 -6.987 63.123 1.00 29.56 412 ALA A O 1
ATOM 3241 N N . ALA A 1 413 ? -33.108 -5.073 62.012 1.00 29.39 413 ALA A N 1
ATOM 3242 C CA . ALA A 1 413 ? -32.914 -4.166 63.147 1.00 29.39 413 ALA A CA 1
ATOM 3243 C C . ALA A 1 413 ? -34.217 -3.782 63.877 1.00 29.39 413 ALA A C 1
ATOM 3245 O O . ALA A 1 413 ? -34.152 -3.114 64.906 1.00 29.39 413 ALA A O 1
ATOM 3246 N N . VAL A 1 414 ? -35.397 -4.219 63.411 1.00 32.44 414 VAL A N 1
ATOM 3247 C CA . VAL A 1 414 ? -36.664 -4.061 64.157 1.00 32.44 414 VAL A CA 1
ATOM 3248 C C . VAL A 1 414 ? -36.796 -5.182 65.192 1.00 32.44 414 VAL A C 1
ATOM 3250 O O . VAL A 1 414 ? -37.605 -6.099 65.086 1.00 32.44 414 VAL A O 1
ATOM 3253 N N . GLY A 1 415 ? -35.928 -5.087 66.192 1.00 27.45 415 GLY A N 1
ATOM 3254 C CA . GLY A 1 415 ? -36.016 -5.720 67.501 1.00 27.45 415 GLY A CA 1
ATOM 3255 C C . GLY A 1 415 ? -35.652 -4.658 68.534 1.00 27.45 415 GLY A C 1
ATOM 3256 O O . GLY A 1 415 ? -34.619 -4.752 69.182 1.00 27.45 415 GLY A O 1
ATOM 3257 N N . GLY A 1 416 ? -36.439 -3.583 68.584 1.00 24.42 416 GLY A N 1
ATOM 3258 C CA . GLY A 1 416 ? -36.191 -2.428 69.444 1.00 24.42 416 GLY A CA 1
ATOM 3259 C C . GLY A 1 416 ? -37.021 -1.230 69.003 1.00 24.42 416 GLY A C 1
ATOM 3260 O O . GLY A 1 416 ? -36.567 -0.414 68.207 1.00 24.42 416 GLY A O 1
ATOM 3261 N N . LEU A 1 417 ? -38.261 -1.158 69.487 1.00 30.70 417 LEU A N 1
ATOM 3262 C CA . LEU A 1 417 ? -39.036 0.079 69.488 1.00 30.70 417 LEU A CA 1
ATOM 3263 C C . LEU A 1 417 ? -38.368 1.070 70.451 1.00 30.70 417 LEU A C 1
ATOM 3265 O O . LEU A 1 417 ? -38.174 0.716 71.608 1.00 30.70 417 LEU A O 1
ATOM 3269 N N . ASP A 1 418 ? -38.065 2.288 69.995 1.00 25.03 418 ASP A N 1
ATOM 3270 C CA . ASP A 1 418 ? -38.718 3.470 70.571 1.00 25.03 418 ASP A CA 1
ATOM 3271 C C . ASP A 1 418 ? -38.466 4.778 69.795 1.00 25.03 418 ASP A C 1
ATOM 3273 O O . ASP A 1 418 ? -37.343 5.159 69.479 1.00 25.03 418 ASP A O 1
ATOM 3277 N N . SER A 1 419 ? -39.591 5.448 69.530 1.00 32.56 419 SER A N 1
ATOM 3278 C CA . SER A 1 419 ? -39.862 6.892 69.478 1.00 32.56 419 SER A CA 1
ATOM 3279 C C . SER A 1 419 ? -38.910 7.887 68.772 1.00 32.56 419 SER A C 1
ATOM 3281 O O . SER A 1 419 ? -37.808 8.155 69.236 1.00 32.56 419 SER A O 1
ATOM 3283 N N . GLN A 1 420 ? -39.478 8.587 67.773 1.00 27.28 420 GLN A N 1
ATOM 3284 C CA . GLN A 1 420 ? -39.522 10.058 67.584 1.00 27.28 420 GLN A CA 1
ATOM 3285 C C . GLN A 1 420 ? -39.200 10.593 66.172 1.00 27.28 420 GLN A C 1
ATOM 3287 O O . GLN A 1 420 ? -38.297 10.135 65.483 1.00 27.28 420 GLN A O 1
ATOM 3292 N N . VAL A 1 421 ? -39.913 11.698 65.885 1.00 25.31 421 VAL A N 1
ATOM 3293 C CA . VAL A 1 421 ? -39.768 12.729 64.833 1.00 25.31 421 VAL A CA 1
ATOM 3294 C C . VAL A 1 421 ? -40.521 12.408 63.529 1.00 25.31 421 VAL A C 1
ATOM 3296 O O . VAL A 1 421 ? -40.117 11.546 62.762 1.00 25.31 421 VAL A O 1
ATOM 3299 N N . LYS A 1 422 ? -41.766 12.886 63.365 1.00 27.05 422 LYS A N 1
ATOM 3300 C CA . LYS A 1 422 ? -42.226 14.233 62.930 1.00 27.05 422 LYS A CA 1
ATOM 3301 C C . LYS A 1 422 ? -41.844 14.617 61.490 1.00 27.05 422 LYS A C 1
ATOM 3303 O O . LYS A 1 422 ? -40.676 14.792 61.180 1.00 27.05 422 LYS A O 1
ATOM 3308 N N . ASP A 1 423 ? -42.911 14.809 60.712 1.00 26.88 423 ASP A N 1
ATOM 3309 C CA . ASP A 1 423 ? -43.166 15.802 59.661 1.00 26.88 423 ASP A CA 1
ATOM 3310 C C . ASP A 1 423 ? -42.178 15.955 58.492 1.00 26.88 423 ASP A C 1
ATOM 3312 O O . ASP A 1 423 ? -41.094 16.509 58.638 1.00 26.88 423 ASP A O 1
ATOM 3316 N N . ALA A 1 424 ? -42.649 15.603 57.289 1.00 25.28 424 ALA A N 1
ATOM 3317 C CA . ALA A 1 424 ? -42.701 16.528 56.149 1.00 25.28 424 ALA A CA 1
ATOM 3318 C C . ALA A 1 424 ? -43.565 15.937 55.018 1.00 25.28 424 ALA A C 1
ATOM 3320 O O . ALA A 1 424 ? -43.224 14.929 54.400 1.00 25.28 424 ALA A O 1
ATOM 3321 N N . GLU A 1 425 ? -44.700 16.590 54.776 1.00 27.48 425 GLU A N 1
ATOM 3322 C CA . GLU A 1 425 ? -45.531 16.455 53.582 1.00 27.48 425 GLU A CA 1
ATOM 3323 C C . GLU A 1 425 ? -44.772 16.838 52.302 1.00 27.48 425 GLU A C 1
ATOM 3325 O O . GLU A 1 425 ? -43.942 17.747 52.305 1.00 27.48 425 GLU A O 1
ATOM 3330 N N . GLY A 1 426 ? -45.174 16.226 51.182 1.00 24.59 426 GLY A N 1
ATOM 3331 C CA . GLY A 1 426 ? -45.063 16.832 49.853 1.00 24.59 426 GLY A CA 1
ATOM 3332 C C . GLY A 1 426 ? -44.522 15.905 48.763 1.00 24.59 426 GLY A C 1
ATOM 3333 O O . GLY A 1 426 ? -43.346 15.560 48.775 1.00 24.59 426 GLY A O 1
ATOM 3334 N N . GLY A 1 427 ? -45.366 15.568 47.777 1.00 23.48 427 GLY A N 1
ATOM 3335 C CA . GLY A 1 427 ? -44.905 15.078 46.467 1.00 23.48 427 GLY A CA 1
ATOM 3336 C C . GLY A 1 427 ? -45.705 13.930 45.842 1.00 23.48 427 GLY A C 1
ATOM 3337 O O . GLY A 1 427 ? -45.267 12.790 45.874 1.00 23.48 427 GLY A O 1
ATOM 3338 N N . GLU A 1 428 ? -46.875 14.266 45.293 1.00 26.95 428 GLU A N 1
ATOM 3339 C CA . GLU A 1 428 ? -47.601 13.669 44.149 1.00 26.95 428 GLU A CA 1
ATOM 3340 C C . GLU A 1 428 ? -47.585 12.139 43.887 1.00 26.95 428 GLU A C 1
ATOM 3342 O O . GLU A 1 428 ? -46.600 11.517 43.495 1.00 26.95 428 GLU A O 1
ATOM 3347 N N . LYS A 1 429 ? -48.788 11.550 43.993 1.00 27.02 429 LYS A N 1
ATOM 3348 C CA . LYS A 1 429 ? -49.147 10.165 43.639 1.00 27.02 429 LYS A CA 1
ATOM 3349 C C . LYS A 1 429 ? -49.385 9.984 42.128 1.00 27.02 429 LYS A C 1
ATOM 3351 O O . LYS A 1 429 ? -50.151 10.764 41.564 1.00 27.02 429 LYS A O 1
ATOM 3356 N N . PRO A 1 430 ? -48.979 8.851 41.522 1.00 29.30 430 PRO A N 1
ATOM 3357 C CA . PRO A 1 430 ? -49.666 8.281 40.365 1.00 29.30 430 PRO A CA 1
ATOM 3358 C C . PRO A 1 430 ? -50.913 7.500 40.830 1.00 29.30 430 PRO A C 1
ATOM 3360 O O . PRO A 1 430 ? -50.847 6.608 41.678 1.00 29.30 430 PRO A O 1
ATOM 3363 N N . GLN A 1 431 ? -52.073 7.853 40.280 1.00 35.25 431 GLN A N 1
ATOM 3364 C CA . GLN A 1 431 ? -53.426 7.535 40.764 1.00 35.25 431 GLN A CA 1
ATOM 3365 C C . GLN A 1 431 ? -53.947 6.089 40.557 1.00 35.25 431 GLN A C 1
ATOM 3367 O O . GLN A 1 431 ? -55.157 5.887 40.553 1.00 35.25 431 GLN A O 1
ATOM 3372 N N . GLN A 1 432 ? -53.110 5.051 40.468 1.00 35.12 432 GLN A N 1
ATOM 3373 C CA . GLN A 1 432 ? -53.603 3.661 40.301 1.00 35.12 432 GLN A CA 1
ATOM 3374 C C . GLN A 1 432 ? -53.412 2.723 41.509 1.00 35.12 432 GLN A C 1
ATOM 3376 O O . GLN A 1 432 ? -53.879 1.588 41.482 1.00 35.12 432 GLN A O 1
ATOM 3381 N N . ALA A 1 433 ? -52.827 3.184 42.622 1.00 36.94 433 ALA A N 1
ATOM 3382 C CA . ALA A 1 433 ? -52.615 2.350 43.818 1.00 36.94 433 ALA A CA 1
ATOM 3383 C C . ALA A 1 433 ? -53.771 2.362 44.854 1.00 36.94 433 ALA A C 1
ATOM 3385 O O . ALA A 1 433 ? -53.695 1.672 45.870 1.00 36.94 433 ALA A O 1
ATOM 3386 N N . THR A 1 434 ? -54.842 3.131 44.631 1.00 47.75 434 THR A N 1
ATOM 3387 C CA . THR A 1 434 ? -55.591 3.755 45.743 1.00 47.75 434 THR A CA 1
ATOM 3388 C C . THR A 1 434 ? -56.814 3.009 46.299 1.00 47.75 434 THR A C 1
ATOM 3390 O O . THR A 1 434 ? -57.383 3.491 47.274 1.00 47.75 434 THR A O 1
ATOM 3393 N N . PHE A 1 435 ? -57.249 1.869 45.751 1.00 42.84 435 PHE A N 1
ATOM 3394 C CA . PHE A 1 435 ? -58.477 1.223 46.258 1.00 42.84 435 PHE A CA 1
ATOM 3395 C C . PHE A 1 435 ? -58.211 0.283 47.455 1.00 42.84 435 PHE A C 1
ATOM 3397 O O . PHE A 1 435 ? -58.753 0.492 48.535 1.00 42.84 435 PHE A O 1
ATOM 3404 N N . LEU A 1 436 ? -57.272 -0.665 47.329 1.00 48.19 436 LEU A N 1
ATOM 3405 C CA . LEU A 1 436 ? -56.954 -1.646 48.390 1.00 48.19 436 LEU A CA 1
ATOM 3406 C C . LEU A 1 436 ? -56.265 -1.047 49.621 1.00 48.19 436 LEU A C 1
ATOM 3408 O O . LEU A 1 436 ? -56.527 -1.475 50.739 1.00 48.19 436 LEU A O 1
ATOM 3412 N N . GLN A 1 437 ? -55.393 -0.050 49.435 1.00 51.25 437 GLN A N 1
ATOM 3413 C CA . GLN A 1 437 ? -54.702 0.609 50.553 1.00 51.25 437 GLN A CA 1
ATOM 3414 C C . GLN A 1 437 ? -55.673 1.343 51.487 1.00 51.25 437 GLN A C 1
ATOM 3416 O O . GLN A 1 437 ? -55.391 1.466 52.674 1.00 51.25 437 GLN A O 1
ATOM 3421 N N . LYS A 1 438 ? -56.816 1.811 50.965 1.00 50.00 438 LYS A N 1
ATOM 3422 C CA . LYS A 1 438 ? -57.857 2.481 51.756 1.00 50.00 438 LYS A CA 1
ATOM 3423 C C . LYS A 1 438 ? -58.760 1.498 52.501 1.00 50.00 438 LYS A C 1
ATOM 3425 O O . LYS A 1 438 ? -59.165 1.804 53.614 1.00 50.00 438 LYS A O 1
ATOM 3430 N N . GLU A 1 439 ? -59.058 0.348 51.901 1.00 53.22 439 GLU A N 1
ATOM 3431 C CA . GLU A 1 439 ? -59.981 -0.651 52.458 1.00 53.22 439 GLU A CA 1
ATOM 3432 C C . GLU A 1 439 ? -59.312 -1.542 53.521 1.00 53.22 439 GLU A C 1
ATOM 3434 O O . GLU A 1 439 ? -59.905 -1.820 54.558 1.00 53.22 439 GLU A O 1
ATOM 3439 N N . LEU A 1 440 ? -58.040 -1.907 53.313 1.00 60.00 440 LEU A N 1
ATOM 3440 C CA . LEU A 1 440 ? -57.244 -2.715 54.248 1.00 60.00 440 LEU A CA 1
ATOM 3441 C C . LEU A 1 440 ? -56.323 -1.886 55.164 1.00 60.00 440 LEU A C 1
ATOM 3443 O O . LEU A 1 440 ? -55.637 -2.466 55.991 1.00 60.00 440 LEU A O 1
ATOM 3447 N N . GLN A 1 441 ? -56.263 -0.554 55.021 1.00 66.00 441 GLN A N 1
ATOM 3448 C CA . GLN A 1 441 ? -55.334 0.324 55.766 1.00 66.00 441 GLN A CA 1
ATOM 3449 C C . GLN A 1 441 ? -53.869 -0.163 55.755 1.00 66.00 441 GLN A C 1
ATOM 3451 O O . GLN A 1 441 ? -53.157 -0.066 56.753 1.00 66.00 441 GLN A O 1
ATOM 3456 N N . LEU A 1 442 ? -53.417 -0.708 54.622 1.00 66.25 442 LEU A N 1
ATOM 3457 C CA . LEU A 1 442 ? -52.072 -1.273 54.496 1.00 66.25 442 LEU A CA 1
ATOM 3458 C C . LEU A 1 442 ? -51.012 -0.179 54.678 1.00 66.25 442 LEU A C 1
ATOM 3460 O O . LEU A 1 442 ? -51.036 0.848 53.995 1.00 66.25 442 LEU A O 1
ATOM 3464 N N . THR A 1 443 ? -50.073 -0.420 55.585 1.00 62.31 443 THR A N 1
ATOM 3465 C CA . THR A 1 443 ? -49.012 0.505 55.995 1.00 62.31 443 THR A CA 1
ATOM 3466 C C . THR A 1 443 ? -47.802 0.448 55.062 1.00 62.31 443 THR A C 1
ATOM 3468 O O . THR A 1 443 ? -46.940 1.324 55.112 1.00 62.31 443 THR A O 1
ATOM 3471 N N . GLY A 1 444 ? -47.726 -0.569 54.192 1.00 59.59 444 GLY A N 1
ATOM 3472 C CA . GLY A 1 444 ? -46.573 -0.844 53.334 1.00 59.59 444 GLY A CA 1
ATOM 3473 C C . GLY A 1 444 ? -45.471 -1.638 54.043 1.00 59.59 444 GLY A C 1
ATOM 3474 O O . GLY A 1 444 ? -44.499 -2.055 53.406 1.00 59.59 444 GLY A O 1
ATOM 3475 N N . GLU A 1 445 ? -45.618 -1.895 55.345 1.00 63.97 445 GLU A N 1
ATOM 3476 C CA . GLU A 1 445 ? -44.721 -2.749 56.109 1.00 63.97 445 GLU A CA 1
ATOM 3477 C C . GLU A 1 445 ? -45.206 -4.200 56.053 1.00 63.97 445 GLU A C 1
ATOM 3479 O O . GLU A 1 445 ? -46.213 -4.568 56.651 1.00 63.97 445 GLU A O 1
ATOM 3484 N N . ARG A 1 446 ? -44.452 -5.059 55.357 1.00 63.47 446 ARG A N 1
ATOM 3485 C CA . ARG A 1 446 ? -44.879 -6.427 55.023 1.00 63.47 446 ARG A CA 1
ATOM 3486 C C . ARG A 1 446 ? -45.404 -7.242 56.210 1.00 63.47 446 ARG A C 1
ATOM 3488 O O . ARG A 1 446 ? -46.398 -7.938 56.046 1.00 63.47 446 ARG A O 1
ATOM 3495 N N . LYS A 1 447 ? -44.733 -7.225 57.367 1.00 65.31 447 LYS A N 1
ATOM 3496 C CA . LYS A 1 447 ? -45.147 -8.043 58.524 1.00 65.31 447 LYS A CA 1
ATOM 3497 C C . LYS A 1 447 ? -46.474 -7.556 59.117 1.00 65.31 447 LYS A C 1
ATOM 3499 O O . LYS A 1 447 ? -47.323 -8.381 59.440 1.00 65.31 447 LYS A O 1
ATOM 3504 N N . VAL A 1 448 ? -46.650 -6.239 59.211 1.00 68.88 448 VAL A N 1
ATOM 3505 C CA . VAL A 1 448 ? -47.875 -5.598 59.714 1.00 68.88 448 VAL A CA 1
ATOM 3506 C C . VAL A 1 448 ? -49.022 -5.822 58.729 1.00 68.88 448 VAL A C 1
ATOM 3508 O O . VAL A 1 448 ? -50.074 -6.330 59.109 1.00 68.88 448 VAL A O 1
ATOM 3511 N N . ASP A 1 449 ? -48.773 -5.562 57.446 1.00 70.38 449 ASP A N 1
ATOM 3512 C CA . ASP A 1 449 ? -49.731 -5.789 56.363 1.00 70.38 449 ASP A CA 1
ATOM 3513 C C . ASP A 1 449 ? -50.142 -7.258 56.257 1.00 70.38 449 ASP A C 1
ATOM 3515 O O . ASP A 1 449 ? -51.315 -7.557 56.064 1.00 70.38 449 ASP A O 1
ATOM 3519 N N . GLY A 1 450 ? -49.203 -8.191 56.435 1.00 70.75 450 GLY A N 1
ATOM 3520 C CA . GLY A 1 450 ? -49.492 -9.622 56.425 1.00 70.75 450 GLY A CA 1
ATOM 3521 C C . GLY A 1 450 ? -50.478 -10.034 57.515 1.00 70.75 450 GLY A C 1
ATOM 3522 O O . GLY A 1 450 ? -51.416 -10.774 57.232 1.00 70.75 450 GLY A O 1
ATOM 3523 N N . ALA A 1 451 ? -50.323 -9.513 58.734 1.00 72.44 451 ALA A N 1
ATOM 3524 C CA . ALA A 1 451 ? -51.259 -9.777 59.826 1.00 72.44 451 ALA A CA 1
ATOM 3525 C C . ALA A 1 451 ? -52.652 -9.177 59.557 1.00 72.44 451 ALA A C 1
ATOM 3527 O O . ALA A 1 451 ? -53.665 -9.826 59.818 1.00 72.44 451 ALA A O 1
ATOM 3528 N N . ILE A 1 452 ? -52.708 -7.966 58.991 1.00 74.81 452 ILE A N 1
ATOM 3529 C CA . ILE A 1 452 ? -53.966 -7.307 58.610 1.00 74.81 452 ILE A CA 1
ATOM 3530 C C . ILE A 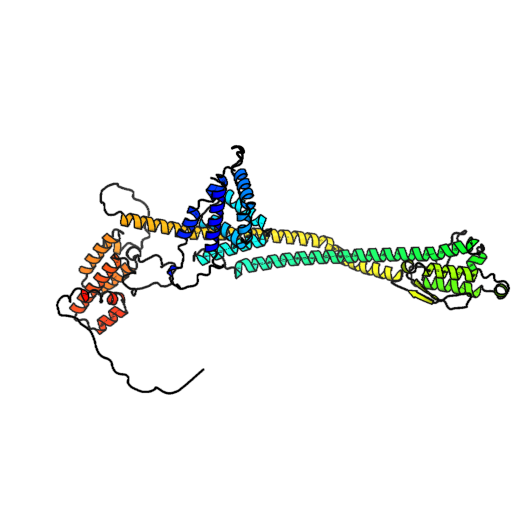1 452 ? -54.697 -8.111 57.527 1.00 74.81 452 ILE A C 1
ATOM 3532 O O . ILE A 1 452 ? -55.897 -8.358 57.639 1.00 74.81 452 ILE A O 1
ATOM 3536 N N . ILE A 1 453 ? -53.965 -8.561 56.505 1.00 77.25 453 ILE A N 1
ATOM 3537 C CA . ILE A 1 453 ? -54.498 -9.365 55.402 1.00 77.25 453 ILE A CA 1
ATOM 3538 C C . ILE A 1 453 ? -55.045 -10.698 55.918 1.00 77.25 453 ILE A C 1
ATOM 3540 O O . ILE A 1 453 ? -56.175 -11.045 55.587 1.00 77.25 453 ILE A O 1
ATOM 3544 N N . VAL A 1 454 ? -54.288 -11.425 56.749 1.00 77.81 454 VAL A N 1
ATOM 3545 C CA . VAL A 1 454 ? -54.733 -12.711 57.318 1.00 77.81 454 VAL A CA 1
ATOM 3546 C C . VAL A 1 454 ? -56.027 -12.538 58.115 1.00 77.81 454 VAL A C 1
ATOM 3548 O O . VAL A 1 454 ? -56.984 -13.273 57.889 1.00 77.81 454 VAL A O 1
ATOM 3551 N N . LYS A 1 455 ? -56.107 -11.510 58.966 1.00 76.75 455 LYS A N 1
ATOM 3552 C CA . LYS A 1 455 ? -57.324 -11.208 59.732 1.00 76.75 455 LYS A CA 1
ATOM 3553 C C . LYS A 1 455 ? -58.513 -10.841 58.836 1.00 76.75 455 LYS A C 1
ATOM 3555 O O . LYS A 1 455 ? -59.653 -11.164 59.152 1.00 76.75 455 LYS A O 1
ATOM 3560 N N . HIS A 1 456 ? -58.268 -10.160 57.719 1.00 77.44 456 HIS A N 1
ATOM 3561 C CA . HIS A 1 456 ? -59.323 -9.824 56.767 1.00 77.44 456 HIS A CA 1
ATOM 3562 C C . HIS A 1 456 ? -59.832 -11.060 56.007 1.00 77.44 456 HIS A C 1
ATOM 3564 O O . HIS A 1 456 ? -61.038 -11.197 55.823 1.00 77.44 456 HIS A O 1
ATOM 3570 N N . ILE A 1 457 ? -58.943 -11.991 55.638 1.00 78.50 457 ILE A N 1
ATOM 3571 C CA . ILE A 1 457 ? -59.299 -13.271 54.999 1.00 78.50 457 ILE A CA 1
ATOM 3572 C C . ILE A 1 457 ? -60.280 -14.068 55.868 1.00 78.50 457 ILE A C 1
ATOM 3574 O O . ILE A 1 457 ? -61.260 -14.601 55.350 1.00 78.50 457 ILE A O 1
ATOM 3578 N N . GLU A 1 458 ? -60.059 -14.117 57.185 1.00 74.12 458 GLU A N 1
ATOM 3579 C CA . GLU A 1 458 ? -60.950 -14.810 58.130 1.00 74.12 458 GLU A CA 1
ATOM 3580 C C . GLU A 1 458 ? -62.392 -14.268 58.095 1.00 74.12 458 GLU A C 1
ATOM 3582 O O . GLU A 1 458 ? -63.345 -15.028 58.276 1.00 74.12 458 GLU A O 1
ATOM 3587 N N . GLY A 1 459 ? -62.565 -12.972 57.813 1.00 70.88 459 GLY A N 1
ATOM 3588 C CA . GLY A 1 459 ? -63.865 -12.299 57.765 1.00 70.88 459 GLY A CA 1
ATOM 3589 C C . GLY A 1 459 ? -64.654 -12.480 56.463 1.00 70.88 459 GLY A C 1
ATOM 3590 O O . GLY A 1 459 ? -65.837 -12.147 56.432 1.00 70.88 459 GLY A O 1
ATOM 3591 N N . ILE A 1 460 ? -64.047 -13.012 55.395 1.00 75.00 460 ILE A N 1
ATOM 3592 C CA . ILE A 1 460 ? -64.711 -13.175 54.093 1.00 75.00 460 ILE A CA 1
ATOM 3593 C C . ILE A 1 460 ? -65.364 -14.562 54.019 1.00 75.00 460 ILE A C 1
ATOM 3595 O O . ILE A 1 460 ? -64.706 -15.587 54.211 1.00 75.00 460 ILE A O 1
ATOM 3599 N N . ALA A 1 461 ? -66.675 -14.603 53.767 1.00 73.12 461 ALA A N 1
ATOM 3600 C CA . ALA A 1 461 ? -67.457 -15.842 53.662 1.00 73.12 461 ALA A CA 1
ATOM 3601 C C . ALA A 1 461 ? -67.593 -16.366 52.220 1.00 73.12 461 ALA A C 1
ATOM 3603 O O . ALA A 1 461 ? -67.908 -17.534 52.022 1.00 73.12 461 ALA A O 1
ATOM 3604 N N . ASP A 1 462 ? -67.344 -15.518 51.221 1.00 75.88 462 ASP A N 1
ATOM 3605 C CA . ASP A 1 462 ? -67.488 -15.856 49.805 1.00 75.88 462 ASP A CA 1
ATOM 3606 C C . ASP A 1 462 ? -66.133 -16.179 49.151 1.00 75.88 462 ASP A C 1
ATOM 3608 O O . ASP A 1 462 ? -65.160 -15.426 49.260 1.00 75.88 462 ASP A O 1
ATOM 3612 N N . ASN A 1 463 ? -66.080 -17.305 48.438 1.00 77.12 463 ASN A N 1
ATOM 3613 C CA . ASN A 1 463 ? -64.888 -17.756 47.730 1.00 77.12 463 ASN A CA 1
ATOM 3614 C C . ASN A 1 463 ? -64.542 -16.875 46.528 1.00 77.12 463 ASN A C 1
ATOM 3616 O O . ASN A 1 463 ? -63.356 -16.694 46.257 1.00 77.12 463 ASN A O 1
ATOM 3620 N N . GLU A 1 464 ? -65.518 -16.274 45.843 1.00 75.69 464 GLU A N 1
ATOM 3621 C CA . GLU A 1 464 ? -65.217 -15.361 44.732 1.00 75.69 464 GLU A CA 1
ATOM 3622 C C . GLU A 1 464 ? -64.516 -14.093 45.231 1.00 75.69 464 GLU A C 1
ATOM 3624 O O . GLU A 1 464 ? -63.518 -13.651 44.652 1.00 75.69 464 GLU A O 1
ATOM 3629 N N . GLN A 1 465 ? -64.969 -13.547 46.362 1.00 73.75 465 GLN A N 1
ATOM 3630 C CA . GLN A 1 465 ? -64.324 -12.405 47.014 1.00 73.75 465 GLN A CA 1
ATOM 3631 C C . GLN A 1 465 ? -62.912 -12.736 47.512 1.00 73.75 465 GLN A C 1
ATOM 3633 O O . GLN A 1 465 ? -61.997 -11.929 47.327 1.00 73.75 465 GLN A O 1
ATOM 3638 N N . LEU A 1 466 ? -62.704 -13.927 48.086 1.00 74.25 466 LEU A N 1
ATOM 3639 C CA . LEU A 1 466 ? -61.376 -14.393 48.500 1.00 74.25 466 LEU A CA 1
ATOM 3640 C C . LEU A 1 466 ? -60.414 -14.501 47.313 1.00 74.25 466 LEU A C 1
ATOM 3642 O O . LEU A 1 466 ? -59.292 -14.004 47.383 1.00 74.25 466 LEU A O 1
ATOM 3646 N N . LEU A 1 467 ? -60.850 -15.107 46.209 1.00 77.56 467 LEU A N 1
ATOM 3647 C CA . LEU A 1 467 ? -60.017 -15.276 45.018 1.00 77.56 467 LEU A CA 1
ATOM 3648 C C . LEU A 1 467 ? -59.744 -13.934 44.319 1.00 77.56 467 LEU A C 1
ATOM 3650 O O . LEU A 1 467 ? -58.612 -13.674 43.915 1.00 77.56 467 LEU A O 1
ATOM 3654 N N . SER A 1 468 ? -60.724 -13.025 44.278 1.00 74.50 468 SER A N 1
ATOM 3655 C CA . SER A 1 468 ? -60.527 -11.652 43.788 1.00 74.50 468 SER A CA 1
ATOM 3656 C C . SER A 1 468 ? -59.507 -10.879 44.630 1.00 74.50 468 SER A C 1
ATOM 3658 O O . SER A 1 468 ? -58.658 -10.161 44.092 1.00 74.50 468 SER A O 1
ATOM 3660 N N . LEU A 1 469 ? -59.561 -11.025 45.958 1.00 76.06 469 LEU A N 1
ATOM 3661 C CA . LEU A 1 469 ? -58.587 -10.420 46.862 1.00 76.06 469 LEU A CA 1
ATOM 3662 C C . LEU A 1 469 ? -57.194 -11.027 46.661 1.00 76.06 469 LEU A C 1
ATOM 3664 O O . LEU A 1 469 ? -56.214 -10.285 46.598 1.00 76.06 469 LEU A O 1
ATOM 3668 N N . TYR A 1 470 ? -57.100 -12.348 46.504 1.00 74.62 470 TYR A N 1
ATOM 3669 C CA . TYR A 1 470 ? -55.850 -13.031 46.179 1.00 74.62 470 TYR A CA 1
ATOM 3670 C C . TYR A 1 470 ? -55.229 -12.483 44.886 1.00 74.62 470 TYR A C 1
ATOM 3672 O O . TYR A 1 470 ? -54.057 -12.098 44.870 1.00 74.62 470 TYR A O 1
ATOM 3680 N N . ASP A 1 471 ? -56.031 -12.356 43.826 1.00 69.56 471 ASP A N 1
ATOM 3681 C CA . ASP A 1 471 ? -55.592 -11.847 42.525 1.00 69.56 471 ASP A CA 1
ATOM 3682 C C . ASP A 1 471 ? -55.118 -10.392 42.577 1.00 69.56 471 ASP A C 1
ATOM 3684 O O . ASP A 1 471 ? -54.195 -10.007 41.863 1.00 69.56 471 ASP A O 1
ATOM 3688 N N . LYS A 1 472 ? -55.685 -9.599 43.481 1.00 69.69 472 LYS A N 1
ATOM 3689 C CA . LYS A 1 472 ? -55.255 -8.226 43.754 1.00 69.69 472 LYS A CA 1
ATOM 3690 C C . LYS A 1 472 ? -53.975 -8.152 44.590 1.00 69.69 472 LYS A C 1
ATOM 3692 O O . LYS A 1 472 ? -53.138 -7.274 44.371 1.00 69.69 472 LYS A O 1
ATOM 3697 N N . LEU A 1 473 ? -53.813 -9.040 45.570 1.00 70.69 473 LEU A N 1
ATOM 3698 C CA . LEU A 1 473 ? -52.647 -9.069 46.455 1.00 70.69 473 LEU A CA 1
ATOM 3699 C C . LEU A 1 473 ? -51.411 -9.656 45.760 1.00 70.69 473 LEU A C 1
ATOM 3701 O O . LEU A 1 473 ? -50.309 -9.160 45.988 1.00 70.69 473 LEU A O 1
ATOM 3705 N N . LYS A 1 474 ? -51.575 -10.634 44.856 1.00 63.53 474 LYS A N 1
ATOM 3706 C CA . LYS A 1 474 ? -50.466 -11.220 44.071 1.00 63.53 474 LYS A CA 1
ATOM 3707 C C . LYS A 1 474 ? -49.843 -10.241 43.065 1.00 63.53 474 LYS A C 1
ATOM 3709 O O . LYS A 1 474 ? -48.786 -10.521 42.506 1.00 63.53 474 LYS A O 1
ATOM 3714 N N . GLU A 1 475 ? -50.483 -9.101 42.812 1.00 62.00 475 GLU A N 1
ATOM 3715 C CA . GLU A 1 475 ? -49.916 -8.002 42.019 1.00 62.00 475 GLU A CA 1
ATOM 3716 C C . GLU A 1 475 ? -49.091 -7.027 42.877 1.00 62.00 475 GLU A C 1
ATOM 3718 O O . GLU A 1 475 ? -48.345 -6.200 42.350 1.00 62.00 475 GLU A O 1
ATOM 3723 N N . LYS A 1 476 ? -49.176 -7.111 44.213 1.00 62.88 476 LYS A N 1
ATOM 3724 C CA . LYS A 1 476 ? -48.413 -6.258 45.129 1.00 62.88 476 LYS A CA 1
ATOM 3725 C C . LYS A 1 476 ? -47.014 -6.827 45.339 1.00 62.88 476 LYS A C 1
ATOM 3727 O O . LYS A 1 476 ? -46.761 -7.596 46.263 1.00 62.88 476 LYS A O 1
ATOM 3732 N N . GLU A 1 477 ? -46.075 -6.378 44.509 1.00 53.25 477 GLU A N 1
ATOM 3733 C CA . GLU A 1 477 ? -44.675 -6.836 44.511 1.00 53.25 477 GLU A CA 1
ATOM 3734 C C . GLU A 1 477 ? -44.012 -6.830 45.902 1.00 53.25 477 GLU A C 1
ATOM 3736 O O . GLU A 1 477 ? -43.220 -7.719 46.229 1.00 53.25 477 GLU A O 1
ATOM 3741 N N . TYR A 1 478 ? -44.369 -5.870 46.762 1.00 57.78 478 TYR A N 1
ATOM 3742 C CA . TYR A 1 478 ? -43.799 -5.744 48.104 1.00 57.78 478 TYR A CA 1
ATOM 3743 C C . TYR A 1 478 ? -44.214 -6.869 49.071 1.00 57.78 478 TYR A C 1
ATOM 3745 O O . TYR A 1 478 ? -43.475 -7.137 50.021 1.00 57.78 478 TYR A O 1
ATOM 3753 N N . LEU A 1 479 ? -45.317 -7.586 48.828 1.00 56.34 479 LEU A N 1
ATOM 3754 C CA . LEU A 1 479 ? -45.741 -8.748 49.627 1.00 56.34 479 LEU A CA 1
ATOM 3755 C C . LEU A 1 479 ? -45.008 -10.041 49.216 1.00 56.34 479 LEU A C 1
ATOM 3757 O O . LEU A 1 479 ? -44.917 -10.984 49.998 1.00 56.34 479 LEU A O 1
ATOM 3761 N N . ILE A 1 480 ? -44.394 -10.063 48.030 1.00 55.75 480 ILE A N 1
ATOM 3762 C CA . ILE A 1 480 ? -44.049 -11.307 47.325 1.00 55.75 480 ILE A CA 1
ATOM 3763 C C . ILE A 1 480 ? -42.585 -11.761 47.489 1.00 55.75 480 ILE A C 1
ATOM 3765 O O . ILE A 1 480 ? -42.288 -12.860 47.045 1.00 55.75 480 ILE A O 1
ATOM 3769 N N . LYS A 1 481 ? -41.641 -11.020 48.120 1.00 43.41 481 LYS A N 1
ATOM 3770 C CA . LYS A 1 481 ? -40.179 -11.364 48.014 1.00 43.41 481 LYS A CA 1
ATOM 3771 C C . LYS A 1 481 ? -39.896 -12.861 48.250 1.00 43.41 481 LYS A C 1
ATOM 3773 O O . LYS A 1 481 ? -39.816 -13.304 49.392 1.00 43.41 481 LYS A O 1
ATOM 3778 N N . GLY A 1 482 ? -39.554 -13.546 47.170 1.00 35.12 482 GLY A N 1
ATOM 3779 C CA . GLY A 1 482 ? -38.671 -14.701 47.139 1.00 35.12 482 GLY A CA 1
ATOM 3780 C C . GLY A 1 482 ? -37.514 -14.369 46.197 1.00 35.12 482 GLY A C 1
ATOM 3781 O O . GLY A 1 482 ? -37.752 -13.906 45.086 1.00 35.12 482 GLY A O 1
ATOM 3782 N N . ASN A 1 483 ? -36.290 -14.512 46.707 1.00 32.75 483 ASN A N 1
ATOM 3783 C CA . ASN A 1 483 ? -34.954 -14.408 46.100 1.00 32.75 483 ASN A CA 1
ATOM 3784 C C . ASN A 1 483 ? -34.747 -13.801 44.691 1.00 32.75 483 ASN A C 1
ATOM 3786 O O . ASN A 1 483 ? -35.296 -14.266 43.698 1.00 32.75 483 ASN A O 1
ATOM 3790 N N . LEU A 1 484 ? -33.807 -12.840 44.649 1.00 34.38 484 LEU A N 1
ATOM 3791 C CA . LEU A 1 484 ? -32.669 -12.557 43.733 1.00 34.38 484 LEU A CA 1
ATOM 3792 C C . LEU A 1 484 ? -32.569 -13.117 42.288 1.00 34.38 484 LEU A C 1
ATOM 3794 O O . LEU A 1 484 ? -31.746 -12.615 41.531 1.00 34.38 484 LEU A O 1
ATOM 3798 N N . LEU A 1 485 ? -33.370 -14.086 41.848 1.00 34.19 485 LEU A N 1
ATOM 3799 C CA . LEU A 1 485 ? -33.245 -14.750 40.542 1.00 34.19 485 LEU A CA 1
ATOM 3800 C C . LEU A 1 485 ? -34.220 -14.247 39.464 1.00 34.19 485 LEU A C 1
ATOM 3802 O O . LEU A 1 485 ? -34.099 -14.647 38.310 1.00 34.19 485 LEU A O 1
ATOM 3806 N N . ARG A 1 486 ? -35.163 -13.348 39.779 1.00 36.03 486 ARG A N 1
ATOM 3807 C CA . ARG A 1 486 ? -36.215 -12.940 38.819 1.00 36.03 486 ARG A CA 1
ATOM 3808 C C . ARG A 1 486 ? -35.771 -12.021 37.671 1.00 36.03 486 ARG A C 1
ATOM 3810 O O . ARG A 1 486 ? -36.558 -11.817 36.755 1.00 36.03 486 ARG A O 1
ATOM 3817 N N . ILE A 1 487 ? -34.542 -11.496 37.668 1.00 38.16 487 ILE A N 1
ATOM 3818 C CA . ILE A 1 487 ? -33.993 -10.813 36.474 1.00 38.16 487 ILE A CA 1
ATOM 3819 C C . ILE A 1 487 ? -33.392 -11.837 35.492 1.00 38.16 487 ILE A C 1
ATOM 3821 O O . ILE A 1 487 ? -33.431 -11.620 34.285 1.00 38.16 487 ILE A O 1
ATOM 3825 N N . PHE A 1 488 ? -32.939 -12.990 35.999 1.00 33.22 488 PHE A N 1
ATOM 3826 C CA . PHE A 1 488 ? -32.231 -14.029 35.244 1.00 33.22 488 PHE A CA 1
ATOM 3827 C C . PHE A 1 488 ? -33.093 -15.241 34.857 1.00 33.22 488 PHE A C 1
ATOM 3829 O O . PHE A 1 488 ? -32.590 -16.154 34.197 1.00 33.22 488 PHE A O 1
ATOM 3836 N N . SER A 1 489 ? -34.371 -15.283 35.247 1.00 32.50 489 SER A N 1
ATOM 3837 C CA . SER A 1 489 ? -35.306 -16.331 34.840 1.00 32.50 489 SER A CA 1
ATOM 3838 C C . SER A 1 489 ? -36.426 -15.745 33.978 1.00 32.50 489 SER A C 1
ATOM 3840 O O . SER A 1 489 ? -37.211 -14.909 34.411 1.00 32.50 489 SER A O 1
ATOM 3842 N N . HIS A 1 490 ? -36.568 -16.234 32.744 1.00 33.25 490 HIS A N 1
ATOM 3843 C CA . HIS A 1 490 ? -37.767 -16.020 31.913 1.00 33.25 490 HIS A CA 1
ATOM 3844 C C . HIS A 1 490 ? -39.010 -16.755 32.461 1.00 33.25 490 HIS A C 1
ATOM 3846 O O . HIS A 1 490 ? -39.983 -16.979 31.749 1.00 33.25 490 HIS A O 1
ATOM 3852 N N . PHE A 1 491 ? -39.005 -17.112 33.746 1.00 32.53 491 PHE A N 1
ATOM 3853 C CA . PHE A 1 491 ? -40.119 -17.741 34.424 1.00 32.53 491 PHE A CA 1
ATOM 3854 C C . PHE A 1 491 ? -40.763 -16.714 35.356 1.00 32.53 491 PHE A C 1
ATOM 3856 O O . PHE A 1 491 ? -40.291 -16.467 36.468 1.00 32.53 491 PHE A O 1
ATOM 3863 N N . ARG A 1 492 ? -41.906 -16.155 34.936 1.00 33.41 492 ARG A N 1
ATOM 3864 C CA . ARG A 1 492 ? -42.944 -15.751 35.892 1.00 33.41 492 ARG A CA 1
ATOM 3865 C C . ARG A 1 492 ? -43.407 -17.035 36.583 1.00 33.41 492 ARG A C 1
ATOM 3867 O O . ARG A 1 492 ? -44.374 -17.644 36.148 1.00 33.41 492 ARG A O 1
ATOM 3874 N N . THR A 1 493 ? -42.689 -17.509 37.599 1.00 33.56 493 THR A N 1
ATOM 3875 C CA . THR A 1 493 ? -43.169 -18.640 38.394 1.00 33.56 493 THR A CA 1
ATOM 3876 C C . THR A 1 493 ? -44.387 -18.184 39.180 1.00 33.56 493 THR A C 1
ATOM 3878 O O . THR A 1 493 ? -44.285 -17.501 40.200 1.00 33.56 493 THR A O 1
ATOM 3881 N N . THR A 1 494 ? -45.548 -18.534 38.645 1.00 36.72 494 THR A N 1
ATOM 3882 C CA . THR A 1 494 ? -46.776 -18.778 39.380 1.00 36.72 494 THR A CA 1
ATOM 3883 C C . THR A 1 494 ? -46.631 -20.111 40.139 1.00 36.72 494 THR A C 1
ATOM 3885 O O . THR A 1 494 ? -46.336 -21.154 39.563 1.00 36.72 494 THR A O 1
ATOM 3888 N N . MET A 1 495 ? -46.790 -20.059 41.462 1.00 47.16 495 MET A N 1
ATOM 3889 C CA . MET A 1 495 ? -47.513 -21.046 42.288 1.00 47.16 495 MET A CA 1
ATOM 3890 C C . MET A 1 495 ? -47.201 -22.559 42.205 1.00 47.16 495 MET A C 1
ATOM 3892 O O . MET A 1 495 ? -48.123 -23.367 42.279 1.00 47.16 495 MET A O 1
ATOM 3896 N N . SER A 1 496 ? -45.944 -23.000 42.108 1.00 38.69 496 SER A N 1
ATOM 3897 C CA . SER A 1 496 ? -45.643 -24.453 42.192 1.00 38.69 496 SER A CA 1
ATOM 3898 C C . SER A 1 496 ? -44.216 -24.810 42.637 1.00 38.69 496 SER A C 1
ATOM 3900 O O . SER A 1 496 ? -43.660 -25.821 42.222 1.00 38.69 496 SER A O 1
ATOM 3902 N N . GLY A 1 497 ? -43.588 -23.983 43.477 1.00 36.12 497 GLY A N 1
ATOM 3903 C CA . GLY A 1 497 ? -42.284 -24.301 44.072 1.00 36.12 497 GLY A CA 1
ATOM 3904 C C . GLY A 1 497 ? -42.413 -24.717 45.535 1.00 36.12 497 GLY A C 1
ATOM 3905 O O . GLY A 1 497 ? -43.230 -24.145 46.250 1.00 36.12 497 GLY A O 1
ATOM 3906 N N . GLU A 1 498 ? -41.586 -25.669 45.978 1.00 39.16 498 GLU A N 1
ATOM 3907 C CA . GLU A 1 498 ? -41.417 -26.031 47.394 1.00 39.16 498 GLU A CA 1
ATOM 3908 C C . GLU A 1 498 ? -41.234 -24.785 48.281 1.00 39.16 498 GLU A C 1
ATOM 3910 O O . GLU A 1 498 ? -40.676 -23.776 47.835 1.00 39.16 498 GLU A O 1
ATOM 3915 N N . ALA A 1 499 ? -41.673 -24.887 49.544 1.00 37.22 499 ALA A N 1
ATOM 3916 C CA . ALA A 1 499 ? -41.791 -23.825 50.559 1.00 37.22 499 ALA A CA 1
ATOM 3917 C C . ALA A 1 499 ? -40.566 -22.892 50.733 1.00 37.22 499 ALA A C 1
ATOM 3919 O O . ALA A 1 499 ? -40.668 -21.825 51.329 1.00 37.22 499 ALA A O 1
ATOM 3920 N N . VAL A 1 500 ? -39.418 -23.246 50.155 1.00 37.19 500 VAL A N 1
ATOM 3921 C CA . VAL A 1 500 ? -38.145 -22.512 50.161 1.00 37.19 500 VAL A CA 1
ATOM 3922 C C . VAL A 1 500 ? -38.154 -21.251 49.260 1.00 37.19 500 VAL A C 1
ATOM 3924 O O . VAL A 1 500 ? -37.188 -20.490 49.263 1.00 37.19 500 VAL A O 1
ATOM 3927 N N . LYS A 1 501 ? -39.211 -20.991 48.464 1.00 41.97 501 LYS A N 1
ATOM 3928 C CA . LYS A 1 501 ? -39.212 -19.945 47.405 1.00 41.97 501 LYS A CA 1
ATOM 3929 C C . LYS A 1 501 ? -40.193 -18.767 47.572 1.00 41.97 501 LYS A C 1
ATOM 3931 O O . LYS A 1 501 ? -40.199 -17.891 46.705 1.00 41.97 501 LYS A O 1
ATOM 3936 N N . CYS A 1 502 ? -40.963 -18.684 48.659 1.00 46.59 502 CYS A N 1
ATOM 3937 C CA . CYS A 1 502 ? -41.873 -17.559 48.948 1.00 46.59 502 CYS A CA 1
ATOM 3938 C C . CYS A 1 502 ? -41.369 -16.726 50.136 1.00 46.59 502 CYS A C 1
ATOM 3940 O O . CYS A 1 502 ? -40.585 -17.216 50.947 1.00 46.59 502 CYS A O 1
ATOM 3942 N N . SER A 1 503 ? -41.829 -15.475 50.277 1.00 54.81 503 SER A N 1
ATOM 3943 C CA . SER A 1 503 ? -41.644 -14.785 51.560 1.00 54.81 503 SER A CA 1
ATOM 3944 C C . SER A 1 503 ? -42.443 -15.532 52.626 1.00 54.81 503 SER A C 1
ATOM 3946 O O . SER A 1 503 ? -43.568 -15.942 52.346 1.00 54.81 503 SER A O 1
ATOM 3948 N N . GLU A 1 504 ? -41.896 -15.700 53.830 1.00 60.53 504 GLU A N 1
ATOM 3949 C CA . GLU A 1 504 ? -42.603 -16.351 54.945 1.00 60.53 504 GLU A CA 1
ATOM 3950 C C . GLU A 1 504 ? -43.998 -15.735 55.157 1.00 60.53 504 GLU A C 1
ATOM 3952 O O . GLU A 1 504 ? -44.986 -16.441 55.315 1.00 60.53 504 GLU A O 1
ATOM 3957 N N . THR A 1 505 ? -44.111 -14.410 55.017 1.00 63.72 505 THR A N 1
ATOM 3958 C CA . THR A 1 505 ? -45.390 -13.693 55.083 1.00 63.72 505 THR A CA 1
ATOM 3959 C C . THR A 1 505 ? -46.357 -14.076 53.960 1.00 63.72 505 THR A C 1
ATOM 3961 O O . THR A 1 505 ? -47.542 -14.254 54.218 1.00 63.72 505 THR A O 1
ATOM 3964 N N . TRP A 1 506 ? -45.879 -14.217 52.720 1.00 74.56 506 TRP A N 1
ATOM 3965 C CA . TRP A 1 506 ? -46.726 -14.618 51.591 1.00 74.56 506 TRP A CA 1
ATOM 3966 C C . TRP A 1 506 ? -47.186 -16.068 51.722 1.00 74.56 506 TRP A C 1
ATOM 3968 O O . TRP A 1 506 ? -48.350 -16.360 51.478 1.00 74.56 506 TRP A O 1
ATOM 3978 N N . HIS A 1 507 ? -46.305 -16.950 52.194 1.00 69.50 507 HIS A N 1
ATOM 3979 C CA . HIS A 1 507 ? -46.656 -18.333 52.503 1.00 69.50 507 HIS A CA 1
ATOM 3980 C C . HIS A 1 507 ? -47.761 -18.408 53.573 1.00 69.50 507 HIS A C 1
ATOM 3982 O O . HIS A 1 507 ? -48.697 -19.193 53.441 1.00 69.50 507 HIS A O 1
ATOM 3988 N N . THR A 1 508 ? -47.702 -17.568 54.612 1.00 72.31 508 THR A N 1
ATOM 3989 C CA . THR A 1 508 ? -48.760 -17.478 55.635 1.00 72.31 508 THR A CA 1
ATOM 3990 C C . THR A 1 508 ? -50.077 -16.938 55.070 1.00 72.31 508 THR A C 1
ATOM 3992 O O . THR A 1 508 ? -51.143 -17.450 55.409 1.00 72.31 508 THR A O 1
ATOM 3995 N N . ILE A 1 509 ? -50.024 -15.947 54.175 1.00 74.44 509 ILE A N 1
ATOM 3996 C CA . ILE A 1 509 ? -51.209 -15.418 53.482 1.00 74.44 509 ILE A CA 1
ATOM 3997 C C . ILE A 1 509 ? -51.843 -16.498 52.587 1.00 74.44 509 ILE A C 1
ATOM 3999 O O . ILE A 1 509 ? -53.053 -16.705 52.644 1.00 74.44 509 ILE A O 1
ATOM 4003 N N . GLU A 1 510 ? -51.048 -17.232 51.801 1.00 75.69 510 GLU A N 1
ATOM 4004 C CA . GLU A 1 510 ? -51.527 -18.331 50.945 1.00 75.69 510 GLU A CA 1
ATOM 4005 C C . GLU A 1 510 ? -52.122 -19.489 51.753 1.00 75.69 510 GLU A C 1
ATOM 4007 O O . GLU A 1 510 ? -53.160 -20.042 51.374 1.00 75.69 510 GLU A O 1
ATOM 4012 N N . ALA A 1 511 ? -51.528 -19.817 52.903 1.00 73.38 511 ALA A N 1
ATOM 4013 C CA . ALA A 1 511 ? -52.088 -20.791 53.831 1.00 73.38 511 ALA A CA 1
ATOM 4014 C C . ALA A 1 511 ? -53.450 -20.331 54.384 1.00 73.38 511 ALA A C 1
ATOM 4016 O O . ALA A 1 511 ? -54.393 -21.124 54.418 1.00 73.38 511 ALA A O 1
ATOM 4017 N N . ALA A 1 512 ? -53.587 -19.052 54.755 1.00 76.56 512 ALA A N 1
ATOM 4018 C CA . ALA A 1 512 ? -54.852 -18.483 55.223 1.00 76.56 512 ALA A CA 1
ATOM 4019 C C . ALA A 1 512 ? -55.941 -18.530 54.136 1.00 76.56 512 ALA A C 1
ATOM 4021 O O . ALA A 1 512 ? -57.051 -18.994 54.403 1.00 76.56 512 ALA A O 1
ATOM 4022 N N . PHE A 1 513 ? -55.612 -18.147 52.895 1.00 80.44 513 PHE A N 1
ATOM 4023 C CA . PHE A 1 513 ? -56.520 -18.292 51.752 1.00 80.44 513 PHE A CA 1
ATOM 4024 C C . PHE A 1 513 ? -56.926 -19.749 51.528 1.00 80.44 513 PHE A C 1
ATOM 4026 O O . PHE A 1 513 ? -58.111 -20.039 51.386 1.00 80.44 513 PHE A O 1
ATOM 4033 N N . THR A 1 514 ? -55.964 -20.675 51.540 1.00 79.06 514 THR A N 1
ATOM 4034 C CA . THR A 1 514 ? -56.233 -22.101 51.307 1.00 79.06 514 THR A CA 1
ATOM 4035 C C . THR A 1 514 ? -57.183 -22.671 52.357 1.00 79.06 514 THR A C 1
ATOM 4037 O O . THR A 1 514 ? -58.144 -23.360 52.011 1.00 79.06 514 THR A O 1
ATOM 4040 N N . ASN A 1 515 ? -56.951 -22.354 53.633 1.00 79.38 515 ASN A N 1
ATOM 4041 C CA . ASN A 1 515 ? -57.797 -22.810 54.733 1.00 79.38 515 ASN A CA 1
ATOM 4042 C C . ASN A 1 515 ? -59.217 -22.245 54.624 1.00 79.38 515 ASN A C 1
ATOM 4044 O O . ASN A 1 515 ? -60.186 -22.989 54.782 1.00 79.38 515 ASN A O 1
ATOM 4048 N N . ARG A 1 516 ? -59.355 -20.951 54.311 1.00 78.69 516 ARG A N 1
ATOM 4049 C CA . ARG A 1 516 ? -60.668 -20.306 54.231 1.00 78.69 516 ARG A CA 1
ATOM 4050 C C . ARG A 1 516 ? -61.473 -20.764 53.016 1.00 78.69 516 ARG A C 1
ATOM 4052 O O . ARG A 1 516 ? -62.631 -21.134 53.177 1.00 78.69 516 ARG A O 1
ATOM 4059 N N . VAL A 1 517 ? -60.849 -20.828 51.836 1.00 80.62 517 VAL A N 1
ATOM 4060 C CA . VAL A 1 517 ? -61.500 -21.302 50.602 1.00 80.62 517 VAL A CA 1
ATOM 4061 C C . VAL A 1 517 ? -61.984 -22.742 50.759 1.00 80.62 517 VAL A C 1
ATOM 4063 O O . VAL A 1 517 ? -63.099 -23.065 50.350 1.00 80.62 517 VAL A O 1
ATOM 4066 N N . ARG A 1 518 ? -61.189 -23.600 51.413 1.00 79.25 518 ARG A N 1
ATOM 4067 C CA . ARG A 1 518 ? -61.587 -24.978 51.721 1.00 79.25 518 ARG A CA 1
ATOM 4068 C C . ARG A 1 518 ? -62.740 -25.039 52.715 1.00 79.25 518 ARG A C 1
ATOM 4070 O O . ARG A 1 518 ? -63.690 -25.772 52.468 1.00 79.25 518 ARG A O 1
ATOM 4077 N N . SER A 1 519 ? -62.671 -24.274 53.804 1.00 77.69 519 SER A N 1
ATOM 4078 C CA . SER A 1 519 ? -63.741 -24.224 54.806 1.00 77.69 519 SER A CA 1
ATOM 4079 C C . SER A 1 519 ? -65.073 -23.797 54.184 1.00 77.69 519 SER A C 1
ATOM 4081 O O . SER A 1 519 ? -66.089 -24.431 54.448 1.00 77.69 519 SER A O 1
ATOM 4083 N N . ASN A 1 520 ? -65.062 -22.797 53.303 1.00 77.75 520 ASN A N 1
ATOM 4084 C CA . ASN A 1 520 ? -66.254 -22.353 52.582 1.00 77.75 520 ASN A CA 1
ATOM 4085 C C . ASN A 1 520 ? -66.724 -23.389 51.544 1.00 77.75 520 ASN A C 1
ATOM 4087 O O . ASN A 1 520 ? -67.920 -23.619 51.413 1.00 77.75 520 ASN A O 1
ATOM 4091 N N . HIS A 1 521 ? -65.799 -24.049 50.831 1.00 77.50 521 HIS A N 1
ATOM 4092 C CA . HIS A 1 521 ? -66.133 -25.113 49.871 1.00 77.50 521 HIS A CA 1
ATOM 4093 C C . HIS A 1 521 ? -66.807 -26.306 50.560 1.00 77.50 521 HIS A C 1
ATOM 4095 O O . HIS A 1 521 ? -67.792 -26.828 50.054 1.00 77.50 521 HIS A O 1
ATOM 4101 N N . GLN A 1 522 ? -66.318 -26.699 51.740 1.00 76.62 522 GLN A N 1
ATOM 4102 C CA . GLN A 1 522 ? -66.914 -27.758 52.560 1.00 76.62 522 GLN A CA 1
ATOM 4103 C C . GLN A 1 522 ? -68.253 -27.337 53.177 1.00 76.62 522 GLN A C 1
ATOM 4105 O O . GLN A 1 522 ? -69.176 -28.138 53.213 1.00 76.62 522 GLN A O 1
ATOM 4110 N N . ALA A 1 523 ? -68.378 -26.087 53.632 1.00 74.56 523 ALA A N 1
ATOM 4111 C CA . ALA A 1 523 ? -69.619 -25.568 54.211 1.00 74.56 523 ALA A CA 1
ATOM 4112 C C . ALA A 1 523 ? -70.764 -25.422 53.189 1.00 74.56 523 ALA A C 1
ATOM 4114 O O . ALA A 1 523 ? -71.921 -25.333 53.588 1.00 74.56 523 ALA A O 1
ATOM 4115 N N . MET A 1 524 ? -70.445 -25.392 51.892 1.00 72.31 524 MET A N 1
ATOM 4116 C CA . MET A 1 524 ? -71.401 -25.270 50.785 1.00 72.31 524 MET A CA 1
ATOM 4117 C C . MET A 1 524 ? -71.638 -26.610 50.057 1.00 72.31 524 MET A C 1
ATOM 4119 O O . MET A 1 524 ? -72.074 -26.601 48.908 1.00 72.31 524 MET A O 1
ATOM 4123 N N . ASP A 1 525 ? -71.306 -27.748 50.687 1.00 73.44 525 ASP A N 1
ATOM 4124 C CA . ASP A 1 525 ? -71.383 -29.104 50.109 1.00 73.44 525 ASP A CA 1
ATOM 4125 C C . ASP A 1 525 ? -70.698 -29.229 48.730 1.00 73.44 525 ASP A C 1
ATOM 4127 O O . ASP A 1 525 ? -71.158 -29.921 47.817 1.00 73.44 525 ASP A O 1
ATOM 4131 N N . GLY A 1 526 ? -69.575 -28.529 48.550 1.00 69.88 526 GLY A N 1
ATOM 4132 C CA . GLY A 1 526 ? -68.851 -28.472 47.288 1.00 69.88 526 GLY A CA 1
ATOM 4133 C C . GLY A 1 526 ? -68.300 -29.835 46.860 1.00 69.88 526 GLY A C 1
ATOM 4134 O O . GLY A 1 526 ? -67.653 -30.543 47.630 1.00 69.88 526 GLY A O 1
ATOM 4135 N N . SER A 1 527 ? -68.496 -30.195 45.591 1.00 76.75 527 SER A N 1
ATOM 4136 C CA . SER A 1 527 ? -68.046 -31.485 45.058 1.00 76.75 527 SER A CA 1
ATOM 4137 C C . SER A 1 527 ? -66.517 -31.586 44.936 1.00 76.75 527 SER A C 1
ATOM 4139 O O . SER A 1 527 ? -65.815 -30.584 44.767 1.00 76.75 527 SER A O 1
ATOM 4141 N N . GLU A 1 528 ? -65.994 -32.817 44.944 1.00 71.56 528 GLU A N 1
ATOM 4142 C CA . GLU A 1 528 ? -64.584 -33.127 44.631 1.00 71.56 528 GLU A CA 1
ATOM 4143 C C . GLU A 1 528 ? -64.174 -32.627 43.234 1.00 71.56 528 GLU A C 1
ATOM 4145 O O . GLU A 1 528 ? -63.076 -32.103 43.037 1.00 71.56 528 GLU A O 1
ATOM 4150 N N . GLN A 1 529 ? -65.086 -32.701 42.258 1.00 71.00 529 GLN A N 1
ATOM 4151 C CA . GLN A 1 529 ? -64.870 -32.116 40.930 1.00 71.00 529 GLN A CA 1
ATOM 4152 C C . GLN A 1 529 ? -64.737 -30.587 40.999 1.00 71.00 529 GLN A C 1
ATOM 4154 O O . GLN A 1 529 ? -63.829 -30.031 40.381 1.00 71.00 529 GLN A O 1
ATOM 4159 N N . GLY A 1 530 ? -65.572 -29.911 41.797 1.00 72.75 530 GLY A N 1
ATOM 4160 C CA . GLY A 1 530 ? -65.480 -28.466 42.020 1.00 72.75 530 GLY A CA 1
ATOM 4161 C C . GLY A 1 530 ? -64.166 -28.056 42.690 1.00 72.75 530 GLY A C 1
ATOM 4162 O O . GLY A 1 530 ? -63.531 -27.091 42.265 1.00 72.75 530 GLY A O 1
ATOM 4163 N N . TRP A 1 531 ? -63.698 -28.835 43.671 1.00 76.50 531 TRP A N 1
ATOM 4164 C CA . TRP A 1 531 ? -62.393 -28.620 44.303 1.00 76.50 531 TRP A CA 1
ATOM 4165 C C . TRP A 1 531 ? -61.236 -28.823 43.315 1.00 76.50 531 TRP A C 1
ATOM 4167 O O . TRP A 1 531 ? -60.330 -27.993 43.224 1.00 76.50 531 TRP A O 1
ATOM 4177 N N . THR A 1 532 ? -61.291 -29.888 42.513 1.00 71.25 532 THR A N 1
ATOM 4178 C CA . THR A 1 532 ? -60.288 -30.181 41.476 1.00 71.25 532 THR A CA 1
ATOM 4179 C C . THR A 1 532 ? -60.200 -29.046 40.454 1.00 71.25 532 THR A C 1
ATOM 4181 O O . THR A 1 532 ? -59.106 -28.649 40.042 1.00 71.25 532 THR A O 1
ATOM 4184 N N . GLN A 1 533 ? -61.339 -28.463 40.080 1.00 72.50 533 GLN A N 1
ATOM 4185 C CA . GLN A 1 533 ? -61.390 -27.350 39.140 1.00 72.50 533 GLN A CA 1
ATOM 4186 C C . GLN A 1 533 ? -60.851 -26.048 39.756 1.00 72.50 533 GLN A C 1
ATOM 4188 O O . GLN A 1 533 ? -60.081 -25.338 39.107 1.00 72.50 533 GLN A O 1
ATOM 4193 N N . LEU A 1 534 ? -61.146 -25.781 41.033 1.00 73.75 534 LEU A N 1
ATOM 4194 C CA . LEU A 1 534 ? -60.554 -24.674 41.794 1.00 73.75 534 LEU A CA 1
ATOM 4195 C C . LEU A 1 534 ? -59.028 -24.789 41.896 1.00 73.75 534 LEU A C 1
ATOM 4197 O O . LEU A 1 534 ? -58.327 -23.813 41.643 1.00 73.75 534 LEU A O 1
ATOM 4201 N N . VAL A 1 535 ? -58.501 -25.979 42.195 1.00 72.81 535 VAL A N 1
ATOM 4202 C CA . VAL A 1 535 ? -57.052 -26.243 42.257 1.00 72.81 535 VAL A CA 1
ATOM 4203 C C . VAL A 1 535 ? -56.391 -26.104 40.885 1.00 72.81 535 VAL A C 1
ATOM 4205 O O . VAL A 1 535 ? -55.251 -25.652 40.795 1.00 72.81 535 VAL A O 1
ATOM 4208 N N . THR A 1 536 ? -57.100 -26.448 39.810 1.00 66.75 536 THR A N 1
ATOM 4209 C CA . THR A 1 536 ? -56.602 -26.268 38.439 1.00 66.75 536 THR A CA 1
ATOM 4210 C C . THR A 1 536 ? -56.441 -24.783 38.097 1.00 66.75 536 THR A C 1
ATOM 4212 O O . THR A 1 536 ? -55.422 -24.392 37.529 1.00 66.75 536 THR A O 1
ATOM 4215 N N . ASN A 1 537 ? -57.402 -23.945 38.496 1.00 66.88 537 ASN A N 1
ATOM 4216 C CA . ASN A 1 537 ? -57.354 -22.497 38.269 1.00 66.88 537 ASN A CA 1
ATOM 4217 C C . ASN A 1 537 ? -56.400 -21.780 39.242 1.00 66.88 537 ASN A C 1
ATOM 4219 O O . ASN A 1 537 ? -55.747 -20.805 38.870 1.00 66.88 537 ASN A O 1
ATOM 4223 N N . TYR A 1 538 ? -56.273 -22.296 40.468 1.00 69.31 538 TYR A N 1
ATOM 4224 C CA . TYR A 1 538 ? -55.436 -21.746 41.532 1.00 69.31 538 TYR A CA 1
ATOM 4225 C C . TYR A 1 538 ? -54.515 -22.812 42.167 1.00 69.31 538 TYR A C 1
ATOM 4227 O O . TYR A 1 538 ? -54.751 -23.258 43.293 1.00 69.31 538 TYR A O 1
ATOM 4235 N N . PRO A 1 539 ? -53.407 -23.185 41.491 1.00 66.19 539 PRO A N 1
ATOM 4236 C CA . PRO A 1 539 ? -52.464 -24.211 41.954 1.00 66.19 539 PRO A CA 1
ATOM 4237 C C . PRO A 1 539 ? -51.927 -24.097 43.395 1.00 66.19 539 PRO A C 1
ATOM 4239 O O . PRO A 1 539 ? -51.578 -25.123 43.981 1.00 66.19 539 PRO A O 1
ATOM 4242 N N . PHE A 1 540 ? -51.871 -22.900 44.004 1.00 68.88 540 PHE A N 1
ATOM 4243 C CA . PHE A 1 540 ? -51.376 -22.727 45.383 1.00 68.88 540 PHE A CA 1
ATOM 4244 C C . PHE A 1 540 ? -52.212 -23.493 46.420 1.00 68.88 540 PHE A C 1
ATOM 4246 O O . PHE A 1 540 ? -51.671 -23.962 47.422 1.00 68.88 540 PHE A O 1
ATOM 4253 N N . LEU A 1 541 ? -53.502 -23.707 46.136 1.00 70.00 541 LEU A N 1
ATOM 4254 C CA . LEU A 1 541 ? -54.428 -24.448 46.995 1.00 70.00 541 LEU A CA 1
ATOM 4255 C C . LEU A 1 541 ? -53.998 -25.912 47.219 1.00 70.00 541 LEU A C 1
ATOM 4257 O O . LEU A 1 541 ? -54.398 -26.528 48.211 1.00 70.00 541 LEU A O 1
ATOM 4261 N N . ARG A 1 542 ? -53.164 -26.466 46.321 1.00 68.25 542 ARG A N 1
ATOM 4262 C CA . ARG A 1 542 ? -52.600 -27.822 46.422 1.00 68.25 542 ARG A CA 1
ATOM 4263 C C . ARG A 1 542 ? -51.410 -27.899 47.381 1.00 68.25 542 ARG A C 1
ATOM 4265 O O . ARG A 1 542 ? -51.284 -28.872 48.116 1.00 68.25 542 ARG A O 1
ATOM 4272 N N . ASN A 1 543 ? -50.541 -26.888 47.391 1.00 58.12 543 ASN A N 1
ATOM 4273 C CA . ASN A 1 543 ? -49.232 -26.961 48.057 1.00 58.12 543 ASN A CA 1
ATOM 4274 C C . ASN A 1 543 ? -49.331 -26.917 49.588 1.00 58.12 543 ASN A C 1
ATOM 4276 O O . ASN A 1 543 ? -48.510 -27.510 50.283 1.00 58.12 543 ASN A O 1
ATOM 4280 N N . HIS A 1 544 ? -50.371 -26.284 50.129 1.00 56.41 544 HIS A N 1
ATOM 4281 C CA . HIS A 1 544 ? -50.608 -26.236 51.573 1.00 56.41 544 HIS A CA 1
ATOM 4282 C C . HIS A 1 544 ? -51.369 -27.462 52.116 1.00 56.41 544 HIS A C 1
ATOM 4284 O O . HIS A 1 544 ? -51.752 -27.473 53.283 1.00 56.41 544 HIS A O 1
ATOM 4290 N N . MET A 1 545 ? -51.579 -28.516 51.310 1.00 52.19 545 MET A N 1
ATOM 4291 C CA . MET A 1 545 ? -52.212 -29.765 51.765 1.00 52.19 545 MET A CA 1
ATOM 4292 C C . MET A 1 545 ? -51.266 -30.682 52.556 1.00 52.19 545 MET A C 1
ATOM 4294 O O . MET A 1 545 ? -51.715 -31.371 53.468 1.00 52.19 545 MET A O 1
ATOM 4298 N N . GLN A 1 546 ? -49.961 -30.688 52.262 1.00 44.75 546 GLN A N 1
ATOM 4299 C CA . GLN A 1 546 ? -49.026 -31.639 52.888 1.00 44.75 546 GLN A CA 1
ATOM 4300 C C . GLN A 1 546 ? -48.680 -31.307 54.354 1.00 44.75 546 GLN A C 1
ATOM 4302 O O . GLN A 1 546 ? -48.271 -32.194 55.098 1.00 44.75 546 GLN A O 1
ATOM 4307 N N . ALA A 1 547 ? -48.847 -30.054 54.790 1.00 37.09 547 ALA A N 1
ATOM 4308 C CA . ALA A 1 547 ? -48.400 -29.602 56.112 1.00 37.09 547 ALA A CA 1
ATOM 4309 C C . ALA A 1 547 ? -49.396 -29.888 57.256 1.00 37.09 547 ALA A C 1
ATOM 4311 O O . ALA A 1 547 ? -49.004 -29.853 58.418 1.00 37.09 547 ALA A O 1
ATOM 4312 N N . GLN A 1 548 ? -50.666 -30.196 56.957 1.00 37.22 548 GLN A N 1
ATOM 4313 C CA . GLN A 1 548 ? -51.696 -30.438 57.984 1.00 37.22 548 GLN A CA 1
ATOM 4314 C C . GLN A 1 548 ? -51.908 -31.917 58.343 1.00 37.22 548 GLN A C 1
ATOM 4316 O O . GLN A 1 548 ? -52.496 -32.193 59.383 1.00 37.22 548 GLN A O 1
ATOM 4321 N N . ILE A 1 549 ? -51.382 -32.871 57.566 1.00 33.31 549 ILE A N 1
ATOM 4322 C CA . ILE A 1 549 ? -51.490 -34.305 57.908 1.00 33.31 549 ILE A CA 1
ATOM 4323 C C . ILE A 1 549 ? -50.490 -34.694 59.016 1.00 33.31 549 ILE A C 1
ATOM 4325 O O . ILE A 1 549 ? -50.748 -35.613 59.784 1.00 33.31 549 ILE A O 1
ATOM 4329 N N . VAL A 1 550 ? -49.388 -33.952 59.177 1.00 31.27 550 VAL A N 1
ATOM 4330 C CA . VAL A 1 550 ? -48.334 -34.275 60.161 1.00 31.27 550 VAL A CA 1
ATOM 4331 C C . VAL A 1 550 ? -48.649 -33.748 61.571 1.00 31.27 550 VAL A C 1
ATOM 4333 O O . VAL A 1 550 ? -48.164 -34.303 62.547 1.00 31.27 550 VAL A O 1
ATOM 4336 N N . ALA A 1 551 ? -49.499 -32.725 61.714 1.00 30.28 551 ALA A N 1
ATOM 4337 C CA . ALA A 1 551 ? -49.808 -32.124 63.019 1.00 30.28 551 ALA A CA 1
ATOM 4338 C C . ALA A 1 551 ? -51.036 -32.734 63.730 1.00 30.28 551 ALA A C 1
ATOM 4340 O O . ALA A 1 551 ? -51.327 -32.359 64.863 1.00 30.28 551 ALA A O 1
ATOM 4341 N N . ALA A 1 552 ? -51.756 -33.661 63.084 1.00 28.61 552 ALA A N 1
ATOM 4342 C CA . ALA A 1 552 ? -52.977 -34.271 63.622 1.00 28.61 552 ALA A CA 1
ATOM 4343 C C . ALA A 1 552 ? -52.892 -35.798 63.832 1.00 28.61 552 ALA A C 1
ATOM 4345 O O . ALA A 1 552 ? -53.896 -36.398 64.203 1.00 28.61 552 ALA A O 1
ATOM 4346 N N . SER A 1 553 ? -51.732 -36.439 63.611 1.00 25.94 553 SER A N 1
ATOM 4347 C CA . SER A 1 553 ? -51.582 -37.901 63.759 1.00 25.94 553 SER A CA 1
ATOM 4348 C C . SER A 1 553 ? -50.504 -38.359 64.750 1.00 25.94 553 SER A C 1
ATOM 4350 O O . SER A 1 553 ? -50.111 -39.530 64.721 1.00 25.94 553 SER A O 1
ATOM 4352 N N . ASP A 1 554 ? -50.039 -37.496 65.654 1.00 30.00 554 ASP A N 1
ATOM 4353 C CA . ASP A 1 554 ? -49.427 -38.030 66.870 1.00 30.00 554 ASP A CA 1
ATOM 4354 C C . ASP A 1 554 ? -50.531 -38.767 67.640 1.00 30.00 554 ASP A C 1
ATOM 4356 O O . ASP A 1 554 ? -51.551 -38.168 67.968 1.00 30.00 554 ASP A O 1
ATOM 4360 N N . VAL A 1 555 ? -50.303 -40.059 67.912 1.00 31.05 555 VAL A N 1
ATOM 4361 C CA . VAL A 1 555 ? -51.199 -41.058 68.538 1.00 31.05 555 VAL A CA 1
ATOM 4362 C C . VAL A 1 555 ? -51.838 -42.025 67.525 1.00 31.05 555 VAL A C 1
ATOM 4364 O O . VAL A 1 555 ? -53.022 -41.946 67.222 1.00 31.05 555 VAL A O 1
ATOM 4367 N N . LEU A 1 556 ? -51.041 -42.985 67.029 1.00 26.95 556 LEU A N 1
ATOM 4368 C CA . LEU A 1 556 ? -51.295 -44.439 67.130 1.00 26.95 556 LEU A CA 1
ATOM 4369 C C . LEU A 1 556 ? -50.177 -45.254 66.427 1.00 26.95 556 LEU A C 1
ATOM 4371 O O . LEU A 1 556 ? -50.100 -45.314 65.208 1.00 26.95 556 LEU A O 1
ATOM 4375 N N . LEU A 1 557 ? -49.379 -45.940 67.259 1.00 26.28 557 LEU A N 1
ATOM 4376 C CA . LEU A 1 557 ? -48.740 -47.258 67.054 1.00 26.28 557 LEU A CA 1
ATOM 4377 C C . LEU A 1 557 ? -47.537 -47.427 66.081 1.00 26.28 557 LEU A C 1
ATOM 4379 O O . LEU A 1 557 ? -47.655 -47.391 64.866 1.00 26.28 557 LEU A O 1
ATOM 4383 N N . PHE A 1 558 ? -46.387 -47.735 66.704 1.00 24.33 558 PHE A N 1
ATOM 4384 C CA . PHE A 1 558 ? -45.312 -48.684 66.337 1.00 24.33 558 PHE A CA 1
ATOM 4385 C C . PHE A 1 558 ? -44.931 -48.932 64.853 1.00 24.33 558 PHE A C 1
ATOM 4387 O O . PHE A 1 558 ? -45.655 -49.551 64.082 1.00 24.33 558 PHE A O 1
ATOM 4394 N N . ARG A 1 559 ? -43.662 -48.636 64.524 1.00 24.58 559 ARG A N 1
ATOM 4395 C CA . ARG A 1 559 ? -42.831 -49.379 63.536 1.00 24.58 559 ARG A CA 1
ATOM 4396 C C . ARG A 1 559 ? -42.508 -50.799 64.083 1.00 24.58 559 ARG A C 1
ATOM 4398 O O . ARG A 1 559 ? -42.547 -50.918 65.309 1.00 24.58 559 ARG A O 1
ATOM 4405 N N . PRO A 1 560 ? -42.069 -51.819 63.293 1.00 37.00 560 PRO A N 1
ATOM 4406 C CA . PRO A 1 560 ? -41.103 -51.678 62.186 1.00 37.00 560 PRO A CA 1
ATOM 4407 C C . PRO A 1 560 ? -41.230 -52.637 60.968 1.00 37.00 560 PRO A C 1
ATOM 4409 O O . PRO A 1 560 ? -41.820 -53.698 61.052 1.00 37.00 560 PRO A O 1
ATOM 4412 N N . ALA A 1 561 ? -40.543 -52.247 59.885 1.00 23.73 561 ALA A N 1
ATOM 4413 C CA . ALA A 1 561 ? -39.768 -53.065 58.934 1.00 23.73 561 ALA A CA 1
ATOM 4414 C C . ALA A 1 561 ? -40.367 -54.291 58.189 1.00 23.73 561 ALA A C 1
ATOM 4416 O O . ALA A 1 561 ? -40.982 -55.166 58.775 1.00 23.73 561 ALA A O 1
ATOM 4417 N N . LEU A 1 562 ? -39.896 -54.409 56.933 1.00 22.62 562 LEU A N 1
ATOM 4418 C CA . LEU A 1 562 ? -39.619 -55.636 56.158 1.00 22.62 562 LEU A CA 1
ATOM 4419 C C . LEU A 1 562 ? -40.774 -56.355 55.415 1.00 22.62 562 LEU A C 1
ATOM 4421 O O . LEU A 1 562 ? -41.824 -56.621 55.979 1.00 22.62 562 LEU A O 1
ATOM 4425 N N . GLU A 1 563 ? -40.446 -56.732 54.161 1.00 23.75 563 GLU A N 1
ATOM 4426 C CA . GLU A 1 563 ? -41.123 -57.682 53.242 1.00 23.75 563 GLU A CA 1
ATOM 4427 C C . GLU A 1 563 ? -42.393 -57.128 52.542 1.00 23.75 563 GLU A C 1
ATOM 4429 O O . GLU A 1 563 ? -43.194 -56.451 53.164 1.00 23.75 563 GLU A O 1
ATOM 4434 N N . GLN A 1 564 ? -42.672 -57.264 51.235 1.00 27.67 564 GLN A N 1
ATOM 4435 C CA . GLN A 1 564 ? -42.396 -58.249 50.167 1.00 27.67 564 GLN A CA 1
ATOM 4436 C C . GLN A 1 564 ? -42.463 -57.476 48.807 1.00 27.67 564 GLN A C 1
ATOM 4438 O O . GLN A 1 564 ? -43.262 -56.555 48.690 1.00 27.67 564 GLN A O 1
ATOM 4443 N N . SER A 1 565 ? -41.601 -57.611 47.784 1.00 25.25 565 SER A N 1
ATOM 4444 C CA . SER A 1 565 ? -41.363 -58.751 46.871 1.00 25.25 565 SER A CA 1
ATOM 4445 C C . SER A 1 565 ? -42.662 -59.413 46.397 1.00 25.25 565 SER A C 1
ATOM 4447 O O . SER A 1 565 ? -43.183 -60.285 47.072 1.00 25.25 565 SER A O 1
ATOM 4449 N N . THR A 1 566 ? -43.302 -58.983 45.315 1.00 26.03 566 THR A N 1
ATOM 4450 C CA . THR A 1 566 ? -43.262 -59.555 43.945 1.00 26.03 566 THR A CA 1
ATOM 4451 C C . THR A 1 566 ? -44.541 -59.013 43.273 1.00 26.03 566 THR A C 1
ATOM 4453 O O . THR A 1 566 ? -45.525 -58.783 43.959 1.00 26.03 566 THR A O 1
ATOM 4456 N N . GLU A 1 567 ? -44.551 -58.588 42.016 1.00 27.84 567 GLU A N 1
ATOM 4457 C CA . GLU A 1 567 ? -44.786 -59.466 40.870 1.00 27.84 567 GLU A CA 1
ATOM 4458 C C . GLU A 1 567 ? -44.242 -58.813 39.593 1.00 27.84 567 GLU A C 1
ATOM 4460 O O . GLU A 1 567 ? -44.561 -57.677 39.242 1.00 27.84 567 GLU A O 1
ATOM 4465 N N . VAL A 1 568 ? -43.418 -59.584 38.890 1.00 29.92 568 VAL A N 1
ATOM 4466 C CA . VAL A 1 568 ? -43.210 -59.462 37.450 1.00 29.92 568 VAL A CA 1
ATOM 4467 C C . VAL A 1 568 ? -44.345 -60.239 36.781 1.00 29.92 568 VAL A C 1
ATOM 4469 O O . VAL A 1 568 ? -44.642 -61.349 37.219 1.00 29.92 568 VAL A O 1
ATOM 4472 N N . SER A 1 569 ? -44.916 -59.706 35.699 1.00 26.67 569 SER A N 1
ATOM 4473 C CA . SER A 1 569 ? -45.658 -60.501 34.712 1.00 26.67 569 SER A CA 1
ATOM 4474 C C . SER A 1 569 ? -44.900 -60.490 33.377 1.00 26.67 569 SER A C 1
ATOM 4476 O O . SER A 1 569 ? -44.269 -59.480 33.056 1.00 26.67 569 SER A O 1
ATOM 4478 N N . PRO A 1 570 ? -44.899 -61.609 32.633 1.00 29.19 570 PRO A N 1
ATOM 4479 C CA . PRO A 1 570 ? -43.775 -62.060 31.828 1.00 29.19 570 PRO A CA 1
ATOM 4480 C C . PRO A 1 570 ? -44.122 -62.114 30.334 1.00 29.19 570 PRO A C 1
ATOM 4482 O O . PRO A 1 570 ? -44.736 -63.065 29.883 1.00 29.19 570 PRO A O 1
ATOM 4485 N N . GLU A 1 571 ? -43.683 -61.104 29.592 1.00 29.31 571 GLU A N 1
ATOM 4486 C CA . GLU A 1 571 ? -43.671 -60.952 28.125 1.00 29.31 571 GLU A CA 1
ATOM 4487 C C . GLU A 1 571 ? -42.840 -59.657 27.945 1.00 29.31 571 GLU A C 1
ATOM 4489 O O . GLU A 1 571 ? -43.301 -58.588 28.309 1.00 29.31 571 GLU A O 1
ATOM 4494 N N . GLU A 1 572 ? -41.563 -59.582 27.578 1.00 31.72 572 GLU A N 1
ATOM 4495 C CA . GLU A 1 572 ? -40.719 -60.404 26.728 1.00 31.72 572 GLU A CA 1
ATOM 4496 C C . GLU A 1 572 ? -39.252 -60.184 27.167 1.00 31.72 572 GLU A C 1
ATOM 4498 O O . GLU A 1 572 ? -38.626 -59.153 26.915 1.00 31.72 572 GLU A O 1
ATOM 4503 N N . LEU A 1 573 ? -38.681 -61.175 27.851 1.00 27.62 573 LEU A N 1
ATOM 4504 C CA . LEU A 1 573 ? -37.266 -61.503 27.695 1.00 27.62 573 LEU A CA 1
ATOM 4505 C C . LEU A 1 573 ? -37.126 -62.225 26.346 1.00 27.62 573 LEU A C 1
ATOM 4507 O O . LEU A 1 573 ? -37.938 -63.101 26.063 1.00 27.62 573 LEU A O 1
ATOM 4511 N N . SER A 1 574 ? -36.050 -61.930 25.604 1.00 25.38 574 SER A N 1
ATOM 4512 C CA . SER A 1 574 ? -35.658 -62.476 24.284 1.00 25.38 574 SER A CA 1
ATOM 4513 C C . SER A 1 574 ? -36.201 -61.651 23.109 1.00 25.38 574 SER A C 1
ATOM 4515 O O . SER A 1 574 ? -37.374 -61.722 22.793 1.00 25.38 574 SER A O 1
ATOM 4517 N N . CYS A 1 575 ? -35.413 -60.827 22.417 1.00 25.39 575 CYS A N 1
ATOM 4518 C CA . CYS A 1 575 ? -34.189 -61.191 21.696 1.00 25.39 575 CYS A CA 1
ATOM 4519 C C . CYS A 1 575 ? -33.150 -60.048 21.752 1.00 25.39 575 CYS A C 1
ATOM 4521 O O . CYS A 1 575 ? -33.494 -58.892 21.544 1.00 25.39 575 CYS A O 1
ATOM 4523 N N . MET A 1 576 ? -31.914 -60.342 22.185 1.00 23.97 576 MET A N 1
ATOM 4524 C CA . MET A 1 576 ? -30.705 -60.477 21.336 1.00 23.97 576 MET A CA 1
ATOM 4525 C C . MET A 1 576 ? -30.279 -59.183 20.632 1.00 23.97 576 MET A C 1
ATOM 4527 O O . MET A 1 576 ? -31.083 -58.522 20.001 1.00 23.97 576 MET A O 1
ATOM 4531 N N . ALA A 1 577 ? -29.022 -58.808 20.501 1.00 24.91 577 ALA A N 1
ATOM 4532 C CA . ALA A 1 577 ? -27.719 -59.181 21.026 1.00 24.91 577 ALA A CA 1
ATOM 4533 C C . ALA A 1 577 ? -26.793 -58.166 20.325 1.00 24.91 577 ALA A C 1
ATOM 4535 O O . ALA A 1 577 ? -27.049 -57.833 19.173 1.00 24.91 577 ALA A O 1
ATOM 4536 N N . HIS A 1 578 ? -25.750 -57.697 21.006 1.00 31.50 578 HIS A N 1
ATOM 4537 C CA . HIS A 1 578 ? -24.547 -57.092 20.418 1.00 31.50 578 HIS A CA 1
ATOM 4538 C C . HIS A 1 578 ? -24.698 -56.134 19.216 1.00 31.50 578 HIS A C 1
ATOM 4540 O O . HIS A 1 578 ? -24.800 -56.583 18.077 1.00 31.50 578 HIS A O 1
ATOM 4546 N N . LEU A 1 579 ? -24.506 -54.832 19.467 1.00 32.97 579 LEU A N 1
ATOM 4547 C CA . LEU A 1 579 ? -23.541 -53.974 18.754 1.00 32.97 579 LEU A CA 1
ATOM 4548 C C . LEU A 1 579 ? -23.305 -52.669 19.520 1.00 32.97 579 LEU A C 1
ATOM 4550 O O . LEU A 1 579 ? -24.306 -52.019 19.894 1.00 32.97 579 LEU A O 1
#

Radius of gyration: 51.63 Å; chains: 1; bounding box: 125×82×128 Å

Secondary structure (DSSP, 8-state):
--HHHHHHHHHHHHHHHHHHS--S-----SS---GGGS--HHHHHHHHHHT--HHHHHSPPPTT---TTS-HHHHHHHHHHHHHHSHHHHHHHHT--HHHHHHHHHIIIIII----HHHHHHHHHHHHTTT--HHHHHHHHHHHHHHHHHHTT----PPPHHHHHHHHHHHHHHHHHHHHHHHHHHHHHHHHHHHHHHHHHHHHHHHHHHHHHHHHHHHHHHH-BTTTTBPP--HHHHTTTTTTTEE-GGGS-EE-TT--SSSTTS-HHHHHHHHHHHHHHT--HHHHHTS--HHHHHHHHHHHHHHHTHHHH-EEEEE--TTTTPPPEEEESS--HHHHHHHHHHHHHHHHHHTTHHHHHHHHHHHHHHHHHHHHHHHHHHHHHHHHHHHHHHHHHHHHHHHHHHHHHHHHH-S---------------TTSTTHHHHS---S-HHHHHHHHHHHHHH---HHHHHHHHHHHTT-GGG----TTTTT-S----S-S-GGGS-HHHHHHHHHHHHHHHHHHHHTT--HHHHHHHHHH-THHHHTTTTSSSSS---S-----------------------

Organism: Piscirickettsia salmonis (NCBI:txid1238)

pLDDT: mean 71.95, std 22.16, range [22.62, 97.56]

Foldseek 3Di:
DELVLLLVLVVVLLVLLVVLLPDDDDPPPDDDPDPVPLDDLVVSLVVNVVSVNLVVLLPYDYPPPDDPPDDSVVSSLVSLVVSCPPPVSVVVLVVDDLLSLLLSLLCCCQQVVDPDPSSVSNSVVSVVVVVDDLVVNLVSNLCSLVSSCVSNVQPFPRDDCVVQVVVLVVLLVVLVVLLVVLVVLLVVLVVLLVLLVVLVVLLVLLQVLLFCLLQVLLLCQQPPDVVLPHDHDDQVVSCLQQPPQWHCVVSRIGGHPVADCQDPPHHSLNSLQSSLVSLLVPDDPVCVVVVDRNSQSSNVSSLCSCQVPCVRNQKHWDDRRSVVPIHTDIDGNDDRSNRSNVSSVVSVVVSVVCVVSVVVSVVSNVVSVVSSVVSSVVSSVVSVVSSNSSSVSSVVVVVVVVVVVVVVVVVVPPPDDDDDDDDDDDDDDDPDPPDVCVVQVDPLPQVVSLVSLLVVLVVDLDLVVLVVVVVVVVVVPSNWDFDDCVVPDPDPDDADDPPNGTDPSVLSSLLSSLVNSVVSCVVVVHDPVNVVVVCVVHVNNVNNPVPPVVVPPPDDDDDDDDDDDDDDDDPDDDDDDDD

Sequence (579 aa):
MKFIKLKQKFILVLQLVDGLSGRGATKHQGKARSTEDKKDLVSEVEKILSVGFLEGLSAVVTDSGRSKQAEVLTRTRENIASLLEDSEVKEKLGLLTTAKIAHFEVVYKYLLGEEGEELDALVQALFAQKSTNSQEIDFCRYEAVEGLNSHFELKANIRPRKEFFVKFYHEMKRANSEISDAKETIEEINKKKSAADSSARRKTNLVTSQSDVLTSIATLYIQGDRERGLKSHSESYFNKIFGPYLEFNGGSPVIAPGYSLVDGNSDFEQILAGIVDNCQRKRTFWARVWGKLQAGKISALLLEAADKDCSKTALKINSGNVRAREAFSSNWIGNKPSECQAEAKALLDEFNRDKHLLKILPKTIEAGEAKKAKLLDDFARKVADYGKELKSAFNAIRSFRLLVQKAEKKGAAVGGLDSQVKDAEGGEKPQQATFLQKELQLTGERKVDGAIIVKHIEGIADNEQLLSLYDKLKEKEYLIKGNLLRIFSHFRTTMSGEAVKCSETWHTIEAAFTNRVRSNHQAMDGSEQGWTQLVTNYPFLRNHMQAQIVAASDVLLFRPALEQSTEVSPEELSCMAHL